Protein 1LR5 (pdb70)

Sequence (639 aa):
SCVRDNSLVRDISQMPQSSYGIEGLSHITVAGALNHGMKEVEVWLQTISPGQRTPIHRHSCEEVFTVLKGKGTLLMGSSSLKYPGQPQEIPFFQNTTFSIPVNDPHQVWNSDEHEDLQVLVIISRPPAKIFLYDDWSMPHTAAVLKFPFVWDEDCFEAAKSCVRDNSLVRDISQMPQSSYGIEGLSHITVAGALNHGMKEVEVWLQTISPGQRTPIHRHSCEEVFTVLKGKGTLLMGSSSLKYPGQPQEIPFFQNTTFSIPVNDPHQVWNSDEHEDLQVLVIISRPPAKIFLYDDWSMPHTAAVLKFPFVWDEDCFEAASCVRDNSLVRDISQMPQSSYGIEGLSHITVAGALNHGMKEVEVWLQTISPGQRTPIHRHSCEEVFTVLKGKGTLLMGSSSLKYPGQPQEIPFFQNTTFSIPVNDPHQVWNSDEHEDLQVLVIISRPPAKIFLYDDWSMPHTAAVLKFPFVWDEDCFEAAKSCVRDNSLVRDISQMPQSSYGIEGLSHITVAGALNHGMKEVEVWLQTISPGQRTPIHRHSCEEVFTVLKGKGTLLMGSSSLKYPGQPQEIPFFQNTTFSIPVNDPHQVWNSDEHEDLQVLVIISRPPAKIFLYDDWSMPHTAAVLKFPFVWDEDCFEAAK

Foldseek 3Di:
DQAADQDDDDDQVPAAWDCLPQPQKIKGWPDACLRHNDFWKTKMKMKGDAFGKDFWKAWQWKKKKFWAAAWWWKWWFDPPDQFRPGTDTHIGGHGDMDMHPGGTTIMTTRNHRPDMTIIMMMITRDDTFMFGDPDRPDGPVPTHTDPPDSVCVVSVVVVD/DQAADQDDDDDQVPFDWDQLPFPQKIKGWPDACLRHNDFWKTKMKMKGDAFGKDFWKWWQWKKKKFWQAAWWWKWWFDPPDQFRPGTDIHIDGHGDMDIHPGGTTIMITRNDHDDMTIMMMMITRDDTFMFGDPDRGRGPVPTHTDPPPSVCVVSVVVD/DQAADQDDDDDQVPFDWDCLPPPQKIKGWPDFCLRHNDFWKTKMKMKGDEFDKDFFKAWQWKKKKAWAAAWWWKWWFAQPDQFRPGTDIDIDTHGDMDMDPGGTTIMITRNDRHDMTIIMMMITRDDTFMWGDNDRPRGPVRTHTDPPPSVCVVSVVVVD/DQAADQDPDDDQVPADWDCLPVPQKIKGWPAACLRHNDFWKTKMKMKGFEFDKDFFKAWQWKKKKFWAAAWWWKWWADPPDQFRPHTDIHIGGHGDMDMHPGGIGIMTTRNDHGDIIIMMMMITRDDTFMFGDNDRGGTPVRTHTDPPPSVCVVSVVVVD

CATH classification: 2.60.120.10

Organism: Zea mays (NCBI:txid4577)

B-factor: mean 14.93, std 8.6, range [2.7, 54.02]

Secondary structure (DSSP, 8-state):
-------SEEEGGGS--B-TT-TTEEEEEEE-HHHH--SSEEEEEEEE-TT-BPPEEEESS-EEEEEEE--EEEEE--SSSSS--SPEEEEE-TTEEEEEPTT--EEEE---SSS-EEEEEEEESSSP-EEEESSTTS-GGG-EEESS-TTTHHHHHHT-/-------SEEEGGGS--B-TT-TTEEEEEEE-HHHH--SSEEEEEEEE-TT-BPPEEEESS-EEEEEEE--EEEEE--SSSSS--SPEEEEE-TTEEEEPPTT--EEEE---SSS-EEEEEEEESSSP-EEEESSTTS-GGGPEEESS-GGGHHHHHH-/-------SEEEGGGS--B-TT-TTEEEEEEE-HHHH--SSEEEEEEEE-TT-BPPEEEESS-EEEEEEE--EEEEE--SSSSS--SPEEEEE-TTEEEEEPTT--EEEE---SS--EEEEEEEESSSP-EEEESSTTS-GGGPEEE-S-GGGHHHHHHT-/-------SEEEGGGS--B-TT-TTEEEEEEE-HHHH--SSEEEEEEEE-TT-BPPEEEESS-EEEEEEE--EEEEE--SSSSS--SPEEEEE-TTEEEEE-TT--EEEE---SS--EEEEEEEESSSP-EEEESSTTS-GGGPEEE-S-GGGHHHHHHT-

GO terms:
  GO:0005788 endoplasmic reticulum lumen (C, EXP)
  GO:0008270 zinc ion binding (F, IDA)
  GO:0010011 auxin binding (F, IDA)

Nearest PDB structures (foldseek):
  1lr5-assembly2_B  TM=1.006E+00  e=6.418E-32  Zea mays
  2et1-assembly1_A  TM=7.748E-01  e=5.239E-07  Hordeum vulgare
  2ete-assembly1_A  TM=7.719E-01  e=5.528E-07  Hordeum vulgare
  2et7-assembly1_A  TM=6.847E-01  e=1.052E-06  Hordeum vulgare
  6xb9-assembly6_L  TM=7.221E-01  e=2.917E-06  Azotobacter vinelandii

Structure (mmCIF, N/CA/C/O backbone):
data_1LR5
#
_entry.id   1LR5
#
_cell.length_a   61.583
_cell.length_b   82.433
_cell.length_c   69.962
_cell.angle_alpha   90.00
_cell.angle_beta   94.37
_cell.angle_gamma   90.00
#
_symmetry.space_group_name_H-M   'P 1 21 1'
#
loop_
_entity.id
_entity.type
_entity.pdbx_description
1 polymer 'Auxin binding protein 1'
2 branched alpha-D-mannopyranose-(1-3)-[alpha-D-mannopyranose-(1-6)]alpha-D-mannopyranose-(1-6)-beta-D-mannopyranose-(1-4)-2-acetamido-2-deoxy-beta-D-glucopyranose-(1-4)-2-acetamido-2-deoxy-beta-D-glucopyranose
3 non-polymer 'ZINC ION'
4 water water
#
loop_
_atom_site.group_PDB
_atom_site.id
_atom_site.type_symbol
_atom_site.label_atom_id
_atom_site.label_alt_id
_atom_site.label_comp_id
_atom_site.label_asym_id
_atom_site.label_entity_id
_atom_site.label_seq_id
_atom_site.pdbx_PDB_ins_code
_atom_site.Cartn_x
_atom_site.Cartn_y
_atom_site.Cartn_z
_atom_site.occupancy
_atom_site.B_iso_or_equiv
_atom_site.auth_seq_id
_atom_site.auth_comp_id
_atom_site.auth_asym_id
_atom_site.auth_atom_id
_atom_site.pdbx_PDB_model_num
ATOM 1 N N . SER A 1 1 ? 9.673 76.222 61.407 1.00 24.80 1 SER A N 1
ATOM 2 C CA . SER A 1 1 ? 10.919 76.891 60.963 1.00 23.99 1 SER A CA 1
ATOM 3 C C . SER A 1 1 ? 12.099 75.924 61.228 1.00 21.48 1 SER A C 1
ATOM 4 O O . SER A 1 1 ? 12.067 75.002 62.031 1.00 20.52 1 SER A O 1
ATOM 7 N N . CYS A 1 2 ? 13.130 76.161 60.437 1.00 18.64 2 CYS A N 1
ATOM 8 C CA . CYS A 1 2 ? 14.358 75.428 60.594 1.00 16.86 2 CYS A CA 1
ATOM 9 C C . CYS A 1 2 ? 15.168 76.023 61.773 1.00 14.98 2 CYS A C 1
ATOM 10 O O . CYS A 1 2 ? 15.355 77.216 61.793 1.00 13.09 2 CYS A O 1
ATOM 13 N N . VAL A 1 3 ? 15.482 75.199 62.757 1.00 14.49 3 VAL A N 1
ATOM 14 C CA . VAL A 1 3 ? 16.311 75.718 63.863 1.00 14.41 3 VAL A CA 1
ATOM 15 C C . VAL A 1 3 ? 17.684 75.061 63.763 1.00 14.14 3 VAL A C 1
ATOM 16 O O . VAL A 1 3 ? 17.793 73.849 64.047 1.00 14.04 3 VAL A O 1
ATOM 20 N N . ARG A 1 4 ? 18.696 75.825 63.438 1.00 12.81 4 ARG A N 1
ATOM 21 C CA . ARG A 1 4 ? 20.063 75.380 63.357 1.00 11.18 4 ARG A CA 1
ATOM 22 C C . ARG A 1 4 ? 20.826 75.901 64.583 1.00 10.33 4 ARG A C 1
ATOM 23 O O . ARG A 1 4 ? 20.447 76.935 65.141 1.00 11.85 4 ARG A O 1
ATOM 31 N N . ASP A 1 5 ? 21.791 75.108 65.034 1.00 8.49 5 ASP A N 1
ATOM 32 C CA . ASP A 1 5 ? 22.509 75.560 66.250 1.00 7.84 5 ASP A CA 1
ATOM 33 C C . ASP A 1 5 ? 23.970 75.167 66.091 1.00 7.06 5 ASP A C 1
ATOM 34 O O . ASP A 1 5 ? 24.305 73.984 66.060 1.00 5.84 5 ASP A O 1
ATOM 39 N N . ASN A 1 6 ? 24.858 76.139 65.915 1.00 5.63 6 ASN A N 1
ATOM 40 C CA . ASN A 1 6 ? 26.281 75.892 65.767 1.00 8.55 6 ASN A CA 1
ATOM 41 C C . ASN A 1 6 ? 26.995 75.825 67.124 1.00 7.87 6 ASN A C 1
ATOM 42 O O . ASN A 1 6 ? 28.221 75.666 67.122 1.00 8.55 6 ASN A O 1
ATOM 47 N N . SER A 1 7 ? 26.267 75.865 68.223 1.00 7.04 7 SER A N 1
ATOM 48 C CA . SER A 1 7 ? 26.883 75.818 69.549 1.00 7.59 7 SER A CA 1
ATOM 49 C C . SER A 1 7 ? 27.400 74.400 69.892 1.00 9.02 7 SER A C 1
ATOM 50 O O . SER A 1 7 ? 26.809 73.435 69.461 1.00 7.74 7 SER A O 1
ATOM 53 N N . LEU A 1 8 ? 28.479 74.364 70.642 1.00 6.21 8 LEU A N 1
ATOM 54 C CA . LEU A 1 8 ? 29.103 73.134 71.107 1.00 9.07 8 LEU A CA 1
ATOM 55 C C . LEU A 1 8 ? 28.246 72.398 72.131 1.00 8.46 8 LEU A C 1
ATOM 56 O O . LEU A 1 8 ? 27.807 71.287 71.901 1.00 10.29 8 LEU A O 1
ATOM 61 N N . VAL A 1 9 ? 27.936 73.118 73.230 1.00 7.22 9 VAL A N 1
ATOM 62 C CA . VAL A 1 9 ? 27.128 72.475 74.262 1.00 8.21 9 VAL A CA 1
ATOM 63 C C . VAL A 1 9 ? 25.697 73.013 74.146 1.00 10.33 9 VAL A C 1
ATOM 64 O O . VAL A 1 9 ? 25.512 74.231 74.166 1.00 9.40 9 VAL A O 1
ATOM 68 N N . ARG A 1 10 ? 24.688 72.172 73.992 1.00 6.97 10 ARG A N 1
ATOM 69 C CA . ARG A 1 10 ? 23.314 72.607 73.806 1.00 7.07 10 ARG A CA 1
ATOM 70 C C . ARG A 1 10 ? 22.385 71.916 74.782 1.00 8.63 10 ARG A C 1
ATOM 71 O O . ARG A 1 10 ? 22.532 70.735 75.100 1.00 7.77 10 ARG A O 1
ATOM 79 N N . ASP A 1 11 ? 21.434 72.668 75.323 1.00 6.66 11 ASP A N 1
ATOM 80 C CA . ASP A 1 11 ? 20.433 72.140 76.249 1.00 9.78 11 ASP A CA 1
ATOM 81 C C . ASP A 1 11 ? 19.315 71.498 75.431 1.00 10.24 11 ASP A C 1
ATOM 82 O O . ASP A 1 11 ? 18.618 72.212 74.677 1.00 7.86 11 ASP A O 1
ATOM 87 N N . ILE A 1 12 ? 19.154 70.200 75.537 1.00 11.22 12 ILE A N 1
ATOM 88 C CA . ILE A 1 12 ? 18.143 69.453 74.773 1.00 11.60 12 ILE A CA 1
ATOM 89 C C . ILE A 1 12 ? 16.724 69.907 75.065 1.00 11.26 12 ILE A C 1
ATOM 90 O O . ILE A 1 12 ? 15.827 69.929 74.193 1.00 9.37 12 ILE A O 1
ATOM 95 N N . SER A 1 13 ? 16.446 70.275 76.306 1.00 12.41 13 SER A N 1
ATOM 96 C CA . SER A 1 13 ? 15.152 70.801 76.733 1.00 14.49 13 SER A CA 1
ATOM 97 C C . SER A 1 13 ? 14.811 72.138 76.078 1.00 14.72 13 SER A C 1
ATOM 98 O O . SER A 1 13 ? 13.643 72.550 76.153 1.00 16.15 13 SER A O 1
ATOM 101 N N . GLN A 1 14 ? 15.754 72.823 75.450 1.00 13.20 14 GLN A N 1
ATOM 102 C CA . GLN A 1 14 ? 15.453 74.078 74.726 1.00 14.93 14 GLN A CA 1
ATOM 103 C C . GLN A 1 14 ? 15.484 73.898 73.224 1.00 13.95 14 GLN A C 1
ATOM 104 O O . GLN A 1 14 ? 15.304 74.840 72.443 1.00 13.98 14 GLN A O 1
ATOM 110 N N . MET A 1 15 ? 15.670 72.697 72.690 1.00 14.46 15 MET A N 1
ATOM 111 C CA . MET A 1 15 ? 15.626 72.417 71.260 1.00 16.93 15 MET A CA 1
ATOM 112 C C . MET A 1 15 ? 14.155 72.090 70.975 1.00 18.95 15 MET A C 1
ATOM 113 O O . MET A 1 15 ? 13.640 71.082 71.509 1.00 20.23 15 MET A O 1
ATOM 118 N N . PRO A 1 16 ? 13.551 72.760 70.029 1.00 19.54 16 PRO A N 1
ATOM 119 C CA . PRO A 1 16 ? 12.128 72.707 69.768 1.00 20.68 16 PRO A CA 1
ATOM 120 C C . PRO A 1 16 ? 11.663 71.349 69.301 1.00 18.40 16 PRO A C 1
ATOM 121 O O . PRO A 1 16 ? 12.308 70.631 68.571 1.00 19.71 16 PRO A O 1
ATOM 125 N N . GLN A 1 17 ? 10.590 70.892 69.902 1.00 16.95 17 GLN A N 1
ATOM 126 C CA . GLN A 1 17 ? 10.043 69.575 69.692 1.00 15.82 17 GLN A CA 1
ATOM 127 C C . GLN A 1 17 ? 8.752 69.680 68.902 1.00 14.91 17 GLN A C 1
ATOM 128 O O . GLN A 1 17 ? 8.087 70.703 69.060 1.00 12.33 17 GLN A O 1
ATOM 134 N N . SER A 1 18 ? 8.455 68.640 68.139 1.00 12.90 18 SER A N 1
ATOM 135 C CA . SER A 1 18 ? 7.146 68.682 67.431 1.00 13.48 18 SER A CA 1
ATOM 136 C C . SER A 1 18 ? 6.716 67.274 67.094 1.00 13.09 18 SER A C 1
ATOM 137 O O . SER A 1 18 ? 7.582 66.382 67.017 1.00 11.43 18 SER A O 1
ATOM 140 N N . SER A 1 19 ? 5.408 67.089 66.815 1.00 13.79 19 SER A N 1
ATOM 141 C CA . SER A 1 19 ? 4.981 65.782 66.347 1.00 14.63 19 SER A CA 1
ATOM 142 C C . SER A 1 19 ? 5.213 65.709 64.829 1.00 16.74 19 SER A C 1
ATOM 143 O O . SER A 1 19 ? 5.130 64.615 64.251 1.00 15.67 19 SER A O 1
ATOM 146 N N . TYR A 1 20 ? 5.399 66.858 64.178 1.00 16.96 20 TYR A N 1
ATOM 147 C CA . TYR A 1 20 ? 5.477 66.948 62.727 1.00 20.43 20 TYR A CA 1
ATOM 148 C C . TYR A 1 20 ? 4.311 66.262 62.025 1.00 21.87 20 TYR A C 1
ATOM 149 O O . TYR A 1 20 ? 4.540 65.740 60.920 1.00 25.22 20 TYR A O 1
ATOM 158 N N . GLY A 1 21 ? 3.102 66.156 62.546 1.00 22.56 21 GLY A N 1
ATOM 159 C CA . GLY A 1 21 ? 2.014 65.451 61.889 1.00 23.02 21 GLY A CA 1
ATOM 160 C C . GLY A 1 21 ? 1.837 63.987 62.270 1.00 25.31 21 GLY A C 1
ATOM 161 O O . GLY A 1 21 ? 0.855 63.364 61.827 1.00 24.76 21 GLY A O 1
ATOM 162 N N . ILE A 1 22 ? 2.809 63.379 62.962 1.00 23.17 22 ILE A N 1
ATOM 163 C CA . ILE A 1 22 ? 2.738 61.972 63.362 1.00 21.80 22 ILE A CA 1
ATOM 164 C C . ILE A 1 22 ? 2.056 61.953 64.735 1.00 22.34 22 ILE A C 1
ATOM 165 O O . ILE A 1 22 ? 2.593 62.370 65.778 1.00 18.77 22 ILE A O 1
ATOM 170 N N . GLU A 1 23 ? 0.778 61.556 64.731 1.00 20.85 23 GLU A N 1
ATOM 171 C CA . GLU A 1 23 ? -0.026 61.619 65.943 1.00 22.83 23 GLU A CA 1
ATOM 172 C C . GLU A 1 23 ? 0.580 60.768 67.065 1.00 18.93 23 GLU A C 1
ATOM 173 O O . GLU A 1 23 ? 1.061 59.680 66.805 1.00 18.25 23 GLU A O 1
ATOM 179 N N . GLY A 1 24 ? 0.689 61.376 68.234 1.00 18.78 24 GLY A N 1
ATOM 180 C CA . GLY A 1 24 ? 1.299 60.705 69.389 1.00 15.95 24 GLY A CA 1
ATOM 181 C C . GLY A 1 24 ? 2.823 60.782 69.392 1.00 16.29 24 GLY A C 1
ATOM 182 O O . GLY A 1 24 ? 3.392 60.202 70.347 1.00 13.81 24 GLY A O 1
ATOM 183 N N . LEU A 1 25 ? 3.474 61.394 68.391 1.00 12.88 25 LEU A N 1
ATOM 184 C CA . LEU A 1 25 ? 4.938 61.496 68.443 1.00 11.66 25 LEU A CA 1
ATOM 185 C C . LEU A 1 25 ? 5.375 62.871 68.956 1.00 11.71 25 LEU A C 1
ATOM 186 O O . LEU A 1 25 ? 4.768 63.934 68.696 1.00 7.38 25 LEU A O 1
ATOM 191 N N . SER A 1 26 ? 6.536 62.879 69.602 1.00 9.17 26 SER A N 1
ATOM 192 C CA . SER A 1 26 ? 7.168 64.150 70.009 1.00 11.45 26 SER A CA 1
ATOM 193 C C . SER A 1 26 ? 8.631 63.938 69.608 1.00 10.52 26 SER A C 1
ATOM 194 O O . SER A 1 26 ? 9.194 62.973 70.121 1.00 10.00 26 SER A O 1
ATOM 197 N N . HIS A 1 27 ? 9.162 64.675 68.674 1.00 9.07 27 HIS A N 1
ATOM 198 C CA . HIS A 1 27 ? 10.520 64.501 68.206 1.00 7.72 27 HIS A CA 1
ATOM 199 C C . HIS A 1 27 ? 11.411 65.697 68.423 1.00 8.04 27 HIS A C 1
ATOM 200 O O . HIS A 1 27 ? 10.985 66.836 68.171 1.00 7.63 27 HIS A O 1
ATOM 207 N N . ILE A 1 28 ? 12.650 65.431 68.823 1.00 5.61 28 ILE A N 1
ATOM 208 C CA . ILE A 1 28 ? 13.703 66.404 68.871 1.00 6.81 28 ILE A CA 1
ATOM 209 C C . ILE A 1 28 ? 14.947 65.812 68.173 1.00 7.61 28 ILE A C 1
ATOM 210 O O . ILE A 1 28 ? 15.393 64.690 68.487 1.00 6.98 28 ILE A O 1
ATOM 215 N N . THR A 1 29 ? 15.504 66.595 67.255 1.00 5.96 29 THR A N 1
ATOM 216 C CA . THR A 1 29 ? 16.794 66.196 66.645 1.00 7.33 29 THR A CA 1
ATOM 217 C C . THR A 1 29 ? 17.892 66.748 67.549 1.00 7.11 29 THR A C 1
ATOM 218 O O . THR A 1 29 ? 18.134 67.961 67.679 1.00 5.77 29 THR A O 1
ATOM 222 N N . VAL A 1 30 ? 18.492 65.826 68.331 1.00 6.70 30 VAL A N 1
ATOM 223 C CA . VAL A 1 30 ? 19.476 66.168 69.333 1.00 5.80 30 VAL A CA 1
ATOM 224 C C . VAL A 1 30 ? 20.771 66.615 68.675 1.00 6.45 30 VAL A C 1
ATOM 225 O O . VAL A 1 30 ? 21.438 67.563 69.094 1.00 4.59 30 VAL A O 1
ATOM 229 N N . ALA A 1 31 ? 21.210 65.933 67.612 1.00 5.04 31 ALA A N 1
ATOM 230 C CA . ALA A 1 31 ? 22.460 66.279 66.951 1.00 6.66 31 ALA A CA 1
ATOM 231 C C . ALA A 1 31 ? 22.319 65.726 65.532 1.00 6.55 31 ALA A C 1
ATOM 232 O O . ALA A 1 31 ? 22.264 64.502 65.401 1.00 5.49 31 ALA A O 1
ATOM 234 N N . GLY A 1 32 ? 22.106 66.620 64.575 1.00 6.51 32 GLY A N 1
ATOM 235 C CA . GLY A 1 32 ? 21.815 66.100 63.217 1.00 7.13 32 GLY A CA 1
ATOM 236 C C . GLY A 1 32 ? 22.596 66.793 62.129 1.00 7.46 32 GLY A C 1
ATOM 237 O O . GLY A 1 32 ? 23.285 67.804 62.257 1.00 6.55 32 GLY A O 1
ATOM 238 N N . ALA A 1 33 ? 22.429 66.233 60.909 1.00 7.14 33 ALA A N 1
ATOM 239 C CA . ALA A 1 33 ? 23.000 66.743 59.702 1.00 6.88 33 ALA A CA 1
ATOM 240 C C . ALA A 1 33 ? 22.524 68.159 59.379 1.00 7.32 33 ALA A C 1
ATOM 241 O O . ALA A 1 33 ? 23.348 69.076 59.325 1.00 6.72 33 ALA A O 1
ATOM 243 N N . LEU A 1 34 ? 21.251 68.335 59.061 1.00 7.38 34 LEU A N 1
ATOM 244 C CA . LEU A 1 34 ? 20.824 69.696 58.636 1.00 9.21 34 LEU A CA 1
ATOM 245 C C . LEU A 1 34 ? 20.777 70.717 59.772 1.00 10.16 34 LEU A C 1
ATOM 246 O O . LEU A 1 34 ? 21.042 71.914 59.563 1.00 9.13 34 LEU A O 1
ATOM 251 N N . ASN A 1 35 ? 20.450 70.221 60.992 1.00 6.48 35 ASN A N 1
ATOM 252 C CA . ASN A 1 35 ? 20.325 71.206 62.082 1.00 8.34 35 ASN A CA 1
ATOM 253 C C . ASN A 1 35 ? 21.658 71.623 62.703 1.00 9.01 35 ASN A C 1
ATOM 254 O O . ASN A 1 35 ? 21.778 72.774 63.178 1.00 8.62 35 ASN A O 1
ATOM 259 N N . HIS A 1 36 ? 22.626 70.692 62.715 1.00 6.96 36 HIS A N 1
ATOM 260 C CA . HIS A 1 36 ? 23.895 70.958 63.412 1.00 7.76 36 HIS A CA 1
ATOM 261 C C . HIS A 1 36 ? 25.146 70.636 62.632 1.00 8.40 36 HIS A C 1
ATOM 262 O O . HIS A 1 36 ? 26.302 70.690 63.128 1.00 8.29 36 HIS A O 1
ATOM 269 N N . GLY A 1 37 ? 24.986 70.181 61.367 1.00 7.03 37 GLY A N 1
ATOM 270 C CA . GLY A 1 37 ? 26.142 69.878 60.540 1.00 6.58 37 GLY A CA 1
ATOM 271 C C . GLY A 1 37 ? 26.774 68.498 60.711 1.00 7.99 37 GLY A C 1
ATOM 272 O O . GLY A 1 37 ? 27.873 68.300 60.182 1.00 5.36 37 GLY A O 1
ATOM 273 N N . MET A 1 38 ? 26.137 67.573 61.412 1.00 7.47 38 MET A N 1
ATOM 274 C CA . MET A 1 38 ? 26.694 66.221 61.514 1.00 8.10 38 MET A CA 1
ATOM 275 C C . MET A 1 38 ? 26.778 65.578 60.125 1.00 10.80 38 MET A C 1
ATOM 276 O O . MET A 1 38 ? 25.921 65.827 59.265 1.00 10.07 38 MET A O 1
ATOM 281 N N . LYS A 1 39 ? 27.757 64.686 59.958 1.00 8.75 39 LYS A N 1
ATOM 282 C CA . LYS A 1 39 ? 27.928 63.993 58.685 1.00 9.26 39 LYS A CA 1
ATOM 283 C C . LYS A 1 39 ? 27.895 62.476 58.748 1.00 8.41 39 LYS A C 1
ATOM 284 O O . LYS A 1 39 ? 27.757 61.830 57.700 1.00 7.23 39 LYS A O 1
ATOM 290 N N . GLU A 1 40 ? 28.156 61.896 59.935 1.00 5.56 40 GLU A N 1
ATOM 291 C CA . GLU A 1 40 ? 28.316 60.441 60.015 1.00 7.95 40 GLU A CA 1
ATOM 292 C C . GLU A 1 40 ? 27.323 59.825 60.960 1.00 6.20 40 GLU A C 1
ATOM 293 O O . GLU A 1 40 ? 26.968 58.665 60.751 1.00 6.92 40 GLU A O 1
ATOM 299 N N . VAL A 1 41 ? 26.818 60.519 61.970 1.00 5.73 41 VAL A N 1
ATOM 300 C CA . VAL A 1 41 ? 25.824 59.990 62.870 1.00 6.91 41 VAL A CA 1
ATOM 301 C C . VAL A 1 41 ? 24.807 61.084 63.163 1.00 6.46 41 VAL A C 1
ATOM 302 O O . VAL A 1 41 ? 25.186 62.250 63.117 1.00 7.74 41 VAL A O 1
ATOM 306 N N . GLU A 1 42 ? 23.592 60.741 63.494 1.00 6.11 42 GLU A N 1
ATOM 307 C CA . GLU A 1 42 ? 22.565 61.727 63.816 1.00 6.15 42 GLU A CA 1
ATOM 308 C C . GLU A 1 42 ? 21.748 61.080 64.917 1.00 7.82 42 GLU A C 1
ATOM 309 O O . GLU A 1 42 ? 21.489 59.873 64.911 1.00 8.44 42 GLU A O 1
ATOM 315 N N . VAL A 1 43 ? 21.398 61.900 65.909 1.00 6.78 43 VAL A N 1
ATOM 316 C CA . VAL A 1 43 ? 20.751 61.428 67.117 1.00 5.38 43 VAL A CA 1
ATOM 317 C C . VAL A 1 43 ? 19.395 62.071 67.389 1.00 4.78 43 VAL A C 1
ATOM 318 O O . VAL A 1 43 ? 19.286 63.314 67.289 1.00 5.71 43 VAL A O 1
ATOM 322 N N . TRP A 1 44 ? 18.385 61.283 67.656 1.00 5.10 44 TRP A N 1
ATOM 323 C CA . TRP A 1 44 ? 17.047 61.770 67.886 1.00 6.46 44 TRP A CA 1
ATOM 324 C C . TRP A 1 44 ? 16.599 61.426 69.299 1.00 6.63 44 TRP A C 1
ATOM 325 O O . TRP A 1 44 ? 16.964 60.368 69.805 1.00 6.28 44 TRP A O 1
ATOM 336 N N . LEU A 1 45 ? 15.668 62.180 69.843 1.00 5.95 45 LEU A N 1
ATOM 337 C CA . LEU A 1 45 ? 15.039 61.838 71.115 1.00 4.99 45 LEU A CA 1
ATOM 338 C C . LEU A 1 45 ? 13.553 61.804 70.750 1.00 5.54 45 LEU A C 1
ATOM 339 O O . LEU A 1 45 ? 13.115 62.785 70.119 1.00 9.13 45 LEU A O 1
ATOM 344 N N . GLN A 1 46 ? 12.875 60.684 70.953 1.00 5.47 46 GLN A N 1
ATOM 345 C CA . GLN A 1 46 ? 11.471 60.650 70.565 1.00 7.07 46 GLN A CA 1
ATOM 346 C C . GLN A 1 46 ? 10.626 60.103 71.705 1.00 7.78 46 GLN A C 1
ATOM 347 O O . GLN A 1 46 ? 11.022 59.106 72.346 1.00 8.07 46 GLN A O 1
ATOM 353 N N . THR A 1 47 ? 9.437 60.666 71.860 1.00 7.44 47 THR A N 1
ATOM 354 C CA . THR A 1 47 ? 8.510 60.098 72.841 1.00 8.58 47 THR A CA 1
ATOM 355 C C . THR A 1 47 ? 7.288 59.630 72.049 1.00 10.50 47 THR A C 1
ATOM 356 O O . THR A 1 47 ? 6.842 60.400 71.185 1.00 8.84 47 THR A O 1
ATOM 360 N N . ILE A 1 48 ? 6.750 58.460 72.286 1.00 9.14 48 ILE A N 1
ATOM 361 C CA . ILE A 1 48 ? 5.575 57.979 71.556 1.00 10.12 48 ILE A CA 1
ATOM 362 C C . ILE A 1 48 ? 4.477 57.708 72.579 1.00 10.39 48 ILE A C 1
ATOM 363 O O . ILE A 1 48 ? 4.746 56.910 73.507 1.00 8.84 48 ILE A O 1
ATOM 368 N N . SER A 1 49 ? 3.296 58.265 72.412 1.00 8.01 49 SER A N 1
ATOM 369 C CA . SER A 1 49 ? 2.184 58.133 73.343 1.00 8.30 49 SER A CA 1
ATOM 370 C C . SER A 1 49 ? 1.553 56.758 73.377 1.00 8.54 49 SER A C 1
ATOM 371 O O . SER A 1 49 ? 1.651 55.964 72.424 1.00 7.79 49 SER A O 1
ATOM 374 N N . PRO A 1 50 ? 0.888 56.418 74.482 1.00 9.27 50 PRO A N 1
ATOM 375 C CA . PRO A 1 50 ? 0.299 55.085 74.662 1.00 9.25 50 PRO A CA 1
ATOM 376 C C . PRO A 1 50 ? -0.511 54.628 73.487 1.00 10.30 50 PRO A C 1
ATOM 377 O O . PRO A 1 50 ? -1.399 55.339 73.013 1.00 7.97 50 PRO A O 1
ATOM 381 N N . GLY A 1 51 ? -0.198 53.401 73.046 1.00 11.51 51 GLY A N 1
ATOM 382 C CA . GLY A 1 51 ? -0.900 52.852 71.900 1.00 12.35 51 GLY A CA 1
ATOM 383 C C . GLY A 1 51 ? -0.523 53.282 70.505 1.00 13.19 51 GLY A C 1
ATOM 384 O O . GLY A 1 51 ? -0.953 52.664 69.521 1.00 13.27 51 GLY A O 1
ATOM 385 N N . GLN A 1 52 ? 0.361 54.227 70.319 1.00 13.31 52 GLN A N 1
ATOM 386 C CA . GLN A 1 52 ? 0.713 54.807 69.022 1.00 14.74 52 GLN A CA 1
ATOM 387 C C . GLN A 1 52 ? 1.890 54.106 68.388 1.00 14.95 52 GLN A C 1
ATOM 388 O O . GLN A 1 52 ? 2.618 53.397 69.098 1.00 10.63 52 GLN A O 1
ATOM 394 N N . ARG A 1 53 ? 2.031 54.334 67.073 1.00 15.41 53 ARG A N 1
ATOM 395 C CA . ARG A 1 53 ? 3.074 53.621 66.328 1.00 17.95 53 ARG A CA 1
ATOM 396 C C . ARG A 1 53 ? 3.798 54.510 65.325 1.00 18.34 53 ARG A C 1
ATOM 397 O O . ARG A 1 53 ? 3.166 55.442 64.820 1.00 19.51 53 ARG A O 1
ATOM 405 N N . THR A 1 54 ? 5.012 54.204 64.953 1.00 16.87 54 THR A N 1
ATOM 406 C CA . THR A 1 54 ? 5.738 54.845 63.873 1.00 15.64 54 THR A CA 1
ATOM 407 C C . THR A 1 54 ? 5.152 54.166 62.612 1.00 12.39 54 THR A C 1
ATOM 408 O O . THR A 1 54 ? 4.573 53.094 62.692 1.00 10.54 54 THR A O 1
ATOM 412 N N . PRO A 1 55 ? 5.250 54.822 61.480 1.00 11.70 55 PRO A N 1
ATOM 413 C CA . PRO A 1 55 ? 4.884 54.128 60.262 1.00 12.20 55 PRO A CA 1
ATOM 414 C C . PRO A 1 55 ? 5.750 52.877 60.100 1.00 9.54 55 PRO A C 1
ATOM 415 O O . PRO A 1 55 ? 6.831 52.691 60.674 1.00 8.03 55 PRO A O 1
ATOM 419 N N . ILE A 1 56 ? 5.310 52.003 59.201 1.00 8.16 56 ILE A N 1
ATOM 420 C CA . ILE A 1 56 ? 6.076 50.811 58.806 1.00 7.87 56 ILE A CA 1
ATOM 421 C C . ILE A 1 56 ? 7.135 51.330 57.823 1.00 8.99 56 ILE A C 1
ATOM 422 O O . ILE A 1 56 ? 6.745 52.001 56.854 1.00 7.63 56 ILE A O 1
ATOM 427 N N . HIS A 1 57 ? 8.430 51.078 58.029 1.00 5.18 57 HIS A N 1
ATOM 428 C CA . HIS A 1 57 ? 9.379 51.713 57.087 1.00 6.80 57 HIS A CA 1
ATOM 429 C C . HIS A 1 57 ? 10.687 50.985 56.977 1.00 7.23 57 HIS A C 1
ATOM 430 O O . HIS A 1 57 ? 10.984 50.097 57.811 1.00 7.35 57 HIS A O 1
ATOM 437 N N . ARG A 1 58 ? 11.554 51.409 56.056 1.00 7.21 58 ARG A N 1
ATOM 438 C CA . ARG A 1 58 ? 12.923 50.946 56.046 1.00 7.46 58 ARG A CA 1
ATOM 439 C C . ARG A 1 58 ? 13.844 52.153 55.792 1.00 8.54 58 ARG A C 1
ATOM 440 O O . ARG A 1 58 ? 13.396 53.228 55.364 1.00 8.23 58 ARG A O 1
ATOM 448 N N . HIS A 1 59 ? 15.143 51.921 56.053 1.00 8.68 59 HIS A N 1
ATOM 449 C CA . HIS A 1 59 ? 16.119 52.952 55.671 1.00 7.64 59 HIS A CA 1
ATOM 450 C C . HIS A 1 59 ? 17.484 52.329 55.550 1.00 8.60 59 HIS A C 1
ATOM 451 O O . HIS A 1 59 ? 17.844 51.429 56.328 1.00 8.25 59 HIS A O 1
ATOM 458 N N . SER A 1 60 ? 18.222 52.792 54.523 1.00 9.65 60 SER A N 1
ATOM 459 C CA . SER A 1 60 ? 19.544 52.226 54.253 1.00 11.30 60 SER A CA 1
ATOM 460 C C . SER A 1 60 ? 20.633 52.828 55.143 1.00 11.05 60 SER A C 1
ATOM 461 O O . SER A 1 60 ? 21.467 53.612 54.697 1.00 11.74 60 SER A O 1
ATOM 464 N N . CYS A 1 61 ? 20.611 52.498 56.418 1.00 9.92 61 CYS A N 1
ATOM 465 C CA . CYS A 1 61 ? 21.559 53.008 57.403 1.00 8.95 61 CYS A CA 1
ATOM 466 C C . CYS A 1 61 ? 21.427 52.129 58.645 1.00 9.15 61 CYS A C 1
ATOM 467 O O . CYS A 1 61 ? 20.436 51.400 58.729 1.00 8.21 61 CYS A O 1
ATOM 470 N N . GLU A 1 62 ? 22.413 52.219 59.549 1.00 7.43 62 GLU A N 1
ATOM 471 C CA . GLU A 1 62 ? 22.213 51.450 60.788 1.00 7.25 62 GLU A CA 1
ATOM 472 C C . GLU A 1 62 ? 21.351 52.322 61.684 1.00 7.15 62 GLU A C 1
ATOM 473 O O . GLU A 1 62 ? 21.352 53.557 61.572 1.00 7.43 62 GLU A O 1
ATOM 479 N N . GLU A 1 63 ? 20.612 51.742 62.594 1.00 9.20 63 GLU A N 1
ATOM 480 C CA . GLU A 1 63 ? 19.752 52.483 63.488 1.00 9.51 63 GLU A CA 1
ATOM 481 C C . GLU A 1 63 ? 19.690 51.757 64.828 1.00 9.42 63 GLU A C 1
ATOM 482 O O . GLU A 1 63 ? 19.329 50.578 64.907 1.00 8.50 63 GLU A O 1
ATOM 488 N N . VAL A 1 64 ? 20.035 52.508 65.862 1.00 8.56 64 VAL A N 1
ATOM 489 C CA . VAL A 1 64 ? 20.124 51.942 67.202 1.00 8.28 64 VAL A CA 1
ATOM 490 C C . VAL A 1 64 ? 19.184 52.718 68.123 1.00 7.71 64 VAL A C 1
ATOM 491 O O . VAL A 1 64 ? 19.262 53.940 68.202 1.00 7.97 64 VAL A O 1
ATOM 495 N N . PHE A 1 65 ? 18.369 52.002 68.844 1.00 6.90 65 PHE A N 1
ATOM 496 C CA . PHE A 1 65 ? 17.446 52.558 69.800 1.00 7.55 65 PHE A CA 1
ATOM 497 C C . PHE A 1 65 ? 17.849 52.209 71.239 1.00 6.74 65 PHE A C 1
ATOM 498 O O . PHE A 1 65 ? 18.295 51.107 71.511 1.00 5.94 65 PHE A O 1
ATOM 506 N N . THR A 1 66 ? 17.724 53.205 72.124 1.00 8.34 66 THR A N 1
ATOM 507 C CA . THR A 1 66 ? 17.995 52.927 73.544 1.00 7.36 66 THR A CA 1
ATOM 508 C C . THR A 1 66 ? 16.751 53.413 74.279 1.00 8.10 66 THR A C 1
ATOM 509 O O . THR A 1 66 ? 16.325 54.574 74.113 1.00 8.58 66 THR A O 1
ATOM 513 N N . VAL A 1 67 ? 16.073 52.536 75.024 1.00 6.86 67 VAL A N 1
ATOM 514 C CA . VAL A 1 67 ? 14.815 52.895 75.678 1.00 6.57 67 VAL A CA 1
ATOM 515 C C . VAL A 1 67 ? 15.081 53.584 77.020 1.00 8.53 67 VAL A C 1
ATOM 516 O O . VAL A 1 67 ? 15.582 52.951 77.978 1.00 8.15 67 VAL A O 1
ATOM 520 N N . LEU A 1 68 ? 14.714 54.863 77.111 1.00 7.58 68 LEU A N 1
ATOM 521 C CA . LEU A 1 68 ? 14.975 55.662 78.290 1.00 10.23 68 LEU A CA 1
ATOM 522 C C . LEU A 1 68 ? 13.873 55.517 79.324 1.00 11.53 68 LEU A C 1
ATOM 523 O O . LEU A 1 68 ? 14.119 55.532 80.533 1.00 8.48 68 LEU A O 1
ATOM 528 N N . LYS A 1 69 ? 12.642 55.408 78.813 1.00 9.86 69 LYS A N 1
ATOM 529 C CA . LYS A 1 69 ? 11.457 55.244 79.644 1.00 12.11 69 LYS A CA 1
ATOM 530 C C . LYS A 1 69 ? 10.421 54.385 78.903 1.00 11.28 69 LYS A C 1
ATOM 531 O O . LYS A 1 69 ? 10.326 54.566 77.697 1.00 9.21 69 LYS A O 1
ATOM 537 N N . GLY A 1 70 ? 9.590 53.673 79.635 1.00 10.35 70 GLY A N 1
ATOM 538 C CA . GLY A 1 70 ? 8.454 52.968 79.087 1.00 10.32 70 GLY A CA 1
ATOM 539 C C . GLY A 1 70 ? 8.851 51.672 78.400 1.00 10.44 70 GLY A C 1
ATOM 540 O O . GLY A 1 70 ? 9.940 51.143 78.630 1.00 9.04 70 GLY A O 1
ATOM 541 N N . LYS A 1 71 ? 7.898 51.126 77.637 1.00 9.03 71 LYS A N 1
ATOM 542 C CA . LYS A 1 71 ? 8.057 49.805 77.069 1.00 12.51 71 LYS A CA 1
ATOM 543 C C . LYS A 1 71 ? 7.293 49.766 75.730 1.00 10.80 71 LYS A C 1
ATOM 544 O O . LYS A 1 71 ? 6.527 50.701 75.484 1.00 10.73 71 LYS A O 1
ATOM 550 N N . GLY A 1 72 ? 7.438 48.668 75.014 1.00 9.74 72 GLY A N 1
ATOM 551 C CA . GLY A 1 72 ? 6.741 48.619 73.716 1.00 9.41 72 GLY A CA 1
ATOM 552 C C . GLY A 1 72 ? 7.068 47.325 72.976 1.00 9.30 72 GLY A C 1
ATOM 553 O O . GLY A 1 72 ? 7.533 46.339 73.557 1.00 7.51 72 GLY A O 1
ATOM 554 N N . THR A 1 73 ? 6.716 47.328 71.698 1.00 8.24 73 THR A N 1
ATOM 555 C CA . THR A 1 73 ? 6.895 46.183 70.820 1.00 8.33 73 THR A CA 1
ATOM 556 C C . THR A 1 73 ? 7.524 46.621 69.500 1.00 7.97 73 THR A C 1
ATOM 557 O O . THR A 1 73 ? 7.126 47.619 68.877 1.00 8.03 73 THR A O 1
ATOM 561 N N . LEU A 1 74 ? 8.609 45.967 69.150 1.00 7.95 74 LEU A N 1
ATOM 562 C CA . LEU A 1 74 ? 9.316 46.181 67.890 1.00 7.70 74 LEU A CA 1
ATOM 563 C C . LEU A 1 74 ? 8.762 45.157 66.898 1.00 8.21 74 LEU A C 1
ATOM 564 O O . LEU A 1 74 ? 8.743 43.952 67.203 1.00 6.51 74 LEU A O 1
ATOM 569 N N . LEU A 1 75 ? 8.280 45.631 65.740 1.00 9.05 75 LEU A N 1
ATOM 570 C CA . LEU A 1 75 ? 7.707 44.773 64.710 1.00 7.52 75 LEU A CA 1
ATOM 571 C C . LEU A 1 75 ? 8.711 44.697 63.559 1.00 6.58 75 LEU A C 1
ATOM 572 O O . LEU A 1 75 ? 9.184 45.740 63.081 1.00 7.55 75 LEU A O 1
ATOM 577 N N . MET A 1 76 ? 9.165 43.530 63.200 1.00 6.92 76 MET A N 1
ATOM 578 C CA . MET A 1 76 ? 10.239 43.342 62.241 1.00 7.68 76 MET A CA 1
ATOM 579 C C . MET A 1 76 ? 9.684 42.508 61.067 1.00 8.87 76 MET A C 1
ATOM 580 O O . MET A 1 76 ? 9.097 41.463 61.367 1.00 9.50 76 MET A O 1
ATOM 585 N N . GLY A 1 77 ? 9.904 42.974 59.832 1.00 8.87 77 GLY A N 1
ATOM 586 C CA . GLY A 1 77 ? 9.397 42.107 58.745 1.00 9.44 77 GLY A CA 1
ATOM 587 C C . GLY A 1 77 ? 10.637 41.528 58.049 1.00 7.73 77 GLY A C 1
ATOM 588 O O . GLY A 1 77 ? 11.782 41.740 58.452 1.00 8.03 77 GLY A O 1
ATOM 589 N N . SER A 1 78 ? 10.378 40.869 56.929 1.00 9.20 78 SER A N 1
ATOM 590 C CA . SER A 1 78 ? 11.436 40.189 56.167 1.00 11.54 78 SER A CA 1
ATOM 591 C C . SER A 1 78 ? 12.121 41.052 55.142 1.00 13.63 78 SER A C 1
ATOM 592 O O . SER A 1 78 ? 11.486 41.762 54.339 1.00 15.68 78 SER A O 1
ATOM 595 N N . SER A 1 79 ? 13.424 40.884 55.015 1.00 17.30 79 SER A N 1
ATOM 596 C CA . SER A 1 79 ? 14.155 41.527 53.918 1.00 21.87 79 SER A CA 1
ATOM 597 C C . SER A 1 79 ? 14.377 40.459 52.840 1.00 21.27 79 SER A C 1
ATOM 598 O O . SER A 1 79 ? 14.681 40.863 51.723 1.00 25.08 79 SER A O 1
ATOM 601 N N . SER A 1 80 ? 14.108 39.173 53.110 1.00 20.61 80 SER A N 1
ATOM 602 C CA . SER A 1 80 ? 14.311 38.166 52.055 1.00 17.43 80 SER A CA 1
ATOM 603 C C . SER A 1 80 ? 13.105 37.963 51.142 1.00 16.27 80 SER A C 1
ATOM 604 O O . SER A 1 80 ? 13.286 37.686 49.936 1.00 15.65 80 SER A O 1
ATOM 607 N N . LEU A 1 81 ? 11.898 38.100 51.650 1.00 13.26 81 LEU A N 1
ATOM 608 C CA . LEU A 1 81 ? 10.709 38.040 50.798 1.00 13.02 81 LEU A CA 1
ATOM 609 C C . LEU A 1 81 ? 10.671 39.308 49.961 1.00 13.27 81 LEU A C 1
ATOM 610 O O . LEU A 1 81 ? 11.435 40.240 50.254 1.00 8.72 81 LEU A O 1
ATOM 615 N N . LYS A 1 82 ? 9.719 39.377 49.008 1.00 10.55 82 LYS A N 1
ATOM 616 C CA . LYS A 1 82 ? 9.601 40.609 48.215 1.00 11.94 82 LYS A CA 1
ATOM 617 C C . LYS A 1 82 ? 8.764 41.670 48.936 1.00 10.93 82 LYS A C 1
ATOM 618 O O . LYS A 1 82 ? 8.582 42.751 48.408 1.00 7.74 82 LYS A O 1
ATOM 624 N N . TYR A 1 83 ? 8.217 41.311 50.086 1.00 11.17 83 TYR A N 1
ATOM 625 C CA . TYR A 1 83 ? 7.404 42.198 50.902 1.00 11.65 83 TYR A CA 1
ATOM 626 C C . TYR A 1 83 ? 7.757 41.857 52.354 1.00 10.48 83 TYR A C 1
ATOM 627 O O . TYR A 1 83 ? 8.271 40.777 52.696 1.00 10.58 83 TYR A O 1
ATOM 636 N N . PRO A 1 84 ? 7.470 42.769 53.274 1.00 9.73 84 PRO A N 1
ATOM 637 C CA . PRO A 1 84 ? 7.885 42.536 54.666 1.00 8.34 84 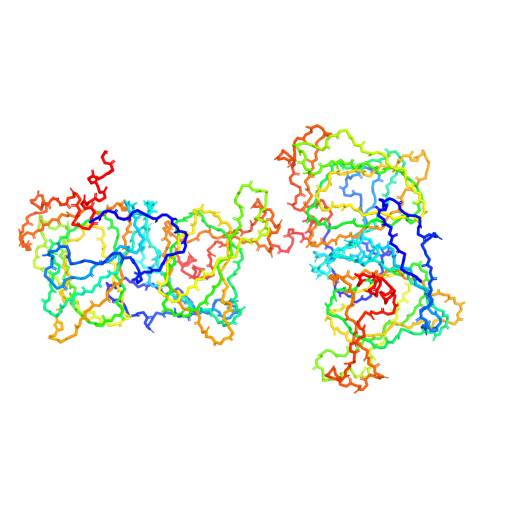PRO A CA 1
ATOM 638 C C . PRO A 1 84 ? 7.221 41.280 55.205 1.00 8.72 84 PRO A C 1
ATOM 639 O O . PRO A 1 84 ? 7.852 40.556 55.991 1.00 9.47 84 PRO A O 1
ATOM 643 N N . GLY A 1 85 ? 5.904 41.146 54.996 1.00 7.80 85 GLY A N 1
ATOM 644 C CA . GLY A 1 85 ? 5.171 39.973 55.496 1.00 9.83 85 GLY A CA 1
ATOM 645 C C . GLY A 1 85 ? 4.669 40.191 56.918 1.00 10.06 85 GLY A C 1
ATOM 646 O O . GLY A 1 85 ? 5.106 41.169 57.579 1.00 8.40 85 GLY A O 1
ATOM 647 N N . GLN A 1 86 ? 3.852 39.291 57.450 1.00 9.55 86 GLN A N 1
ATOM 648 C CA . GLN A 1 86 ? 3.358 39.414 58.837 1.00 12.59 86 GLN A CA 1
ATOM 649 C C . GLN A 1 86 ? 4.621 39.567 59.710 1.00 11.05 86 GLN A C 1
ATOM 650 O O . GLN A 1 86 ? 5.555 38.802 59.606 1.00 8.86 86 GLN A O 1
ATOM 656 N N . PRO A 1 87 ? 4.598 40.516 60.642 1.00 10.10 87 PRO A N 1
ATOM 657 C CA . PRO A 1 87 ? 5.819 40.811 61.341 1.00 9.08 87 PRO A CA 1
ATOM 658 C C . PRO A 1 87 ? 6.056 39.947 62.581 1.00 9.07 87 PRO A C 1
ATOM 659 O O . PRO A 1 87 ? 5.092 39.485 63.156 1.00 7.92 87 PRO A O 1
ATOM 663 N N . GLN A 1 88 ? 7.315 39.810 62.907 1.00 9.89 88 GLN A N 1
ATOM 664 C CA . GLN A 1 88 ? 7.683 39.225 64.220 1.00 12.60 88 GLN A CA 1
ATOM 665 C C . GLN A 1 88 ? 7.428 40.331 65.252 1.00 13.36 88 GLN A C 1
ATOM 666 O O . GLN A 1 88 ? 7.658 41.508 64.930 1.00 12.61 88 GLN A O 1
ATOM 672 N N . GLU A 1 89 ? 6.965 40.015 66.446 1.00 12.87 89 GLU A N 1
ATOM 673 C CA . GLU A 1 89 ? 6.672 40.989 67.464 1.00 15.21 89 GLU A CA 1
ATOM 674 C C . GLU A 1 89 ? 7.633 40.727 68.639 1.00 15.30 89 GLU A C 1
ATOM 675 O O . GLU A 1 89 ? 7.603 39.631 69.212 1.00 15.47 89 GLU A O 1
ATOM 681 N N . ILE A 1 90 ? 8.504 41.676 68.885 1.00 11.53 90 ILE A N 1
ATOM 682 C CA . ILE A 1 90 ? 9.531 41.507 69.905 1.00 11.76 90 ILE A CA 1
ATOM 683 C C . ILE A 1 90 ? 9.381 42.541 71.009 1.00 10.78 90 ILE A C 1
ATOM 684 O O . ILE A 1 90 ? 9.629 43.748 70.798 1.00 9.99 90 ILE A O 1
ATOM 689 N N . PRO A 1 91 ? 8.948 42.121 72.200 1.00 10.94 91 PRO A N 1
ATOM 690 C CA . PRO A 1 91 ? 8.781 43.059 73.308 1.00 10.47 91 PRO A CA 1
ATOM 691 C C . PRO A 1 91 ? 10.086 43.742 73.661 1.00 8.72 91 PRO A C 1
ATOM 692 O O . PRO A 1 91 ? 11.141 43.102 73.489 1.00 7.51 91 PRO A O 1
ATOM 696 N N . PHE A 1 92 ? 10.008 44.993 74.096 1.00 8.40 92 PHE A N 1
ATOM 697 C CA . PHE A 1 92 ? 11.186 45.659 74.620 1.00 8.37 92 PHE A CA 1
ATOM 698 C C . PHE A 1 92 ? 10.731 46.437 75.871 1.00 9.89 92 PHE A C 1
ATOM 699 O O . PHE A 1 92 ? 9.550 46.645 76.114 1.00 7.89 92 PHE A O 1
ATOM 707 N N . PHE A 1 93 ? 11.697 46.836 76.699 1.00 10.50 93 PHE A N 1
ATOM 708 C CA . PHE A 1 93 ? 11.304 47.522 77.938 1.00 12.32 93 PHE A CA 1
ATOM 709 C C . PHE A 1 93 ? 12.310 48.557 78.378 1.00 10.74 93 PHE A C 1
ATOM 710 O O . PHE A 1 93 ? 13.282 48.812 77.669 1.00 7.32 93 PHE A O 1
ATOM 718 N N . GLN A 1 94 ? 12.092 49.217 79.536 1.00 9.19 94 GLN A N 1
ATOM 719 C CA . GLN A 1 94 ? 13.016 50.271 79.910 1.00 10.61 94 GLN A CA 1
ATOM 720 C C . GLN A 1 94 ? 14.457 49.794 80.032 1.00 9.44 94 GLN A C 1
ATOM 721 O O . GLN A 1 94 ? 14.688 48.671 80.486 1.00 4.97 94 GLN A O 1
ATOM 727 N N . ASN A 1 95 ? 15.407 50.564 79.523 1.00 7.02 95 ASN A N 1
ATOM 728 C CA . ASN A 1 95 ? 16.826 50.217 79.618 1.00 8.24 95 ASN A CA 1
ATOM 729 C C . ASN A 1 95 ? 17.164 49.024 78.730 1.00 8.04 95 ASN A C 1
ATOM 730 O O . ASN A 1 95 ? 18.110 48.289 79.023 1.00 7.93 95 ASN A O 1
ATOM 735 N N . THR A 1 96 ? 16.452 48.902 77.584 1.00 6.28 96 THR A N 1
ATOM 736 C CA . THR A 1 96 ? 16.903 47.901 76.612 1.00 6.88 96 THR A CA 1
ATOM 737 C C . THR A 1 96 ? 17.446 48.693 75.403 1.00 8.08 96 THR A C 1
ATOM 738 O O . THR A 1 96 ? 17.222 49.903 75.314 1.00 6.99 96 THR A O 1
ATOM 742 N N . THR A 1 97 ? 18.095 47.987 74.497 1.00 6.83 97 THR A N 1
ATOM 743 C CA . THR A 1 97 ? 18.611 48.575 73.272 1.00 5.20 97 THR A CA 1
ATOM 744 C C . THR A 1 97 ? 18.355 47.590 72.125 1.00 7.93 97 THR A C 1
ATOM 745 O O . THR A 1 97 ? 18.231 46.355 72.368 1.00 8.06 97 THR A O 1
ATOM 749 N N . PHE A 1 98 ? 18.207 48.134 70.908 1.00 7.05 98 PHE A N 1
ATOM 750 C CA . PHE A 1 98 ? 17.991 47.212 69.764 1.00 5.85 98 PHE A CA 1
ATOM 751 C C . PHE A 1 98 ? 18.507 47.917 68.502 1.00 7.82 98 PHE A C 1
ATOM 752 O O . PHE A 1 98 ? 18.337 49.143 68.428 1.00 6.95 98 PHE A O 1
ATOM 760 N N . SER A 1 99 ? 19.139 47.189 67.621 1.00 6.46 99 SER A N 1
ATOM 761 C CA . SER A 1 99 ? 19.734 47.733 66.398 1.00 7.88 99 SER A CA 1
ATOM 762 C C . SER A 1 99 ? 18.929 47.194 65.205 1.00 9.83 99 SER A C 1
ATOM 763 O O . SER A 1 99 ? 18.678 45.971 65.232 1.00 8.10 99 SER A O 1
ATOM 766 N N . ILE A 1 100 ? 18.546 48.028 64.256 1.00 8.06 100 ILE A N 1
ATOM 767 C CA . ILE A 1 100 ? 17.722 47.496 63.132 1.00 8.22 100 ILE A CA 1
ATOM 768 C C . ILE A 1 100 ? 18.646 47.155 62.007 1.00 7.92 100 ILE A C 1
ATOM 769 O O . ILE A 1 100 ? 19.367 48.036 61.521 1.00 8.73 100 ILE A O 1
ATOM 774 N N . PRO A 1 101 ? 18.660 45.913 61.535 1.00 8.54 101 PRO A N 1
ATOM 775 C CA . PRO A 1 101 ? 19.562 45.563 60.433 1.00 9.62 101 PRO A CA 1
ATOM 776 C C . PRO A 1 101 ? 19.298 46.515 59.263 1.00 10.99 101 PRO A C 1
ATOM 777 O O . PRO A 1 101 ? 18.138 46.871 59.031 1.00 10.82 101 PRO A O 1
ATOM 781 N N . VAL A 1 102 ? 20.368 46.896 58.599 1.00 10.81 102 VAL A N 1
ATOM 782 C CA . VAL A 1 102 ? 20.307 47.874 57.519 1.00 12.48 102 VAL A CA 1
ATOM 783 C C . VAL A 1 102 ? 19.212 47.453 56.549 1.00 11.12 102 VAL A C 1
ATOM 784 O O . VAL A 1 102 ? 19.194 46.304 56.084 1.00 8.29 102 VAL A O 1
ATOM 788 N N . ASN A 1 103 ? 18.331 48.418 56.266 1.00 8.71 103 ASN A N 1
ATOM 789 C CA . ASN A 1 103 ? 17.256 48.135 55.313 1.00 11.73 103 ASN A CA 1
ATOM 790 C C . ASN A 1 103 ? 16.107 47.240 55.697 1.00 10.70 103 ASN A C 1
ATOM 791 O O . ASN A 1 103 ? 15.182 47.023 54.864 1.00 9.09 103 ASN A O 1
ATOM 796 N N . ASP A 1 104 ? 16.047 46.674 56.893 1.00 7.67 104 ASP A N 1
ATOM 797 C CA . ASP A 1 104 ? 14.929 45.797 57.239 1.00 10.06 104 ASP A CA 1
ATOM 798 C C . ASP A 1 104 ? 13.650 46.606 57.447 1.00 10.15 104 ASP A C 1
ATOM 799 O O . ASP A 1 104 ? 13.717 47.671 58.037 1.00 9.63 104 ASP A O 1
ATOM 804 N N . PRO A 1 105 ? 12.515 46.121 56.990 1.00 9.72 105 PRO A N 1
ATOM 805 C CA . PRO A 1 105 ? 11.241 46.789 57.271 1.00 9.49 105 PRO A CA 1
ATOM 806 C C . PRO A 1 105 ? 10.872 46.609 58.742 1.00 8.72 105 PRO A C 1
ATOM 807 O O . PRO A 1 105 ? 10.929 45.469 59.234 1.00 7.64 105 PRO A O 1
ATOM 811 N N . HIS A 1 106 ? 10.479 47.687 59.413 1.00 5.81 106 HIS A N 1
ATOM 812 C CA . HIS A 1 106 ? 10.148 47.614 60.822 1.00 7.87 106 HIS A CA 1
ATOM 813 C C . HIS A 1 106 ? 9.205 48.703 61.271 1.00 7.91 106 HIS A C 1
ATOM 814 O O . HIS A 1 106 ? 8.911 49.638 60.498 1.00 9.26 106 HIS A O 1
ATOM 821 N N . GLN A 1 107 ? 8.634 48.574 62.468 1.00 6.86 107 GLN A N 1
ATOM 822 C CA . GLN A 1 107 ? 7.716 49.551 63.030 1.00 7.88 107 GLN A CA 1
ATOM 823 C C . GLN A 1 107 ? 7.898 49.533 64.559 1.00 8.97 107 GLN A C 1
ATOM 824 O O . GLN A 1 107 ? 8.084 48.461 65.147 1.00 7.00 107 GLN A O 1
ATOM 830 N N . VAL A 1 108 ? 7.899 50.697 65.191 1.00 7.12 108 VAL A N 1
ATOM 831 C CA . VAL A 1 108 ? 7.999 50.707 66.679 1.00 7.13 108 VAL A CA 1
ATOM 832 C C . VAL A 1 108 ? 6.634 51.071 67.210 1.00 8.41 108 VAL A C 1
ATOM 833 O O . VAL A 1 108 ? 6.017 52.090 66.835 1.00 8.86 108 VAL A O 1
ATOM 837 N N . TRP A 1 109 ? 6.121 50.283 68.142 1.00 7.63 109 TRP A N 1
ATOM 838 C CA . TRP A 1 109 ? 4.772 50.537 68.644 1.00 9.67 109 TRP A CA 1
ATOM 839 C C . TRP A 1 109 ? 4.733 50.762 70.141 1.00 9.95 109 TRP A C 1
ATOM 840 O O . TRP A 1 109 ? 5.190 49.813 70.816 1.00 12.11 109 TRP A O 1
ATOM 851 N N . ASN A 1 110 ? 4.157 51.837 70.676 1.00 8.18 110 ASN A N 1
ATOM 852 C CA . ASN A 1 110 ? 4.046 51.841 72.145 1.00 9.50 110 ASN A CA 1
ATOM 853 C C . ASN A 1 110 ? 2.840 50.957 72.477 1.00 9.66 110 ASN A C 1
ATOM 854 O O . ASN A 1 110 ? 1.745 51.480 72.580 1.00 8.62 110 ASN A O 1
ATOM 859 N N . SER A 1 111 ? 3.070 49.672 72.753 1.00 10.96 111 SER A N 1
ATOM 860 C CA . SER A 1 111 ? 1.942 48.787 73.074 1.00 11.52 111 SER A CA 1
ATOM 861 C C . SER A 1 111 ? 1.479 48.939 74.513 1.00 14.36 111 SER A C 1
ATOM 862 O O . SER A 1 111 ? 0.574 48.221 74.981 1.00 14.34 111 SER A O 1
ATOM 865 N N . ASP A 1 112 ? 2.141 49.784 75.296 1.00 12.99 112 ASP A N 1
ATOM 866 C CA . ASP A 1 112 ? 1.750 50.066 76.672 1.00 14.05 112 ASP A CA 1
ATOM 867 C C . ASP A 1 112 ? 0.565 51.047 76.643 1.00 14.44 112 ASP A C 1
ATOM 868 O O . ASP A 1 112 ? 0.430 51.981 75.838 1.00 11.92 112 ASP A O 1
ATOM 873 N N . GLU A 1 113 ? -0.371 50.811 77.545 1.00 14.92 113 GLU A N 1
ATOM 874 C CA . GLU A 1 113 ? -1.569 51.634 77.678 1.00 15.48 113 GLU A CA 1
ATOM 875 C C . GLU A 1 113 ? -1.376 52.666 78.768 1.00 15.89 113 GLU A C 1
ATOM 876 O O . GLU A 1 113 ? -2.111 53.642 78.856 1.00 14.77 113 GLU A O 1
ATOM 882 N N . HIS A 1 114 ? -0.387 52.417 79.638 1.00 14.59 114 HIS A N 1
ATOM 883 C CA . HIS A 1 114 ? -0.218 53.231 80.817 1.00 15.36 114 HIS A CA 1
ATOM 884 C C . HIS A 1 114 ? 0.748 54.387 80.719 1.00 15.22 114 HIS A C 1
ATOM 885 O O . HIS A 1 114 ? 0.482 55.383 81.388 1.00 16.53 114 HIS A O 1
ATOM 892 N N . GLU A 1 115 ? 1.865 54.287 80.006 1.00 13.31 115 GLU A N 1
ATOM 893 C CA . GLU A 1 115 ? 2.820 55.406 80.050 1.00 12.85 115 GLU A CA 1
ATOM 894 C C . GLU A 1 115 ? 3.528 55.610 78.719 1.00 11.05 115 GLU A C 1
ATOM 895 O O . GLU A 1 115 ? 3.549 54.736 77.842 1.00 10.03 115 GLU A O 1
ATOM 901 N N . ASP A 1 116 ? 4.079 56.796 78.571 1.00 11.13 116 ASP A N 1
ATOM 902 C CA . ASP A 1 116 ? 4.800 57.188 77.366 1.00 11.12 116 ASP A CA 1
ATOM 903 C C . ASP A 1 116 ? 6.043 56.337 77.197 1.00 10.47 116 ASP A C 1
ATOM 904 O O . ASP A 1 116 ? 6.661 55.923 78.167 1.00 7.24 116 ASP A O 1
ATOM 909 N N . LEU A 1 117 ? 6.422 56.163 75.944 1.00 9.14 117 LEU A N 1
ATOM 910 C CA . LEU A 1 117 ? 7.628 55.462 75.569 1.00 8.78 117 LEU A CA 1
ATOM 911 C C . LEU A 1 117 ? 8.615 56.531 75.103 1.00 7.91 117 LEU A C 1
ATOM 912 O O . LEU A 1 117 ? 8.302 57.210 74.111 1.00 5.48 117 LEU A O 1
ATOM 917 N N . GLN A 1 118 ? 9.790 56.577 75.712 1.00 7.01 118 GLN A N 1
ATOM 918 C CA . GLN A 1 118 ? 10.821 57.524 75.292 1.00 6.89 118 GLN A CA 1
ATOM 919 C C . GLN A 1 118 ? 12.098 56.801 74.895 1.00 7.93 118 GLN A C 1
ATOM 920 O O . GLN A 1 118 ? 12.658 55.913 75.569 1.00 8.30 118 GLN A O 1
ATOM 926 N N . VAL A 1 119 ? 12.553 57.087 73.667 1.00 7.45 119 VAL A N 1
ATOM 927 C CA . VAL A 1 119 ? 13.747 56.480 73.114 1.00 6.68 119 VAL A CA 1
ATOM 928 C C . VAL A 1 119 ? 14.753 57.512 72.586 1.00 8.05 119 VAL A C 1
ATOM 929 O O . VAL A 1 119 ? 14.414 58.514 71.975 1.00 8.43 119 VAL A O 1
ATOM 933 N N . LEU A 1 120 ? 16.037 57.156 72.766 1.00 8.19 120 LEU A N 1
ATOM 934 C CA . LEU A 1 120 ? 17.123 57.894 72.119 1.00 8.90 120 LEU A CA 1
ATOM 935 C C . LEU A 1 120 ? 17.407 57.031 70.871 1.00 10.00 120 LEU A C 1
ATOM 936 O O . LEU A 1 120 ? 17.463 55.768 70.979 1.00 10.26 120 LEU A O 1
ATOM 941 N N . VAL A 1 121 ? 17.450 57.649 69.695 1.00 8.16 121 VAL A N 1
ATOM 942 C CA . VAL A 1 121 ? 17.646 56.882 68.465 1.00 7.92 121 VAL A CA 1
ATOM 943 C C . VAL A 1 121 ? 18.875 57.371 67.715 1.00 7.34 121 VAL A C 1
ATOM 944 O O . VAL A 1 121 ? 19.050 58.598 67.640 1.00 7.77 121 VAL A O 1
ATOM 948 N N . ILE A 1 122 ? 19.731 56.486 67.203 1.00 6.81 122 ILE A N 1
ATOM 949 C CA . ILE A 1 122 ? 20.925 56.960 66.503 1.00 8.87 122 ILE A CA 1
ATOM 950 C C . ILE A 1 122 ? 20.954 56.359 65.082 1.00 8.85 122 ILE A C 1
ATOM 951 O O . ILE A 1 122 ? 20.713 55.141 64.991 1.00 8.34 122 ILE A O 1
ATOM 956 N N . ILE A 1 123 ? 21.178 57.165 64.052 1.00 5.48 123 ILE A N 1
ATOM 957 C CA . ILE A 1 123 ? 21.288 56.536 62.720 1.00 8.21 123 ILE A CA 1
ATOM 958 C C . ILE A 1 123 ? 22.642 56.840 62.112 1.00 7.94 123 ILE A C 1
ATOM 959 O O . ILE A 1 123 ? 23.275 57.822 62.520 1.00 9.91 123 ILE A O 1
ATOM 964 N N . SER A 1 124 ? 23.102 56.024 61.155 1.00 6.74 124 SER A N 1
ATOM 965 C CA . SER A 1 124 ? 24.313 56.367 60.443 1.00 6.56 124 SER A CA 1
ATOM 966 C C . SER A 1 124 ? 23.929 57.088 59.148 1.00 8.76 124 SER A C 1
ATOM 967 O O . SER A 1 124 ? 22.719 57.167 58.814 1.00 6.47 124 SER A O 1
ATOM 970 N N . ARG A 1 125 ? 24.960 57.623 58.500 1.00 8.94 125 ARG A N 1
ATOM 971 C CA . ARG A 1 125 ? 24.813 58.319 57.204 1.00 13.68 125 ARG A CA 1
ATOM 972 C C . ARG A 1 125 ? 23.626 59.244 57.062 1.00 11.02 125 ARG A C 1
ATOM 973 O O . ARG A 1 125 ? 22.770 59.082 56.173 1.00 10.18 125 ARG A O 1
ATOM 981 N N . PRO A 1 126 ? 23.516 60.266 57.894 1.00 8.51 126 PRO A N 1
ATOM 982 C CA . PRO A 1 126 ? 22.345 61.144 57.926 1.00 7.46 126 PRO A CA 1
ATOM 983 C C . PRO A 1 126 ? 22.448 62.148 56.785 1.00 7.68 126 PRO A C 1
ATOM 984 O O . PRO A 1 126 ? 23.557 62.243 56.287 1.00 7.67 126 PRO A O 1
ATOM 988 N N . PRO A 1 127 ? 21.360 62.782 56.419 1.00 7.26 127 PRO A N 1
ATOM 989 C CA . PRO A 1 127 ? 20.062 62.624 57.028 1.00 6.81 127 PRO A CA 1
ATOM 990 C C . PRO A 1 127 ? 19.355 61.359 56.548 1.00 7.25 127 PRO A C 1
ATOM 991 O O . PRO A 1 127 ? 19.733 60.724 55.557 1.00 6.90 127 PRO A O 1
ATOM 995 N N . ALA A 1 128 ? 18.305 60.961 57.243 1.00 6.25 128 ALA A N 1
ATOM 996 C CA . ALA A 1 128 ? 17.567 59.730 57.006 1.00 7.98 128 ALA A CA 1
ATOM 997 C C . ALA A 1 128 ? 16.887 59.662 55.650 1.00 10.83 128 ALA A C 1
ATOM 998 O O . ALA A 1 128 ? 16.304 60.661 55.211 1.00 9.71 128 ALA A O 1
ATOM 1000 N N . LYS A 1 129 ? 16.964 58.497 55.013 1.00 10.49 129 LYS A N 1
ATOM 1001 C CA . LYS A 1 129 ? 16.278 58.334 53.708 1.00 11.25 129 LYS A CA 1
ATOM 1002 C C . LYS A 1 129 ? 15.245 57.245 53.946 1.00 9.38 129 LYS A C 1
ATOM 1003 O O . LYS A 1 129 ? 15.618 56.071 53.920 1.00 9.63 129 LYS A O 1
ATOM 1009 N N . ILE A 1 130 ? 14.042 57.633 54.362 1.00 8.76 130 ILE A N 1
ATOM 1010 C CA . ILE A 1 130 ? 13.056 56.670 54.811 1.00 7.57 130 ILE A CA 1
ATOM 1011 C C . ILE A 1 130 ? 12.050 56.292 53.697 1.00 6.07 130 ILE A C 1
ATOM 1012 O O . ILE A 1 130 ? 11.443 57.195 53.118 1.00 6.69 130 ILE A O 1
ATOM 1017 N N . PHE A 1 131 ? 11.858 54.986 53.584 1.00 6.46 131 PHE A N 1
ATOM 1018 C CA . PHE A 1 131 ? 10.868 54.485 52.596 1.00 6.05 131 PHE A CA 1
ATOM 1019 C C . PHE A 1 131 ? 9.686 54.025 53.451 1.00 7.19 131 PHE A C 1
ATOM 1020 O O . PHE A 1 131 ? 9.903 53.243 54.400 1.00 7.35 131 PHE A O 1
ATOM 1028 N N . LEU A 1 132 ? 8.472 54.463 53.136 1.00 5.75 132 LEU A N 1
ATOM 1029 C CA . LEU A 1 132 ? 7.295 54.110 53.881 1.00 6.86 132 LEU A CA 1
ATOM 1030 C C . LEU A 1 132 ? 6.463 53.012 53.215 1.00 8.79 132 LEU A C 1
ATOM 1031 O O . LEU A 1 132 ? 6.295 53.106 52.004 1.00 7.04 132 LEU A O 1
ATOM 1036 N N . TYR A 1 133 ? 5.992 52.085 54.041 1.00 8.25 133 TYR A N 1
ATOM 1037 C CA . TYR A 1 133 ? 5.118 51.023 53.569 1.00 8.02 133 TYR A CA 1
ATOM 1038 C C . TYR A 1 133 ? 3.699 51.293 54.022 1.00 8.28 133 TYR A C 1
ATOM 1039 O O . TYR A 1 133 ? 3.459 51.636 55.209 1.00 7.64 133 TYR A O 1
ATOM 1048 N N . ASP A 1 134 ? 2.687 51.027 53.159 1.00 5.22 134 ASP A N 1
ATOM 1049 C CA . ASP A 1 134 ? 1.324 51.251 53.667 1.00 7.94 134 ASP A CA 1
ATOM 1050 C C . ASP A 1 134 ? 0.867 50.106 54.578 1.00 7.89 134 ASP A C 1
ATOM 1051 O O . ASP A 1 134 ? -0.115 50.232 55.308 1.00 6.66 134 ASP A O 1
ATOM 1056 N N . ASP A 1 135 ? 1.486 48.951 54.439 1.00 9.42 135 ASP A N 1
ATOM 1057 C CA . ASP A 1 135 ? 1.105 47.762 55.221 1.00 9.28 135 ASP A CA 1
ATOM 1058 C C . ASP A 1 135 ? 2.213 46.740 55.089 1.00 8.12 135 ASP A C 1
ATOM 1059 O O . ASP A 1 135 ? 3.039 46.861 54.162 1.00 5.99 135 ASP A O 1
ATOM 1064 N N . TRP A 1 136 ? 2.247 45.723 55.937 1.00 7.43 136 TRP A N 1
ATOM 1065 C CA . TRP A 1 136 ? 3.265 44.672 55.855 1.00 6.66 136 TRP A CA 1
ATOM 1066 C C . TRP A 1 136 ? 3.216 43.923 54.517 1.00 7.01 136 TRP A C 1
ATOM 1067 O O . TRP A 1 136 ? 4.188 43.307 54.106 1.00 5.92 136 TRP A O 1
ATOM 1078 N N . SER A 1 137 ? 2.061 43.955 53.855 1.00 5.31 137 SER A N 1
ATOM 1079 C CA . SER A 1 137 ? 1.949 43.303 52.539 1.00 6.32 137 SER A CA 1
ATOM 1080 C C . SER A 1 137 ? 2.576 44.024 51.366 1.00 7.49 137 SER A C 1
ATOM 1081 O O . SER A 1 137 ? 2.689 43.498 50.220 1.00 4.84 137 SER A O 1
ATOM 1084 N N . MET A 1 138 ? 2.903 45.304 51.553 1.00 4.93 138 MET A N 1
ATOM 1085 C CA . MET A 1 138 ? 3.405 46.075 50.409 1.00 7.58 138 MET A CA 1
ATOM 1086 C C . MET A 1 138 ? 4.781 45.653 49.969 1.00 7.97 138 MET A C 1
ATOM 1087 O O . MET A 1 138 ? 5.745 45.627 50.742 1.00 8.25 138 MET A O 1
ATOM 1092 N N . PRO A 1 139 ? 4.987 45.450 48.671 1.00 8.68 139 PRO A N 1
ATOM 1093 C CA . PRO A 1 139 ? 6.254 44.992 48.163 1.00 7.85 139 PRO A CA 1
ATOM 1094 C C . PRO A 1 139 ? 7.329 46.019 48.495 1.00 7.82 139 PRO A C 1
ATOM 1095 O O . PRO A 1 139 ? 7.082 47.217 48.311 1.00 5.97 139 PRO A O 1
ATOM 1099 N N . HIS A 1 140 ? 8.568 45.570 48.731 1.00 8.21 140 HIS A N 1
ATOM 1100 C CA . HIS A 1 140 ? 9.642 46.542 48.973 1.00 7.78 140 HIS A CA 1
ATOM 1101 C C . HIS A 1 140 ? 9.781 47.521 47.806 1.00 8.42 140 HIS A C 1
ATOM 1102 O O . HIS A 1 140 ? 10.088 48.691 48.000 1.00 6.56 140 HIS A O 1
ATOM 1109 N N . THR A 1 141 ? 9.584 47.031 46.569 1.00 7.79 141 THR A N 1
ATOM 1110 C CA . THR A 1 141 ? 9.728 47.840 45.375 1.00 8.82 141 THR A CA 1
ATOM 1111 C C . THR A 1 141 ? 8.678 48.944 45.248 1.00 9.81 141 THR A C 1
ATOM 1112 O O . THR A 1 141 ? 8.940 49.904 44.499 1.00 11.39 141 THR A O 1
ATOM 1116 N N . ALA A 1 142 ? 7.583 48.933 45.965 1.00 6.09 142 ALA A N 1
ATOM 1117 C CA . ALA A 1 142 ? 6.531 49.937 45.958 1.00 7.78 142 ALA A CA 1
ATOM 1118 C C . ALA A 1 142 ? 6.623 50.932 47.123 1.00 7.19 142 ALA A C 1
ATOM 1119 O O . ALA A 1 142 ? 5.978 52.004 47.094 1.00 7.31 142 ALA A O 1
ATOM 1121 N N . ALA A 1 143 ? 7.430 50.608 48.133 1.00 5.51 143 ALA A N 1
ATOM 1122 C CA . ALA A 1 143 ? 7.500 51.502 49.305 1.00 6.55 143 ALA A CA 1
ATOM 1123 C C . ALA A 1 143 ? 7.918 52.887 48.843 1.00 7.38 143 ALA A C 1
ATOM 1124 O O . ALA A 1 143 ? 8.690 52.979 47.867 1.00 7.56 143 ALA A O 1
ATOM 1126 N N . VAL A 1 144 ? 7.442 53.947 49.486 1.00 8.11 144 VAL A N 1
ATOM 1127 C CA . VAL A 1 144 ? 7.759 55.266 48.941 1.00 10.54 144 VAL A CA 1
ATOM 1128 C C . VAL A 1 144 ? 8.775 56.033 49.808 1.00 9.80 144 VAL A C 1
ATOM 1129 O O . VAL A 1 144 ? 8.534 56.156 51.014 1.00 5.60 144 VAL A O 1
ATOM 1133 N N . LEU A 1 145 ? 9.748 56.569 49.073 1.00 10.49 145 LEU A N 1
ATOM 1134 C CA . LEU A 1 145 ? 10.760 57.404 49.729 1.00 12.15 145 LEU A CA 1
ATOM 1135 C C . LEU A 1 145 ? 10.145 58.733 50.128 1.00 13.16 145 LEU A C 1
ATOM 1136 O O . LEU A 1 145 ? 9.466 59.372 49.290 1.00 12.87 145 LEU A O 1
ATOM 1141 N N . LYS A 1 146 ? 10.362 59.152 51.356 1.00 10.06 146 LYS A N 1
ATOM 1142 C CA . LYS A 1 146 ? 9.838 60.455 51.830 1.00 11.15 146 LYS A CA 1
ATOM 1143 C C . LYS A 1 146 ? 11.087 61.221 52.312 1.00 11.03 146 LYS A C 1
ATOM 1144 O O . LYS A 1 146 ? 11.485 61.079 53.490 1.00 10.62 146 LYS A O 1
ATOM 1150 N N . PHE A 1 147 ? 11.698 61.941 51.388 1.00 8.82 147 PHE A N 1
ATOM 1151 C CA . PHE A 1 147 ? 12.938 62.669 51.687 1.00 10.74 147 PHE A CA 1
ATOM 1152 C C . PHE A 1 147 ? 12.816 64.071 51.097 1.00 11.36 147 PHE A C 1
ATOM 1153 O O . PHE A 1 147 ? 12.553 64.180 49.900 1.00 8.49 147 PHE A O 1
ATOM 1161 N N . PRO A 1 148 ? 12.994 65.106 51.895 1.00 10.34 148 PRO A N 1
ATOM 1162 C CA . PRO A 1 148 ? 13.297 65.008 53.316 1.00 11.05 148 PRO A CA 1
ATOM 1163 C C . PRO A 1 148 ? 12.209 64.444 54.190 1.00 11.34 148 PRO A C 1
ATOM 1164 O O . PRO A 1 148 ? 10.979 64.494 53.925 1.00 8.26 148 PRO A O 1
ATOM 1168 N N . PHE A 1 149 ? 12.602 63.805 55.321 1.00 9.26 149 PHE A N 1
ATOM 1169 C CA . PHE A 1 149 ? 11.590 63.284 56.239 1.00 9.41 149 PHE A CA 1
ATOM 1170 C C . PHE A 1 149 ? 10.917 64.429 56.992 1.00 11.82 149 PHE A C 1
ATOM 1171 O O . PHE A 1 149 ? 11.434 65.539 56.888 1.00 11.77 149 PHE A O 1
ATOM 1179 N N . VAL A 1 150 ? 9.790 64.214 57.672 1.00 11.43 150 VAL A N 1
ATOM 1180 C CA . VAL A 1 150 ? 9.087 65.339 58.272 1.00 13.88 150 VAL A CA 1
ATOM 1181 C C . VAL A 1 150 ? 9.907 66.250 59.167 1.00 14.49 150 VAL A C 1
ATOM 1182 O O . VAL A 1 150 ? 9.639 67.463 59.142 1.00 12.09 150 VAL A O 1
ATOM 1186 N N . TRP A 1 151 ? 10.804 65.708 60.002 1.00 11.72 151 TRP A N 1
ATOM 1187 C CA . TRP A 1 151 ? 11.627 66.576 60.873 1.00 11.25 151 TRP A CA 1
ATOM 1188 C C . TRP A 1 151 ? 12.796 67.224 60.159 1.00 11.60 151 TRP A C 1
ATOM 1189 O O . TRP A 1 151 ? 13.538 68.031 60.758 1.00 11.55 151 TRP A O 1
ATOM 1200 N N . ASP A 1 152 ? 13.030 66.971 58.856 1.00 9.23 152 ASP A N 1
ATOM 1201 C CA . ASP A 1 152 ? 14.086 67.650 58.122 1.00 8.37 152 ASP A CA 1
ATOM 1202 C C . ASP A 1 152 ? 13.502 68.599 57.076 1.00 9.17 152 ASP A C 1
ATOM 1203 O O . ASP A 1 152 ? 14.230 69.371 56.488 1.00 9.76 152 ASP A O 1
ATOM 1208 N N . GLU A 1 153 ? 12.191 68.560 56.846 1.00 11.42 153 GLU A N 1
ATOM 1209 C CA . GLU A 1 153 ? 11.579 69.353 55.771 1.00 14.43 153 GLU A CA 1
ATOM 1210 C C . GLU A 1 153 ? 11.861 70.830 55.875 1.00 13.12 153 GLU A C 1
ATOM 1211 O O . GLU A 1 153 ? 12.250 71.456 54.907 1.00 12.41 153 GLU A O 1
ATOM 1217 N N . ASP A 1 154 ? 11.781 71.406 57.091 1.00 14.74 154 ASP A N 1
ATOM 1218 C CA . ASP A 1 154 ? 12.031 72.836 57.250 1.00 14.21 154 ASP A CA 1
ATOM 1219 C C . ASP A 1 154 ? 13.443 73.255 56.922 1.00 12.43 154 ASP A C 1
ATOM 1220 O O . ASP A 1 154 ? 13.602 74.209 56.163 1.00 9.83 154 ASP A O 1
ATOM 1225 N N . CYS A 1 155 ? 14.486 72.571 57.427 1.00 10.78 155 CYS A N 1
ATOM 1226 C CA . CYS A 1 155 ? 15.848 72.959 57.115 1.00 11.74 155 CYS A CA 1
ATOM 1227 C C . CYS A 1 155 ? 16.202 72.659 55.664 1.00 13.28 155 CYS A C 1
ATOM 1228 O O . CYS A 1 155 ? 16.969 73.400 55.012 1.00 10.89 155 CYS A O 1
ATOM 1231 N N . PHE A 1 156 ? 15.628 71.557 55.151 1.00 11.76 156 PHE A N 1
ATOM 1232 C CA . PHE A 1 156 ? 15.903 71.201 53.750 1.00 14.15 156 PHE A CA 1
ATOM 1233 C C . PHE A 1 156 ? 15.371 72.325 52.840 1.00 13.92 156 PHE A C 1
ATOM 1234 O O . PHE A 1 156 ? 16.105 72.703 51.931 1.00 16.10 156 PHE A O 1
ATOM 1242 N N . GLU A 1 157 ? 14.178 72.826 53.075 1.00 16.47 157 GLU A N 1
ATOM 1243 C CA . GLU A 1 157 ? 13.673 73.936 52.250 1.00 20.28 157 GLU A CA 1
ATOM 1244 C C . GLU A 1 157 ? 14.496 75.194 52.526 1.00 22.84 157 GLU A C 1
ATOM 1245 O O . GLU A 1 157 ? 14.967 75.860 51.590 1.00 22.60 157 GLU A O 1
ATOM 1251 N N . ALA A 1 158 ? 14.786 75.466 53.809 1.00 23.31 158 ALA A N 1
ATOM 1252 C CA . ALA A 1 158 ? 15.603 76.626 54.153 1.00 24.94 158 ALA A CA 1
ATOM 1253 C C . ALA A 1 158 ? 16.955 76.642 53.483 1.00 26.06 158 ALA A C 1
ATOM 1254 O O . ALA A 1 158 ? 17.449 77.719 53.112 1.00 26.99 158 ALA A O 1
ATOM 1256 N N . ALA A 1 159 ? 17.609 75.493 53.272 1.00 26.72 159 ALA A N 1
ATOM 1257 C CA . ALA A 1 159 ? 18.915 75.414 52.667 1.00 28.60 159 ALA A CA 1
ATOM 1258 C C . ALA A 1 159 ? 18.945 75.871 51.206 1.00 29.52 159 ALA A C 1
ATOM 1259 O O . ALA A 1 159 ? 20.000 76.196 50.657 1.00 28.02 159 ALA A O 1
ATOM 1261 N N . LYS A 1 160 ? 17.793 75.856 50.560 1.00 30.77 160 LYS A N 1
ATOM 1262 C CA . LYS A 1 160 ? 17.666 76.287 49.171 1.00 33.29 160 LYS A CA 1
ATOM 1263 C C . LYS A 1 160 ? 17.926 77.799 49.053 1.00 33.86 160 LYS A C 1
ATOM 1264 O O . LYS A 1 160 ? 17.481 78.545 49.958 1.00 33.79 160 LYS A O 1
ATOM 1270 N N . SER B 1 1 ? 45.499 22.966 46.878 1.00 29.32 1 SER B N 1
ATOM 1271 C CA . SER B 1 1 ? 46.852 22.407 47.147 1.00 30.13 1 SER B CA 1
ATOM 1272 C C . SER B 1 1 ? 47.932 23.189 46.408 1.00 28.21 1 SER B C 1
ATOM 1273 O O . SER B 1 1 ? 47.665 23.914 45.460 1.00 29.05 1 SER B O 1
ATOM 1276 N N . CYS B 1 2 ? 49.175 23.056 46.837 1.00 26.72 2 CYS B N 1
ATOM 1277 C CA . CYS B 1 2 ? 50.263 23.781 46.197 1.00 24.35 2 CYS B CA 1
ATOM 1278 C C . CYS B 1 2 ? 50.597 23.233 44.813 1.00 24.42 2 CYS B C 1
ATOM 1279 O O . CYS B 1 2 ? 50.810 22.028 44.690 1.00 23.96 2 CYS B O 1
ATOM 1282 N N . VAL B 1 3 ? 50.598 24.044 43.757 1.00 23.22 3 VAL B N 1
ATOM 1283 C CA . VAL B 1 3 ? 51.024 23.577 42.444 1.00 20.14 3 VAL B CA 1
ATOM 1284 C C . VAL B 1 3 ? 52.412 24.220 42.240 1.00 18.34 3 VAL B C 1
ATOM 1285 O O . VAL B 1 3 ? 52.422 25.457 42.143 1.00 20.53 3 VAL B O 1
ATOM 1289 N N . ARG B 1 4 ? 53.500 23.485 42.264 1.00 13.65 4 ARG B N 1
ATOM 1290 C CA . ARG B 1 4 ? 54.815 24.053 42.002 1.00 15.35 4 ARG B CA 1
ATOM 1291 C C . ARG B 1 4 ? 55.235 23.633 40.584 1.00 11.93 4 ARG B C 1
ATOM 1292 O O . ARG B 1 4 ? 54.891 22.510 40.204 1.00 13.56 4 ARG B O 1
ATOM 1300 N N . ASP B 1 5 ? 55.973 24.454 39.858 1.00 8.97 5 ASP B N 1
ATOM 1301 C CA . ASP B 1 5 ? 56.392 23.950 38.525 1.00 9.44 5 ASP B CA 1
ATOM 1302 C C . ASP B 1 5 ? 57.793 24.391 38.247 1.00 9.22 5 ASP B C 1
ATOM 1303 O O . ASP B 1 5 ? 58.097 25.595 38.181 1.00 9.84 5 ASP B O 1
ATOM 1308 N N . ASN B 1 6 ? 58.711 23.429 38.123 1.00 8.80 6 ASN B N 1
ATOM 1309 C CA . ASN B 1 6 ? 60.098 23.726 37.857 1.00 10.41 6 ASN B CA 1
ATOM 1310 C C . ASN B 1 6 ? 60.331 23.836 36.346 1.00 8.39 6 ASN B C 1
ATOM 1311 O O . ASN B 1 6 ? 61.495 24.074 36.005 1.00 8.40 6 ASN B O 1
ATOM 1316 N N . SER B 1 7 ? 59.297 23.651 35.527 1.00 6.54 7 SER B N 1
ATOM 1317 C CA . SER B 1 7 ? 59.583 23.620 34.080 1.00 8.52 7 SER B CA 1
ATOM 1318 C C . SER B 1 7 ? 59.984 25.010 33.549 1.00 8.01 7 SER B C 1
ATOM 1319 O O . SER B 1 7 ? 59.523 26.026 34.069 1.00 7.06 7 SER B O 1
ATOM 1322 N N . LEU B 1 8 ? 60.833 25.045 32.509 1.00 7.98 8 LEU B N 1
ATOM 1323 C CA . LEU B 1 8 ? 61.239 26.337 31.939 1.00 9.12 8 LEU B CA 1
ATOM 1324 C C . LEU B 1 8 ? 60.113 27.078 31.237 1.00 8.69 8 LEU B C 1
ATOM 1325 O O . LEU B 1 8 ? 59.877 28.249 31.604 1.00 9.17 8 LEU B O 1
ATOM 1330 N N . VAL B 1 9 ? 59.438 26.473 30.272 1.00 7.79 9 VAL B N 1
ATOM 1331 C CA . VAL B 1 9 ? 58.336 27.166 29.561 1.00 9.37 9 VAL B CA 1
ATOM 1332 C C . VAL B 1 9 ? 57.011 26.653 30.055 1.00 9.62 9 VAL B C 1
ATOM 1333 O O . VAL B 1 9 ? 56.777 25.441 30.075 1.00 11.25 9 VAL B O 1
ATOM 1337 N N . ARG B 1 10 ? 56.120 27.474 30.588 1.00 6.41 10 ARG B N 1
ATOM 1338 C CA . ARG B 1 10 ? 54.873 27.036 31.138 1.00 8.81 10 ARG B CA 1
ATOM 1339 C C . ARG B 1 10 ? 53.736 27.787 30.478 1.00 10.87 10 ARG B C 1
ATOM 1340 O O . ARG B 1 10 ? 53.864 28.945 30.144 1.00 9.94 10 ARG B O 1
ATOM 1348 N N . ASP B 1 11 ? 52.649 27.048 30.319 1.00 11.21 11 ASP B N 1
ATOM 1349 C CA . ASP B 1 11 ? 51.453 27.634 29.716 1.00 12.01 11 ASP B CA 1
ATOM 1350 C C . ASP B 1 11 ? 50.622 28.272 30.807 1.00 11.04 11 ASP B C 1
ATOM 1351 O O . ASP B 1 11 ? 50.099 27.548 31.628 1.00 10.66 11 ASP B O 1
ATOM 1356 N N . ILE B 1 12 ? 50.436 29.578 30.751 1.00 10.30 12 ILE B N 1
ATOM 1357 C CA . ILE B 1 12 ? 49.628 30.344 31.689 1.00 10.51 12 ILE B CA 1
ATOM 1358 C C . ILE B 1 12 ? 48.172 29.885 31.725 1.00 12.83 12 ILE B C 1
ATOM 1359 O O . ILE B 1 12 ? 47.593 29.806 32.825 1.00 9.44 12 ILE B O 1
ATOM 1364 N N . SER B 1 13 ? 47.624 29.426 30.583 1.00 12.80 13 SER B N 1
ATOM 1365 C CA . SER B 1 13 ? 46.240 28.955 30.605 1.00 15.00 13 SER B CA 1
ATOM 1366 C C . SER B 1 13 ? 46.128 27.617 31.337 1.00 15.90 13 SER B C 1
ATOM 1367 O O . SER B 1 13 ? 44.995 27.227 31.672 1.00 16.46 13 SER B O 1
ATOM 1370 N N . GLN B 1 14 ? 47.205 26.920 31.614 1.00 16.81 14 GLN B N 1
ATOM 1371 C CA . GLN B 1 14 ? 47.171 25.678 32.355 1.00 20.60 14 GLN B CA 1
ATOM 1372 C C . GLN B 1 14 ? 47.616 25.826 33.812 1.00 20.63 14 GLN B C 1
ATOM 1373 O O . GLN B 1 14 ? 47.774 24.775 34.467 1.00 16.79 14 GLN B O 1
ATOM 1379 N N . MET B 1 15 ? 47.798 27.053 34.308 1.00 19.16 15 MET B N 1
ATOM 1380 C CA . MET B 1 15 ? 48.202 27.210 35.715 1.00 21.54 15 MET B CA 1
ATOM 1381 C C . MET B 1 15 ? 46.941 27.428 36.545 1.00 20.96 15 MET B C 1
ATOM 1382 O O . MET B 1 15 ? 45.977 28.034 36.120 1.00 19.98 15 MET B O 1
ATOM 1387 N N . PRO B 1 16 ? 46.927 26.956 37.779 1.00 22.18 16 PRO B N 1
ATOM 1388 C CA . PRO B 1 16 ? 45.765 27.035 38.648 1.00 22.05 16 PRO B CA 1
ATOM 1389 C C . PRO B 1 16 ? 45.210 28.433 38.762 1.00 19.92 16 PRO B C 1
ATOM 1390 O O . PRO B 1 16 ? 45.983 29.364 38.980 1.00 19.25 16 PRO B O 1
ATOM 1394 N N . GLN B 1 17 ? 43.922 28.643 38.560 1.00 19.82 17 GLN B N 1
ATOM 1395 C CA . GLN B 1 17 ? 43.337 29.976 38.708 1.00 19.76 17 GLN B CA 1
ATOM 1396 C C . GLN B 1 17 ? 42.234 29.914 39.759 1.00 20.64 17 GLN B C 1
ATOM 1397 O O . GLN B 1 17 ? 41.557 28.878 39.816 1.00 19.17 17 GLN B O 1
ATOM 1403 N N . SER B 1 18 ? 42.078 30.948 40.569 1.00 19.37 18 SER B N 1
ATOM 1404 C CA . SER B 1 18 ? 41.069 30.950 41.622 1.00 20.14 18 SER B CA 1
ATOM 1405 C C . SER B 1 18 ? 40.792 32.372 42.090 1.00 19.13 18 SER B C 1
ATOM 1406 O O . SER B 1 18 ? 41.621 33.275 41.997 1.00 17.04 18 SER B O 1
ATOM 1409 N N . SER B 1 19 ? 39.608 32.563 42.679 1.00 19.11 19 SER B N 1
ATOM 1410 C CA . SER B 1 19 ? 39.295 33.845 43.283 1.00 22.57 19 SER B CA 1
ATOM 1411 C C . SER B 1 19 ? 39.971 33.914 44.652 1.00 23.70 19 SER B C 1
ATOM 1412 O O . SER B 1 19 ? 40.133 34.974 45.251 1.00 23.86 19 SER B O 1
ATOM 1415 N N . TYR B 1 20 ? 40.299 32.764 45.232 1.00 25.39 20 TYR B N 1
ATOM 1416 C CA . TYR B 1 20 ? 40.837 32.598 46.571 1.00 26.82 20 TYR B CA 1
ATOM 1417 C C . TYR B 1 20 ? 39.922 33.227 47.627 1.00 30.50 20 TYR B C 1
ATOM 1418 O O . TYR B 1 20 ? 40.438 33.688 48.653 1.00 32.01 20 TYR B O 1
ATOM 1427 N N . GLY B 1 21 ? 38.618 33.286 47.390 1.00 31.00 21 GLY B N 1
ATOM 1428 C CA . GLY B 1 21 ? 37.681 33.897 48.300 1.00 34.20 21 GLY B CA 1
ATOM 1429 C C . GLY B 1 21 ? 37.498 35.398 48.163 1.00 35.66 21 GLY B C 1
ATOM 1430 O O . GLY B 1 21 ? 36.885 36.028 49.037 1.00 36.44 21 GLY B O 1
ATOM 1431 N N . ILE B 1 22 ? 38.018 36.030 47.112 1.00 34.65 22 ILE B N 1
ATOM 1432 C CA . ILE B 1 22 ? 37.849 37.481 46.955 1.00 33.74 22 ILE B CA 1
ATOM 1433 C C . ILE B 1 22 ? 36.793 37.657 45.871 1.00 33.42 22 ILE B C 1
ATOM 1434 O O . ILE B 1 22 ? 36.960 37.200 44.745 1.00 31.79 22 ILE B O 1
ATOM 1439 N N . GLU B 1 23 ? 35.652 38.211 46.261 1.00 32.19 23 GLU B N 1
ATOM 1440 C CA . GLU B 1 23 ? 34.531 38.406 45.365 1.00 32.19 23 GLU B CA 1
ATOM 1441 C C . GLU B 1 23 ? 34.939 39.120 44.075 1.00 29.53 23 GLU B C 1
ATOM 1442 O O . GLU B 1 23 ? 35.497 40.214 44.181 1.00 28.61 23 GLU B O 1
ATOM 1448 N N . GLY B 1 24 ? 34.661 38.525 42.933 1.00 26.68 24 GLY B N 1
ATOM 1449 C CA . GLY B 1 24 ? 34.969 39.168 41.661 1.00 25.47 24 GLY B CA 1
ATOM 1450 C C . GLY B 1 24 ? 36.409 39.120 41.187 1.00 23.21 24 GLY B C 1
ATOM 1451 O O . GLY B 1 24 ? 36.707 39.761 40.163 1.00 21.83 24 GLY B O 1
ATOM 1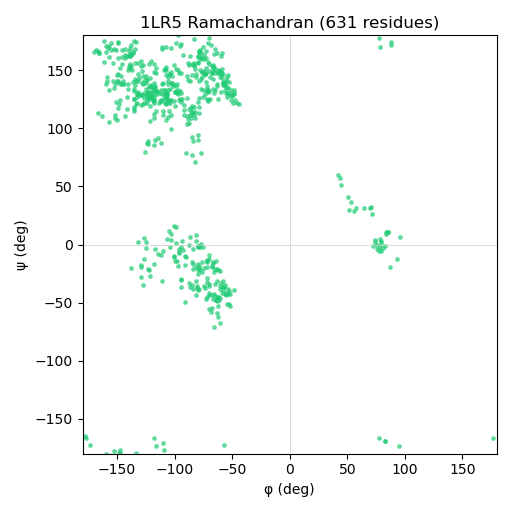452 N N . LEU B 1 25 ? 37.307 38.429 41.875 1.00 20.35 25 LEU B N 1
ATOM 1453 C CA . LEU B 1 25 ? 38.692 38.337 41.438 1.00 18.72 25 LEU B CA 1
ATOM 1454 C C . LEU B 1 25 ? 39.020 36.991 40.780 1.00 17.33 25 LEU B C 1
ATOM 1455 O O . LEU B 1 25 ? 38.509 35.921 41.170 1.00 17.17 25 LEU B O 1
ATOM 1460 N N . SER B 1 26 ? 39.934 37.017 39.824 1.00 14.59 26 SER B N 1
ATOM 1461 C CA . SER B 1 26 ? 40.459 35.804 39.214 1.00 15.53 26 SER B CA 1
ATOM 1462 C C . SER B 1 26 ? 41.995 35.913 39.274 1.00 13.87 26 SER B C 1
ATOM 1463 O O . SER B 1 26 ? 42.450 36.955 38.779 1.00 11.77 26 SER B O 1
ATOM 1466 N N . HIS B 1 27 ? 42.727 35.010 39.923 1.00 11.44 27 HIS B N 1
ATOM 1467 C CA . HIS B 1 27 ? 44.161 35.164 40.042 1.00 11.58 27 HIS B CA 1
ATOM 1468 C C . HIS B 1 27 ? 44.977 33.965 39.581 1.00 11.04 27 HIS B C 1
ATOM 1469 O O . HIS B 1 27 ? 44.620 32.809 39.879 1.00 9.45 27 HIS B O 1
ATOM 1476 N N . ILE B 1 28 ? 46.084 34.255 38.921 1.00 8.34 28 ILE B N 1
ATOM 1477 C CA . ILE B 1 28 ? 47.066 33.276 38.544 1.00 7.92 28 ILE B CA 1
ATOM 1478 C C . ILE B 1 28 ? 48.441 33.839 38.929 1.00 8.38 28 ILE B C 1
ATOM 1479 O O . ILE B 1 28 ? 48.750 34.966 38.534 1.00 8.30 28 ILE B O 1
ATOM 1484 N N . THR B 1 29 ? 49.229 33.029 39.643 1.00 6.99 29 THR B N 1
ATOM 1485 C CA . THR B 1 29 ? 50.633 33.431 39.771 1.00 9.02 29 THR B CA 1
ATOM 1486 C C . THR B 1 29 ? 51.381 32.966 38.544 1.00 9.19 29 THR B C 1
ATOM 1487 O O . THR B 1 29 ? 51.537 31.766 38.289 1.00 9.80 29 THR B O 1
ATOM 1491 N N . VAL B 1 30 ? 51.827 33.890 37.688 1.00 7.99 30 VAL B N 1
ATOM 1492 C CA . VAL B 1 30 ? 52.516 33.551 36.448 1.00 5.90 30 VAL B CA 1
ATOM 1493 C C . VAL B 1 30 ? 53.912 33.033 36.689 1.00 6.79 30 VAL B C 1
ATOM 1494 O O . VAL B 1 30 ? 54.324 32.050 36.084 1.00 7.45 30 VAL B O 1
ATOM 1498 N N . ALA B 1 31 ? 54.674 33.693 37.550 1.00 5.77 31 ALA B N 1
ATOM 1499 C CA . ALA B 1 31 ? 56.024 33.312 37.888 1.00 6.91 31 ALA B CA 1
ATOM 1500 C C . ALA B 1 31 ? 56.218 33.828 39.333 1.00 8.28 31 ALA B C 1
ATOM 1501 O O . ALA B 1 31 ? 56.200 35.046 39.544 1.00 6.98 31 ALA B O 1
ATOM 1503 N N . GLY B 1 32 ? 56.321 32.905 40.288 1.00 7.47 32 GLY B N 1
ATOM 1504 C CA . GLY B 1 32 ? 56.451 33.346 41.666 1.00 7.70 32 GLY B CA 1
ATOM 1505 C C . GLY B 1 32 ? 57.510 32.616 42.483 1.00 7.87 32 GLY B C 1
ATOM 1506 O O . GLY B 1 32 ? 58.073 31.570 42.139 1.00 6.27 32 GLY B O 1
ATOM 1507 N N . ALA B 1 33 ? 57.654 33.135 43.717 1.00 8.19 33 ALA B N 1
ATOM 1508 C CA . ALA B 1 33 ? 58.643 32.652 44.652 1.00 9.56 33 ALA B CA 1
ATOM 1509 C C . ALA B 1 33 ? 58.241 31.236 45.133 1.00 8.34 33 ALA B C 1
ATOM 1510 O O . ALA B 1 33 ? 59.077 30.376 44.912 1.00 10.32 33 ALA B O 1
ATOM 1512 N N . LEU B 1 34 ? 57.064 31.066 45.665 1.00 10.43 34 LEU B N 1
ATOM 1513 C CA . LEU B 1 34 ? 56.686 29.735 46.187 1.00 11.94 34 LEU B CA 1
ATOM 1514 C C . LEU B 1 34 ? 56.374 28.699 45.127 1.00 12.24 34 LEU B C 1
ATOM 1515 O O . LEU B 1 34 ? 56.704 27.516 45.257 1.00 12.85 34 LEU B O 1
ATOM 1520 N N . ASN B 1 35 ? 55.740 29.143 44.047 1.00 10.88 35 ASN B N 1
ATOM 1521 C CA . ASN B 1 35 ? 55.347 28.187 43.014 1.00 11.87 35 ASN B CA 1
ATOM 1522 C C . ASN B 1 35 ? 56.496 27.832 42.094 1.00 12.09 35 ASN B C 1
ATOM 1523 O O . ASN B 1 35 ? 56.480 26.770 41.464 1.00 12.00 35 ASN B O 1
ATOM 1528 N N . HIS B 1 36 ? 57.383 28.815 41.786 1.00 9.06 36 HIS B N 1
ATOM 1529 C CA . HIS B 1 36 ? 58.402 28.580 40.764 1.00 8.19 36 HIS B CA 1
ATOM 1530 C C . HIS B 1 36 ? 59.834 28.839 41.120 1.00 8.04 36 HIS B C 1
ATOM 1531 O O . HIS B 1 36 ? 60.767 28.725 40.305 1.00 7.61 36 HIS B O 1
ATOM 1538 N N . GLY B 1 37 ? 60.093 29.167 42.413 1.00 8.17 37 GLY B N 1
ATOM 1539 C CA . GLY B 1 37 ? 61.475 29.423 42.791 1.00 9.26 37 GLY B CA 1
ATOM 1540 C C . GLY B 1 37 ? 61.965 30.836 42.516 1.00 9.07 37 GLY B C 1
ATOM 1541 O O . GLY B 1 37 ? 63.179 31.000 42.674 1.00 10.68 37 GLY B O 1
ATOM 1542 N N . MET B 1 38 ? 61.192 31.836 42.131 1.00 7.86 38 MET B N 1
ATOM 1543 C CA . MET B 1 38 ? 61.742 33.169 41.893 1.00 8.24 38 MET B CA 1
ATOM 1544 C C . MET B 1 38 ? 62.238 33.822 43.202 1.00 7.58 38 MET B C 1
ATOM 1545 O O . MET B 1 38 ? 61.639 33.579 44.250 1.00 6.76 38 MET B O 1
ATOM 1550 N N . LYS B 1 39 ? 63.289 34.643 43.138 1.00 8.16 39 LYS B N 1
ATOM 1551 C CA . LYS B 1 39 ? 63.753 35.280 44.380 1.00 11.47 39 LYS B CA 1
ATOM 1552 C C . LYS B 1 39 ? 63.680 36.805 44.403 1.00 11.54 39 LYS B C 1
ATOM 1553 O O . LYS B 1 39 ? 63.844 37.406 45.478 1.00 9.29 39 LYS B O 1
ATOM 1559 N N . GLU B 1 40 ? 63.552 37.404 43.227 1.00 8.92 40 GLU B N 1
ATOM 1560 C CA . GLU B 1 40 ? 63.598 38.864 43.111 1.00 9.33 40 GLU B CA 1
ATOM 1561 C C . GLU B 1 40 ? 62.436 39.469 42.342 1.00 9.49 40 GLU B C 1
ATOM 1562 O O . GLU B 1 40 ? 62.206 40.683 42.464 1.00 8.95 40 GLU B O 1
ATOM 1568 N N . VAL B 1 41 ? 61.696 38.692 41.566 1.00 7.91 41 VAL B N 1
ATOM 1569 C CA . VAL B 1 41 ? 60.592 39.244 40.773 1.00 11.38 41 VAL B CA 1
ATOM 1570 C C . VAL B 1 41 ? 59.440 38.249 40.835 1.00 9.35 41 VAL B C 1
ATOM 1571 O O . VAL B 1 41 ? 59.702 37.021 40.819 1.00 8.52 41 VAL B O 1
ATOM 1575 N N . GLU B 1 42 ? 58.229 38.735 40.991 1.00 6.32 42 GLU B N 1
ATOM 1576 C CA . GLU B 1 42 ? 57.077 37.806 40.947 1.00 7.17 42 GLU B CA 1
ATOM 1577 C C . GLU B 1 42 ? 56.034 38.482 40.057 1.00 7.08 42 GLU B C 1
ATOM 1578 O O . GLU B 1 42 ? 55.815 39.699 40.148 1.00 7.43 42 GLU B O 1
ATOM 1584 N N . VAL B 1 43 ? 55.345 37.664 39.274 1.00 6.24 43 VAL B N 1
ATOM 1585 C CA . VAL B 1 43 ? 54.334 38.123 38.327 1.00 6.98 43 VAL B CA 1
ATOM 1586 C C . VAL B 1 43 ? 52.982 37.489 38.499 1.00 6.04 43 VAL B C 1
ATOM 1587 O O . VAL B 1 43 ? 52.829 36.258 38.641 1.00 7.50 43 VAL B O 1
ATOM 1591 N N . TRP B 1 44 ? 51.954 38.323 38.583 1.00 6.53 44 TRP B N 1
ATOM 1592 C CA . TRP B 1 44 ? 50.587 37.892 38.731 1.00 7.65 44 TRP B CA 1
ATOM 1593 C C . TRP B 1 44 ? 49.750 38.344 37.511 1.00 7.69 44 TRP B C 1
ATOM 1594 O O . TRP B 1 44 ? 49.906 39.446 36.990 1.00 6.52 44 TRP B O 1
ATOM 1605 N N . LEU B 1 45 ? 48.759 37.516 37.193 1.00 7.29 45 LEU B N 1
ATOM 1606 C CA . LEU B 1 45 ? 47.752 37.910 36.206 1.00 8.40 45 LEU B CA 1
ATOM 1607 C C . LEU B 1 45 ? 46.421 37.890 36.958 1.00 8.07 45 LEU B C 1
ATOM 1608 O O . LEU B 1 45 ? 46.061 36.896 37.580 1.00 8.01 45 LEU B O 1
ATOM 1613 N N . GLN B 1 46 ? 45.716 39.007 36.960 1.00 5.38 46 GLN B N 1
ATOM 1614 C CA . GLN B 1 46 ? 44.470 39.151 37.672 1.00 8.21 46 GLN B CA 1
ATOM 1615 C C . GLN B 1 46 ? 43.390 39.852 36.863 1.00 9.39 46 GLN B C 1
ATOM 1616 O O . GLN B 1 46 ? 43.643 40.811 36.113 1.00 7.16 46 GLN B O 1
ATOM 1622 N N . THR B 1 47 ? 42.165 39.342 37.002 1.00 10.80 47 THR B N 1
ATOM 1623 C CA . THR B 1 47 ? 40.995 39.947 36.387 1.00 12.71 47 THR B CA 1
ATOM 1624 C C . THR B 1 47 ? 40.058 40.346 37.538 1.00 12.37 47 THR B C 1
ATOM 1625 O O . THR B 1 47 ? 39.904 39.574 38.487 1.00 12.84 47 THR B O 1
ATOM 1629 N N . ILE B 1 48 ? 39.546 41.555 37.480 1.00 11.87 48 ILE B N 1
ATOM 1630 C CA . ILE B 1 48 ? 38.652 42.060 38.523 1.00 14.26 48 ILE B CA 1
ATOM 1631 C C . ILE B 1 48 ? 37.320 42.385 37.857 1.00 14.14 48 ILE B C 1
ATOM 1632 O O . ILE B 1 48 ? 37.313 43.131 36.855 1.00 14.95 48 ILE B O 1
ATOM 1637 N N . SER B 1 49 ? 36.216 41.843 38.355 1.00 14.10 49 SER B N 1
ATOM 1638 C CA . SER B 1 49 ? 34.935 42.155 37.702 1.00 15.18 49 SER B CA 1
ATOM 1639 C C . SER B 1 49 ? 34.396 43.540 38.021 1.00 14.21 49 SER B C 1
ATOM 1640 O O . SER B 1 49 ? 34.816 44.294 38.905 1.00 13.55 49 SER B O 1
ATOM 1643 N N . PRO B 1 50 ? 33.473 44.027 37.166 1.00 14.69 50 PRO B N 1
ATOM 1644 C CA . PRO B 1 50 ? 32.939 45.365 37.241 1.00 12.98 50 PRO B CA 1
ATOM 1645 C C . PRO B 1 50 ? 32.484 45.745 38.622 1.00 13.95 50 PRO B C 1
ATOM 1646 O O . PRO B 1 50 ? 31.764 45.027 39.306 1.00 12.96 50 PRO B O 1
ATOM 1650 N N . GLY B 1 51 ? 32.926 46.916 39.078 1.00 15.61 51 GLY B N 1
ATOM 1651 C CA . GLY B 1 51 ? 32.594 47.477 40.372 1.00 15.83 51 GLY B CA 1
ATOM 1652 C C . GLY B 1 51 ? 33.357 46.858 41.530 1.00 19.03 51 GLY B C 1
ATOM 1653 O O . GLY B 1 51 ? 33.242 47.346 42.671 1.00 20.19 51 GLY B O 1
ATOM 1654 N N . GLN B 1 52 ? 34.151 45.821 41.302 1.00 17.53 52 GLN B N 1
ATOM 1655 C CA . GLN B 1 52 ? 34.850 45.178 42.415 1.00 20.02 52 GLN B CA 1
ATOM 1656 C C . GLN B 1 52 ? 36.204 45.846 42.681 1.00 18.22 52 GLN B C 1
ATOM 1657 O O . GLN B 1 52 ? 36.839 46.443 41.809 1.00 11.61 52 GLN B O 1
ATOM 1663 N N . ARG B 1 53 ? 36.639 45.664 43.932 1.00 17.73 53 ARG B N 1
ATOM 1664 C CA . ARG B 1 53 ? 37.904 46.242 44.372 1.00 19.67 53 ARG B CA 1
ATOM 1665 C C . ARG B 1 53 ? 38.822 45.263 45.106 1.00 20.11 53 ARG B C 1
ATOM 1666 O O . ARG B 1 53 ? 38.345 44.327 45.740 1.00 22.30 53 ARG B O 1
ATOM 1674 N N . THR B 1 54 ? 40.119 45.543 45.103 1.00 18.20 54 THR B N 1
ATOM 1675 C CA . THR B 1 54 ? 41.075 44.836 45.941 1.00 16.93 54 THR B CA 1
ATOM 1676 C C . THR B 1 54 ? 40.871 45.428 47.348 1.00 14.69 54 THR B C 1
ATOM 1677 O O . THR B 1 54 ? 40.362 46.522 47.429 1.00 11.76 54 THR B O 1
ATOM 1681 N N . PRO B 1 55 ? 41.272 44.767 48.417 1.00 14.11 55 PRO B N 1
ATOM 1682 C CA . PRO B 1 55 ? 41.273 45.410 49.715 1.00 15.25 55 PRO B CA 1
ATOM 1683 C C . PRO B 1 55 ? 42.176 46.652 49.688 1.00 13.06 55 PRO B C 1
ATOM 1684 O O . PRO B 1 55 ? 43.065 46.831 48.848 1.00 12.79 55 PRO B O 1
ATOM 1688 N N . ILE B 1 56 ? 42.045 47.550 50.636 1.00 14.09 56 ILE B N 1
ATOM 1689 C CA . ILE B 1 56 ? 42.964 48.656 50.890 1.00 13.08 56 ILE B CA 1
ATOM 1690 C C . ILE B 1 56 ? 44.171 47.999 51.559 1.00 12.07 56 ILE B C 1
ATOM 1691 O O . ILE B 1 56 ? 44.061 47.312 52.586 1.00 12.22 56 ILE B O 1
ATOM 1696 N N . HIS B 1 57 ? 45.384 48.243 51.009 1.00 9.35 57 HIS B N 1
ATOM 1697 C CA . HIS B 1 57 ? 46.531 47.560 51.507 1.00 7.72 57 HIS B CA 1
ATOM 1698 C C . HIS B 1 57 ? 47.844 48.223 51.227 1.00 7.88 57 HIS B C 1
ATOM 1699 O O . HIS B 1 57 ? 47.899 49.199 50.447 1.00 8.28 57 HIS B O 1
ATOM 1706 N N . ARG B 1 58 ? 48.909 47.716 51.874 1.00 7.63 58 ARG B N 1
ATOM 1707 C CA . ARG B 1 58 ? 50.243 48.242 51.563 1.00 7.00 58 ARG B CA 1
ATOM 1708 C C . ARG B 1 58 ? 51.209 47.054 51.505 1.00 8.17 58 ARG B C 1
ATOM 1709 O O . ARG B 1 58 ? 50.907 46.019 52.103 1.00 6.71 58 ARG B O 1
ATOM 1717 N N . HIS B 1 59 ? 52.390 47.207 50.892 1.00 8.31 59 HIS B N 1
ATOM 1718 C CA . HIS B 1 59 ? 53.356 46.116 50.906 1.00 8.13 59 HIS B CA 1
ATOM 1719 C C . HIS B 1 59 ? 54.744 46.697 50.673 1.00 7.37 59 HIS B C 1
ATOM 1720 O O . HIS B 1 59 ? 54.929 47.536 49.793 1.00 5.73 59 HIS B O 1
ATOM 1727 N N . SER B 1 60 ? 55.703 46.265 51.510 1.00 5.71 60 SER B N 1
ATOM 1728 C CA . SER B 1 60 ? 57.061 46.775 51.341 1.00 10.23 60 SER B CA 1
ATOM 1729 C C . SER B 1 60 ? 57.806 46.132 50.170 1.00 9.25 60 SER B C 1
ATOM 1730 O O . SER B 1 60 ? 58.577 45.185 50.251 1.00 7.83 60 SER B O 1
ATOM 1733 N N . CYS B 1 61 ? 57.505 46.581 48.934 1.00 6.26 61 CYS B N 1
ATOM 1734 C CA . CYS B 1 61 ? 58.114 46.131 47.707 1.00 6.59 61 CYS B CA 1
ATOM 1735 C C . CYS B 1 61 ? 57.698 47.107 46.560 1.00 6.27 61 CYS B C 1
ATOM 1736 O O . CYS B 1 61 ? 56.796 47.881 46.752 1.00 4.75 61 CYS B O 1
ATOM 1739 N N . GLU B 1 62 ? 58.375 46.979 45.421 1.00 5.04 62 GLU B N 1
ATOM 1740 C CA . GLU B 1 62 ? 57.981 47.751 44.234 1.00 5.02 62 GLU B CA 1
ATOM 1741 C C . GLU B 1 62 ? 56.830 46.911 43.652 1.00 6.30 62 GLU B C 1
ATOM 1742 O O . GLU B 1 62 ? 56.741 45.735 43.994 1.00 4.29 62 GLU B O 1
ATOM 1748 N N . GLU B 1 63 ? 55.923 47.630 42.982 1.00 5.92 63 GLU B N 1
ATOM 1749 C CA . GLU B 1 63 ? 54.763 46.943 42.430 1.00 7.68 63 GLU B CA 1
ATOM 1750 C C . GLU B 1 63 ? 54.398 47.725 41.156 1.00 8.22 63 GLU B C 1
ATOM 1751 O O . GLU B 1 63 ? 54.051 48.898 41.261 1.00 7.99 63 GLU B O 1
ATOM 1757 N N . VAL B 1 64 ? 54.424 47.003 40.029 1.00 7.19 64 VAL B N 1
ATOM 1758 C CA . VAL B 1 64 ? 54.104 47.740 38.785 1.00 6.37 64 VAL B CA 1
ATOM 1759 C C . VAL B 1 64 ? 52.920 47.026 38.117 1.00 6.74 64 VAL B C 1
ATOM 1760 O O . VAL B 1 64 ? 52.997 45.813 37.922 1.00 4.86 64 VAL B O 1
ATOM 1764 N N . PHE B 1 65 ? 51.916 47.816 37.774 1.00 5.35 65 PHE B N 1
ATOM 1765 C CA . PHE B 1 65 ? 50.797 47.193 37.068 1.00 5.48 65 PHE B CA 1
ATOM 1766 C C . PHE B 1 65 ? 50.966 47.515 35.575 1.00 8.53 65 PHE B C 1
ATOM 1767 O O . PHE B 1 65 ? 51.467 48.619 35.242 1.00 6.43 65 PHE B O 1
ATOM 1775 N N . THR B 1 66 ? 50.391 46.631 34.754 1.00 7.17 66 THR B N 1
ATOM 1776 C CA . THR B 1 66 ? 50.248 46.974 33.330 1.00 9.41 66 THR B CA 1
ATOM 1777 C C . THR B 1 66 ? 48.823 46.569 32.928 1.00 8.92 66 THR B C 1
ATOM 1778 O O . THR B 1 66 ? 48.545 45.333 33.004 1.00 10.93 66 THR B O 1
ATOM 1782 N N . VAL B 1 67 ? 47.935 47.429 32.499 1.00 9.32 67 VAL B N 1
ATOM 1783 C CA . VAL B 1 67 ? 46.564 47.107 32.135 1.00 7.80 67 VAL B CA 1
ATOM 1784 C C . VAL B 1 67 ? 46.440 46.460 30.729 1.00 9.78 67 VAL B C 1
ATOM 1785 O O . VAL B 1 67 ? 46.687 47.079 29.665 1.00 6.63 67 VAL B O 1
ATOM 1789 N N . LEU B 1 68 ? 46.052 45.205 30.745 1.00 11.03 68 LEU B N 1
ATOM 1790 C CA . LEU B 1 68 ? 45.875 44.446 29.497 1.00 12.04 68 LEU B CA 1
ATOM 1791 C C . LEU B 1 68 ? 44.512 44.776 28.887 1.00 12.36 68 LEU B C 1
ATOM 1792 O O . LEU B 1 68 ? 44.412 44.968 27.655 1.00 12.29 68 LEU B O 1
ATOM 1797 N N . LYS B 1 69 ? 43.489 44.825 29.722 1.00 10.96 69 LYS B N 1
ATOM 1798 C CA . LYS B 1 69 ? 42.143 45.091 29.224 1.00 13.59 69 LYS B CA 1
ATOM 1799 C C . LYS B 1 69 ? 41.357 45.880 30.276 1.00 12.45 69 LYS B C 1
ATOM 1800 O O . LYS B 1 69 ? 41.538 45.608 31.477 1.00 12.36 69 LYS B O 1
ATOM 1806 N N . GLY B 1 70 ? 40.489 46.780 29.830 1.00 10.98 70 GLY B N 1
ATOM 1807 C CA . GLY B 1 70 ? 39.596 47.444 30.760 1.00 10.17 70 GLY B CA 1
ATOM 1808 C C . GLY B 1 70 ? 40.079 48.784 31.261 1.00 11.82 70 GLY B C 1
ATOM 1809 O O . GLY B 1 70 ? 41.037 49.386 30.800 1.00 11.23 70 GLY B O 1
ATOM 1810 N N . LYS B 1 71 ? 39.309 49.304 32.220 1.00 12.21 71 LYS B N 1
ATOM 1811 C CA . LYS B 1 71 ? 39.595 50.564 32.844 1.00 15.67 71 LYS B CA 1
ATOM 1812 C C . LYS B 1 71 ? 39.333 50.490 34.353 1.00 13.25 71 LYS B C 1
ATOM 1813 O O . LYS B 1 71 ? 38.585 49.685 34.832 1.00 13.43 71 LYS B O 1
ATOM 1819 N N . GLY B 1 72 ? 39.835 51.498 35.059 1.00 13.31 72 GLY B N 1
ATOM 1820 C CA . GLY B 1 72 ? 39.633 51.516 36.500 1.00 11.49 72 GLY B CA 1
ATOM 1821 C C . GLY B 1 72 ? 40.118 52.783 37.163 1.00 11.03 72 GLY B C 1
ATOM 1822 O O . GLY B 1 72 ? 40.520 53.758 36.519 1.00 11.97 72 GLY B O 1
ATOM 1823 N N . THR B 1 73 ? 40.067 52.700 38.506 1.00 9.93 73 THR B N 1
ATOM 1824 C CA . THR B 1 73 ? 40.509 53.787 39.335 1.00 11.15 73 THR B CA 1
ATOM 1825 C C . THR B 1 73 ? 41.517 53.309 40.406 1.00 11.35 73 THR B C 1
ATOM 1826 O O . THR B 1 73 ? 41.267 52.284 41.050 1.00 10.03 73 THR B O 1
ATOM 1830 N N . LEU B 1 74 ? 42.645 54.011 40.465 1.00 8.30 74 LEU B N 1
ATOM 1831 C CA . LEU B 1 74 ? 43.686 53.700 41.446 1.00 9.04 74 LEU B CA 1
ATOM 1832 C C . LEU B 1 74 ? 43.455 54.650 42.639 1.00 9.22 74 LEU B C 1
ATOM 1833 O O . LEU B 1 74 ? 43.389 55.848 42.341 1.00 7.39 74 LEU B O 1
ATOM 1838 N N . LEU B 1 75 ? 43.303 54.109 43.830 1.00 7.57 75 LEU B N 1
ATOM 1839 C CA . LEU B 1 75 ? 43.091 54.953 45.007 1.00 10.46 75 LEU B CA 1
ATOM 1840 C C . LEU B 1 75 ? 44.369 54.929 45.853 1.00 10.45 75 LEU B C 1
ATOM 1841 O O . LEU B 1 75 ? 44.862 53.846 46.184 1.00 7.69 75 LEU B O 1
ATOM 1846 N N . MET B 1 76 ? 44.926 56.116 46.060 1.00 9.62 76 MET B N 1
ATOM 1847 C CA . MET B 1 76 ? 46.188 56.258 46.772 1.00 10.27 76 MET B CA 1
ATOM 1848 C C . MET B 1 76 ? 45.977 57.022 48.077 1.00 10.59 76 MET B C 1
ATOM 1849 O O . MET B 1 76 ? 45.404 58.108 48.098 1.00 9.66 76 MET B O 1
ATOM 1854 N N . GLY B 1 77 ? 46.546 56.451 49.146 1.00 12.62 77 GLY B N 1
ATOM 1855 C CA . GLY B 1 77 ? 46.542 57.105 50.452 1.00 11.36 77 GLY B CA 1
ATOM 1856 C C . GLY B 1 77 ? 47.933 57.595 50.841 1.00 12.89 77 GLY B C 1
ATOM 1857 O O . GLY B 1 77 ? 48.963 57.416 50.188 1.00 12.21 77 GLY B O 1
ATOM 1858 N N . SER B 1 78 ? 48.016 58.141 52.057 1.00 12.34 78 SER B N 1
ATOM 1859 C CA . SER B 1 78 ? 49.245 58.714 52.576 1.00 15.04 78 SER B CA 1
ATOM 1860 C C . SER B 1 78 ? 50.014 57.762 53.487 1.00 13.27 78 SER B C 1
ATOM 1861 O O . SER B 1 78 ? 49.379 57.155 54.348 1.00 12.81 78 SER B O 1
ATOM 1864 N N . SER B 1 79 ? 51.338 57.700 53.358 1.00 12.18 79 SER B N 1
ATOM 1865 C CA . SER B 1 79 ? 52.069 56.857 54.341 1.00 16.23 79 SER B CA 1
ATOM 1866 C C . SER B 1 79 ? 52.601 57.736 55.474 1.00 16.81 79 SER B C 1
ATOM 1867 O O . SER B 1 79 ? 53.015 57.204 56.507 1.00 19.19 79 SER B O 1
ATOM 1870 N N . SER B 1 80 ? 52.484 59.041 55.361 1.00 16.18 80 SER B N 1
ATOM 1871 C CA . SER B 1 80 ? 53.016 59.940 56.383 1.00 19.19 80 SER B CA 1
ATOM 1872 C C . SER B 1 80 ? 51.999 60.349 57.433 1.00 18.68 80 SER B C 1
ATOM 1873 O O . SER B 1 80 ? 52.434 60.541 58.575 1.00 18.41 80 SER B O 1
ATOM 1876 N N . LEU B 1 81 ? 50.706 60.447 57.163 1.00 18.25 81 LEU B N 1
ATOM 1877 C CA . LEU B 1 81 ? 49.751 60.710 58.243 1.00 18.64 81 LEU B CA 1
ATOM 1878 C C . LEU B 1 81 ? 49.708 59.427 59.091 1.00 15.42 81 LEU B C 1
ATOM 1879 O O . LEU B 1 81 ? 50.267 58.393 58.679 1.00 14.08 81 LEU B O 1
ATOM 1884 N N . LYS B 1 82 ? 48.939 59.417 60.165 1.00 13.45 82 LYS B N 1
ATOM 1885 C CA . LYS B 1 82 ? 48.834 58.222 61.007 1.00 12.04 82 LYS B CA 1
ATOM 1886 C C . LYS B 1 82 ? 47.994 57.128 60.366 1.00 10.49 82 LYS B C 1
ATOM 1887 O O . LYS B 1 82 ? 48.023 55.961 60.758 1.00 9.13 82 LYS B O 1
ATOM 1893 N N . TYR B 1 83 ? 47.165 57.523 59.400 1.00 9.47 83 TYR B N 1
ATOM 1894 C CA . TYR B 1 83 ? 46.370 56.572 58.612 1.00 9.58 83 TYR B CA 1
ATOM 1895 C C . TYR B 1 83 ? 46.399 57.041 57.149 1.00 8.89 83 TYR B C 1
ATOM 1896 O O . TYR B 1 83 ? 46.876 58.132 56.808 1.00 9.60 83 TYR B O 1
ATOM 1905 N N . PRO B 1 84 ? 45.933 56.192 56.270 1.00 9.06 84 PRO B N 1
ATOM 1906 C CA . PRO B 1 84 ? 45.977 56.545 54.845 1.00 9.77 84 PRO B CA 1
ATOM 1907 C C . PRO B 1 84 ? 45.225 57.823 54.543 1.00 9.94 84 PRO B C 1
ATOM 1908 O O . PRO B 1 84 ? 45.702 58.593 53.695 1.00 12.24 84 PRO B O 1
ATOM 1912 N N . GLY B 1 85 ? 44.060 58.033 55.122 1.00 11.09 85 GLY B N 1
ATOM 1913 C CA . GLY B 1 85 ? 43.194 59.172 54.917 1.00 12.58 85 GLY B CA 1
ATOM 1914 C C . GLY B 1 85 ? 42.414 59.063 53.605 1.00 14.22 85 GLY B C 1
ATOM 1915 O O . GLY B 1 85 ? 42.559 58.087 52.862 1.00 10.96 85 GLY B O 1
ATOM 1916 N N . GLN B 1 86 ? 41.540 60.033 53.327 1.00 13.64 86 GLN B N 1
ATOM 1917 C CA . GLN B 1 86 ? 40.768 60.019 52.087 1.00 16.15 86 GLN B CA 1
ATOM 1918 C C . GLN B 1 86 ? 41.676 59.916 50.884 1.00 11.83 86 GLN B C 1
ATOM 1919 O O . GLN B 1 86 ? 42.627 60.677 50.749 1.00 11.35 86 GLN B O 1
ATOM 1925 N N . PRO B 1 87 ? 41.437 58.939 50.007 1.00 11.92 87 PRO B N 1
ATOM 1926 C CA . PRO B 1 87 ? 42.315 58.677 48.906 1.00 11.03 87 PRO B CA 1
ATOM 1927 C C . PRO B 1 87 ? 42.266 59.647 47.741 1.00 11.36 87 PRO B C 1
ATOM 1928 O O . PRO B 1 87 ? 41.198 60.159 47.409 1.00 12.27 87 PRO B O 1
ATOM 1932 N N . GLN B 1 88 ? 43.377 59.796 47.094 1.00 9.58 88 GLN B N 1
ATOM 1933 C CA . GLN B 1 88 ? 43.443 60.470 45.790 1.00 12.25 88 GLN B CA 1
ATOM 1934 C C . GLN B 1 88 ? 42.824 59.464 44.811 1.00 14.26 88 GLN B C 1
ATOM 1935 O O . GLN B 1 88 ? 43.004 58.256 45.054 1.00 12.33 88 GLN B O 1
ATOM 1941 N N . GLU B 1 89 ? 42.135 59.865 43.762 1.00 13.76 89 GLU B N 1
ATOM 1942 C CA . GLU B 1 89 ? 41.515 58.948 42.823 1.00 16.07 89 GLU B CA 1
ATOM 1943 C C . GLU B 1 89 ? 42.133 59.168 41.444 1.00 13.86 89 GLU B C 1
ATOM 1944 O O . GLU B 1 89 ? 42.006 60.287 40.965 1.00 13.18 89 GLU B O 1
ATOM 1950 N N . ILE B 1 90 ? 42.892 58.230 40.906 1.00 12.12 90 ILE B N 1
ATOM 1951 C CA . ILE B 1 90 ? 43.574 58.434 39.629 1.00 10.96 90 ILE B CA 1
ATOM 1952 C C . ILE B 1 90 ? 43.060 57.416 38.623 1.00 11.30 90 ILE B C 1
ATOM 1953 O O . ILE B 1 90 ? 43.146 56.207 38.855 1.00 9.53 90 ILE B O 1
ATOM 1958 N N . PRO B 1 91 ? 42.524 57.877 37.508 1.00 11.22 91 PRO B N 1
ATOM 1959 C CA . PRO B 1 91 ? 41.999 56.992 36.490 1.00 11.31 91 PRO B CA 1
ATOM 1960 C C . PRO B 1 91 ? 43.111 56.283 35.733 1.00 10.36 91 PRO B C 1
ATOM 1961 O O . PRO B 1 91 ? 44.196 56.842 35.579 1.00 9.06 91 PRO B O 1
ATOM 1965 N N . PHE B 1 92 ? 42.800 55.092 35.232 1.00 9.71 92 PHE B N 1
ATOM 1966 C CA . PHE B 1 92 ? 43.755 54.380 34.388 1.00 9.67 92 PHE B CA 1
ATOM 1967 C C . PHE B 1 92 ? 42.926 53.669 33.316 1.00 10.27 92 PHE B C 1
ATOM 1968 O O . PHE B 1 92 ? 41.715 53.511 33.493 1.00 10.56 92 PHE B O 1
ATOM 1976 N N . PHE B 1 93 ? 43.569 53.235 32.239 1.00 11.63 93 PHE B N 1
ATOM 1977 C CA . PHE B 1 93 ? 42.808 52.596 31.144 1.00 12.00 93 PHE B CA 1
ATOM 1978 C C . PHE B 1 93 ? 43.694 51.616 30.398 1.00 12.60 93 PHE B C 1
ATOM 1979 O O . PHE B 1 93 ? 44.845 51.389 30.791 1.00 10.73 93 PHE B O 1
ATOM 1987 N N . GLN B 1 94 ? 43.179 50.978 29.329 1.00 11.77 94 GLN B N 1
ATOM 1988 C CA . GLN B 1 94 ? 43.956 49.956 28.668 1.00 11.20 94 GLN B CA 1
ATOM 1989 C C . GLN B 1 94 ? 45.306 50.475 28.213 1.00 8.94 94 GLN B C 1
ATOM 1990 O O . GLN B 1 94 ? 45.456 51.593 27.728 1.00 7.65 94 GLN B O 1
ATOM 1996 N N . ASN B 1 95 ? 46.333 49.652 28.446 1.00 6.08 95 ASN B N 1
ATOM 1997 C CA . ASN B 1 95 ? 47.697 49.873 28.054 1.00 8.17 95 ASN B CA 1
ATOM 1998 C C . ASN B 1 95 ? 48.386 50.966 28.860 1.00 9.14 95 ASN B C 1
ATOM 1999 O O . ASN B 1 95 ? 49.319 51.607 28.366 1.00 8.35 95 ASN B O 1
ATOM 2004 N N . THR B 1 96 ? 47.941 51.204 30.087 1.00 7.71 96 THR B N 1
ATOM 2005 C CA . THR B 1 96 ? 48.700 52.124 30.935 1.00 8.10 96 THR B CA 1
ATOM 2006 C C . THR B 1 96 ? 49.482 51.222 31.925 1.00 7.95 96 THR B C 1
ATOM 2007 O O . THR B 1 96 ? 49.227 50.035 32.093 1.00 6.17 96 THR B O 1
ATOM 2011 N N . THR B 1 97 ? 50.401 51.875 32.622 1.00 8.17 97 THR B N 1
ATOM 2012 C CA . THR B 1 97 ? 51.208 51.205 33.640 1.00 6.84 97 THR B CA 1
ATOM 2013 C C . THR B 1 97 ? 51.311 52.166 34.822 1.00 7.22 97 THR B C 1
ATOM 2014 O O . THR B 1 97 ? 51.214 53.413 34.655 1.00 7.39 97 THR B O 1
ATOM 2018 N N . PHE B 1 98 ? 51.468 51.601 36.031 1.00 6.50 98 PHE B N 1
ATOM 2019 C CA . PHE B 1 98 ? 51.612 52.526 37.188 1.00 6.29 98 PHE B CA 1
ATOM 2020 C C . PHE B 1 98 ? 52.423 51.796 38.258 1.00 8.51 98 PHE B C 1
ATOM 2021 O O . PHE B 1 98 ? 52.226 50.583 38.381 1.00 7.37 98 PHE B O 1
ATOM 2029 N N . SER B 1 99 ? 53.399 52.494 38.831 1.00 6.47 99 SER B N 1
ATOM 2030 C CA . SER B 1 99 ? 54.219 51.877 39.887 1.00 7.01 99 SER B CA 1
ATOM 2031 C C . SER B 1 99 ? 53.782 52.449 41.235 1.00 7.76 99 SER B C 1
ATOM 2032 O O . SER B 1 99 ? 53.728 53.664 41.420 1.00 6.21 99 SER B O 1
ATOM 2035 N N . ILE B 1 100 ? 53.390 51.617 42.175 1.00 6.04 100 ILE B N 1
ATOM 2036 C CA . ILE B 1 100 ? 52.918 52.024 43.488 1.00 6.60 100 ILE B CA 1
ATOM 2037 C C . ILE B 1 100 ? 54.113 52.365 44.369 1.00 6.84 100 ILE B C 1
ATOM 2038 O O . ILE B 1 100 ? 54.957 51.519 44.593 1.00 5.70 100 ILE B O 1
ATOM 2043 N N . PRO B 1 101 ? 54.223 53.597 44.832 1.00 8.93 101 PRO B N 1
ATOM 2044 C CA . PRO B 1 101 ? 55.353 53.992 45.684 1.00 10.94 101 PRO B CA 1
ATOM 2045 C C . PRO B 1 101 ? 55.507 52.934 46.813 1.00 10.22 101 PRO B C 1
ATOM 2046 O O . PRO B 1 101 ? 54.527 52.539 47.422 1.00 6.59 101 PRO B O 1
ATOM 2050 N N . VAL B 1 102 ? 56.757 52.508 47.001 1.00 8.74 102 VAL B N 1
ATOM 2051 C CA . VAL B 1 102 ? 57.023 51.433 47.951 1.00 9.57 102 VAL B CA 1
ATOM 2052 C C . VAL B 1 102 ? 56.309 51.694 49.268 1.00 7.54 102 VAL B C 1
ATOM 2053 O O . VAL B 1 102 ? 56.610 52.707 49.911 1.00 6.20 102 VAL B O 1
ATOM 2057 N N . ASN B 1 103 ? 55.486 50.792 49.740 1.00 8.76 103 ASN B N 1
ATOM 2058 C CA . ASN B 1 103 ? 54.794 50.814 51.016 1.00 8.01 103 ASN B CA 1
ATOM 2059 C C . ASN B 1 103 ? 53.640 51.762 51.161 1.00 8.47 103 ASN B C 1
ATOM 2060 O O . ASN B 1 103 ? 53.028 51.818 52.242 1.00 5.46 103 ASN B O 1
ATOM 2065 N N . ASP B 1 104 ? 53.228 52.527 50.138 1.00 6.69 104 ASP B N 1
ATOM 2066 C CA . ASP B 1 104 ? 52.058 53.385 50.260 1.00 9.51 104 ASP B CA 1
ATOM 2067 C C . ASP B 1 104 ? 50.772 52.565 50.272 1.00 8.18 104 ASP B C 1
ATOM 2068 O O . ASP B 1 104 ? 50.716 51.539 49.597 1.00 8.22 104 ASP B O 1
ATOM 2073 N N . PRO B 1 105 ? 49.762 53.026 50.997 1.00 7.75 105 PRO B N 1
ATOM 2074 C CA . PRO B 1 105 ? 48.481 52.375 51.100 1.00 6.19 105 PRO B CA 1
ATOM 2075 C C . PRO B 1 105 ? 47.697 52.676 49.810 1.00 7.50 105 PRO B C 1
ATOM 2076 O O . PRO B 1 105 ? 47.833 53.799 49.331 1.00 8.78 105 PRO B O 1
ATOM 2080 N N . HIS B 1 106 ? 47.090 51.654 49.241 1.00 7.17 106 HIS B N 1
ATOM 2081 C CA . HIS B 1 106 ? 46.370 51.853 47.972 1.00 6.05 106 HIS B CA 1
ATOM 2082 C C . HIS B 1 106 ? 45.307 50.788 47.759 1.00 8.13 106 HIS B C 1
ATOM 2083 O O . HIS B 1 106 ? 45.241 49.794 48.492 1.00 7.47 106 HIS B O 1
ATOM 2090 N N . GLN B 1 107 ? 44.474 51.007 46.728 1.00 6.88 107 GLN B N 1
ATOM 2091 C CA . GLN B 1 107 ? 43.410 50.068 46.400 1.00 8.41 107 GLN B CA 1
ATOM 2092 C C . GLN B 1 107 ? 43.123 50.169 44.886 1.00 6.85 107 GLN B C 1
ATOM 2093 O O . GLN B 1 107 ? 43.114 51.276 44.336 1.00 7.09 107 GLN B O 1
ATOM 2099 N N . VAL B 1 108 ? 42.925 49.028 44.269 1.00 9.15 108 VAL B N 1
ATOM 2100 C CA . VAL B 1 108 ? 42.613 49.061 42.815 1.00 9.94 108 VAL B CA 1
ATOM 2101 C C . VAL B 1 108 ? 41.134 48.728 42.688 1.00 9.94 108 VAL B C 1
ATOM 2102 O O . VAL B 1 108 ? 40.581 47.780 43.260 1.00 10.06 108 VAL B O 1
ATOM 2106 N N . TRP B 1 109 ? 40.425 49.595 41.980 1.00 10.34 109 TRP B N 1
ATOM 2107 C CA . TRP B 1 109 ? 38.996 49.475 41.790 1.00 11.41 109 TRP B CA 1
ATOM 2108 C C . TRP B 1 109 ? 38.640 49.441 40.302 1.00 10.86 109 TRP B C 1
ATOM 2109 O O . TRP B 1 109 ? 38.972 50.349 39.551 1.00 11.91 109 TRP B O 1
ATOM 2120 N N . ASN B 1 110 ? 37.933 48.397 39.910 1.00 10.32 110 ASN B N 1
ATOM 2121 C CA . ASN B 1 110 ? 37.388 48.318 38.562 1.00 10.36 110 ASN B CA 1
ATOM 2122 C C . ASN B 1 110 ? 36.127 49.176 38.601 1.00 9.94 110 ASN B C 1
ATOM 2123 O O . ASN B 1 110 ? 35.023 48.696 38.837 1.00 11.10 110 ASN B O 1
ATOM 2128 N N . SER B 1 111 ? 36.258 50.460 38.302 1.00 11.05 111 SER B N 1
ATOM 2129 C CA . SER B 1 111 ? 35.137 51.374 38.301 1.00 12.51 111 SER B CA 1
ATOM 2130 C C . SER B 1 111 ? 34.327 51.284 37.010 1.00 15.51 111 SER B C 1
ATOM 2131 O O . SER B 1 111 ? 33.434 52.135 36.871 1.00 12.41 111 SER B O 1
ATOM 2134 N N . ASP B 1 112 ? 34.675 50.389 36.096 1.00 17.72 112 ASP B N 1
ATOM 2135 C CA . ASP B 1 112 ? 33.886 50.345 34.845 1.00 19.97 112 ASP B CA 1
ATOM 2136 C C . ASP B 1 112 ? 32.576 49.663 35.157 1.00 21.71 112 ASP B C 1
ATOM 2137 O O . ASP B 1 112 ? 32.607 48.737 35.960 1.00 17.80 112 ASP B O 1
ATOM 2142 N N . GLU B 1 113 ? 31.487 50.015 34.486 1.00 28.16 113 GLU B N 1
ATOM 2143 C CA . GLU B 1 113 ? 30.200 49.371 34.713 1.00 32.43 113 GLU B CA 1
ATOM 2144 C C . GLU B 1 113 ? 30.064 48.005 34.038 1.00 33.04 113 GLU B C 1
ATOM 2145 O O . GLU B 1 113 ? 29.396 47.089 34.515 1.00 33.34 113 GLU B O 1
ATOM 2151 N N . HIS B 1 114 ? 30.628 47.922 32.828 1.00 32.08 114 HIS B N 1
ATOM 2152 C CA . HIS B 1 114 ? 30.429 46.716 32.035 1.00 33.21 114 HIS B CA 1
ATOM 2153 C C . HIS B 1 114 ? 31.612 45.806 31.800 1.00 30.16 114 HIS B C 1
ATOM 2154 O O . HIS B 1 114 ? 31.343 44.623 31.707 1.00 29.12 114 HIS B O 1
ATOM 2161 N N . GLU B 1 115 ? 32.855 46.291 31.716 1.00 27.40 115 GLU B N 1
ATOM 2162 C CA . GLU B 1 115 ? 33.894 45.324 31.361 1.00 26.29 115 GLU B CA 1
ATOM 2163 C C . GLU B 1 115 ? 34.854 44.907 32.456 1.00 22.91 115 GLU B C 1
ATOM 2164 O O . GLU B 1 115 ? 35.154 45.641 33.391 1.00 20.87 115 GLU B O 1
ATOM 2170 N N . ASP B 1 116 ? 35.356 43.693 32.270 1.00 18.60 116 ASP B N 1
ATOM 2171 C CA . ASP B 1 116 ? 36.334 43.127 33.187 1.00 17.58 116 ASP B CA 1
ATOM 2172 C C . ASP B 1 116 ? 37.630 43.948 33.062 1.00 15.06 116 ASP B C 1
ATOM 2173 O O . ASP B 1 116 ? 38.027 44.359 31.975 1.00 13.29 116 ASP B O 1
ATOM 2178 N N . LEU B 1 117 ? 38.313 44.000 34.198 1.00 14.14 117 LEU B N 1
ATOM 2179 C CA . LEU B 1 117 ? 39.610 44.677 34.239 1.00 11.80 117 LEU B CA 1
ATOM 2180 C C . LEU B 1 117 ? 40.660 43.571 34.369 1.00 10.71 117 LEU B C 1
ATOM 2181 O O . LEU B 1 117 ? 40.574 42.778 35.301 1.00 11.13 117 LEU B O 1
ATOM 2186 N N . GLN B 1 118 ? 41.580 43.515 33.419 1.00 10.28 118 GLN B N 1
ATOM 2187 C CA . GLN B 1 118 ? 42.632 42.511 33.470 1.00 9.89 118 GLN B CA 1
ATOM 2188 C C . GLN B 1 118 ? 43.996 43.194 33.515 1.00 8.63 118 GLN B C 1
ATOM 2189 O O . GLN B 1 118 ? 44.294 44.058 32.694 1.00 7.53 118 GLN B O 1
ATOM 2195 N N . VAL B 1 119 ? 44.806 42.808 34.501 1.00 8.76 119 VAL B N 1
ATOM 2196 C CA . VAL B 1 119 ? 46.119 43.408 34.668 1.00 8.61 119 VAL B CA 1
ATOM 2197 C C . VAL B 1 119 ? 47.198 42.349 34.920 1.00 8.93 119 VAL B C 1
ATOM 2198 O O . VAL B 1 119 ? 46.964 41.256 35.449 1.00 8.97 119 VAL B O 1
ATOM 2202 N N . LEU B 1 120 ? 48.413 42.765 34.580 1.00 7.54 120 LEU B N 1
ATOM 2203 C CA . LEU B 1 120 ? 49.598 41.989 34.887 1.00 9.17 120 LEU B CA 1
ATOM 2204 C C . LEU B 1 120 ? 50.290 42.791 36.004 1.00 10.67 120 LEU B C 1
ATOM 2205 O O . LEU B 1 120 ? 50.311 44.002 35.854 1.00 8.27 120 LEU B O 1
ATOM 2210 N N . VAL B 1 121 ? 50.645 42.128 37.098 1.00 9.59 121 VAL B N 1
ATOM 2211 C CA . VAL B 1 121 ? 51.180 42.844 38.268 1.00 10.39 121 VAL B CA 1
ATOM 2212 C C . VAL B 1 121 ? 52.554 42.215 38.582 1.00 10.27 121 VAL B C 1
ATOM 2213 O O . VAL B 1 121 ? 52.702 40.996 38.508 1.00 8.80 121 VAL B O 1
ATOM 2217 N N . ILE B 1 122 ? 53.554 43.059 38.732 1.00 9.42 122 ILE B N 1
ATOM 2218 C CA . ILE B 1 122 ? 54.936 42.671 38.941 1.00 9.73 122 ILE B CA 1
ATOM 2219 C C . ILE B 1 122 ? 55.389 43.223 40.291 1.00 10.29 122 ILE B C 1
ATOM 2220 O O . ILE B 1 122 ? 55.289 44.456 40.497 1.00 7.42 122 ILE B O 1
ATOM 2225 N N . ILE B 1 123 ? 55.885 42.374 41.171 1.00 9.05 123 ILE B N 1
ATOM 2226 C CA . ILE B 1 123 ? 56.369 42.857 42.466 1.00 7.03 123 ILE B CA 1
ATOM 2227 C C . ILE B 1 123 ? 57.829 42.463 42.637 1.00 8.44 123 ILE B C 1
ATOM 2228 O O . ILE B 1 123 ? 58.278 41.484 42.046 1.00 8.17 123 ILE B O 1
ATOM 2233 N N . SER B 1 124 ? 58.564 43.213 43.458 1.00 7.42 124 SER B N 1
ATOM 2234 C CA . SER B 1 124 ? 59.907 42.791 43.834 1.00 6.25 124 SER B CA 1
ATOM 2235 C C . SER B 1 124 ? 59.735 42.107 45.194 1.00 6.16 124 SER B C 1
ATOM 2236 O O . SER B 1 124 ? 58.647 42.085 45.798 1.00 5.23 124 SER B O 1
ATOM 2239 N N . ARG B 1 125 ? 60.853 41.629 45.743 1.00 5.73 125 ARG B N 1
ATOM 2240 C CA . ARG B 1 125 ? 60.954 41.036 47.074 1.00 6.34 125 ARG B CA 1
ATOM 2241 C C . ARG B 1 125 ? 59.953 39.952 47.403 1.00 7.49 125 ARG B C 1
ATOM 2242 O O . ARG B 1 125 ? 59.341 39.998 48.498 1.00 9.95 125 ARG B O 1
ATOM 2250 N N . PRO B 1 126 ? 59.629 39.039 46.493 1.00 6.32 126 PRO B N 1
ATOM 2251 C CA . PRO B 1 126 ? 58.580 38.057 46.710 1.00 7.18 126 PRO B CA 1
ATOM 2252 C C . PRO B 1 126 ? 58.925 37.011 47.739 1.00 7.06 126 PRO B C 1
ATOM 2253 O O . PRO B 1 126 ? 60.097 36.791 47.997 1.00 8.25 126 PRO B O 1
ATOM 2257 N N . PRO B 1 127 ? 57.911 36.412 48.354 1.00 7.24 127 PRO B N 1
ATOM 2258 C CA . PRO B 1 127 ? 56.518 36.648 48.106 1.00 8.02 127 PRO B CA 1
ATOM 2259 C C . PRO B 1 127 ? 56.001 37.932 48.757 1.00 8.84 127 PRO B C 1
ATOM 2260 O O . PRO B 1 127 ? 56.704 38.423 49.662 1.00 8.55 127 PRO B O 1
ATOM 2264 N N . ALA B 1 128 ? 54.809 38.402 48.399 1.00 6.29 128 ALA B N 1
ATOM 2265 C CA . ALA B 1 128 ? 54.282 39.637 48.968 1.00 7.93 128 ALA B CA 1
ATOM 2266 C C . ALA B 1 128 ? 53.973 39.528 50.477 1.00 9.61 128 ALA B C 1
ATOM 2267 O O . ALA B 1 128 ? 53.383 38.552 50.927 1.00 10.20 128 ALA B O 1
ATOM 2269 N N . LYS B 1 129 ? 54.259 40.631 51.163 1.00 7.62 129 LYS B N 1
ATOM 2270 C CA . LYS B 1 129 ? 53.909 40.729 52.589 1.00 9.36 129 LYS B CA 1
ATOM 2271 C C . LYS B 1 129 ? 52.861 41.832 52.692 1.00 8.18 129 LYS B C 1
ATOM 2272 O O . LYS B 1 129 ? 53.233 42.992 52.795 1.00 8.89 129 LYS B O 1
ATOM 2278 N N . ILE B 1 130 ? 51.582 41.469 52.610 1.00 10.10 130 ILE B N 1
ATOM 2279 C CA . ILE B 1 130 ? 50.532 42.477 52.538 1.00 8.66 130 ILE B CA 1
ATOM 2280 C C . ILE B 1 130 ? 49.860 42.788 53.863 1.00 10.82 130 ILE B C 1
ATOM 2281 O O . ILE B 1 130 ? 49.438 41.868 54.569 1.00 12.14 130 ILE B O 1
ATOM 2286 N N . PHE B 1 131 ? 49.768 44.091 54.165 1.00 8.12 131 PHE B N 1
ATOM 2287 C CA . PHE B 1 131 ? 49.075 44.557 55.335 1.00 10.67 131 PHE B CA 1
ATOM 2288 C C . PHE B 1 131 ? 47.731 45.119 54.844 1.00 10.02 131 PHE B C 1
ATOM 2289 O O . PHE B 1 131 ? 47.659 45.894 53.882 1.00 10.51 131 PHE B O 1
ATOM 2297 N N . LEU B 1 132 ? 46.684 44.724 55.558 1.00 9.03 132 LEU B N 1
ATOM 2298 C CA . LEU B 1 132 ? 45.351 45.136 55.188 1.00 9.70 132 LEU B CA 1
ATOM 2299 C C . LEU B 1 132 ? 44.702 46.188 56.059 1.00 10.08 132 LEU B C 1
ATOM 2300 O O . LEU B 1 132 ? 44.695 46.080 57.284 1.00 8.90 132 LEU B O 1
ATOM 2305 N N . TYR B 1 133 ? 44.124 47.188 55.402 1.00 9.09 133 TYR B N 1
ATOM 2306 C CA . TYR B 1 133 ? 43.396 48.226 56.138 1.00 10.72 133 TYR B CA 1
ATOM 2307 C C . TYR B 1 133 ? 41.897 47.980 56.063 1.00 13.23 133 TYR B C 1
ATOM 2308 O O . TYR B 1 133 ? 41.364 47.785 54.963 1.00 11.22 133 TYR B O 1
ATOM 2317 N N . ASP B 1 134 ? 41.154 48.124 57.170 1.00 13.42 134 ASP B N 1
ATOM 2318 C CA . ASP B 1 134 ? 39.725 47.862 57.074 1.00 17.88 134 ASP B CA 1
ATOM 2319 C C . ASP B 1 134 ? 38.968 49.058 56.505 1.00 18.86 134 ASP B C 1
ATOM 2320 O O . ASP B 1 134 ? 37.865 48.797 55.989 1.00 20.77 134 ASP B O 1
ATOM 2325 N N . ASP B 1 135 ? 39.509 50.245 56.526 1.00 15.85 135 ASP B N 1
ATOM 2326 C CA . ASP B 1 135 ? 38.983 51.492 56.043 1.00 18.09 135 ASP B CA 1
ATOM 2327 C C . ASP B 1 135 ? 40.168 52.452 55.828 1.00 14.20 135 ASP B C 1
ATOM 2328 O O . ASP B 1 135 ? 41.291 52.217 56.305 1.00 11.92 135 ASP B O 1
ATOM 2333 N N . TRP B 1 136 ? 39.927 53.607 55.212 1.00 9.82 136 TRP B N 1
ATOM 2334 C CA . TRP B 1 136 ? 40.945 54.600 54.953 1.00 10.60 136 TRP B CA 1
ATOM 2335 C C . TRP B 1 136 ? 41.382 55.317 56.244 1.00 8.99 136 TRP B C 1
ATOM 2336 O O . TRP B 1 136 ? 42.419 55.963 56.241 1.00 8.88 136 TRP B O 1
ATOM 2347 N N . SER B 1 137 ? 40.632 55.187 57.325 1.00 12.06 137 SER B N 1
ATOM 2348 C CA . SER B 1 137 ? 41.140 55.868 58.550 1.00 13.37 137 SER B CA 1
ATOM 2349 C C . SER B 1 137 ? 41.734 54.861 59.529 1.00 12.15 137 SER B C 1
ATOM 2350 O O . SER B 1 137 ? 42.164 55.207 60.650 1.00 11.07 137 SER B O 1
ATOM 2353 N N . MET B 1 138 ? 41.944 53.621 59.132 1.00 9.77 138 MET B N 1
ATOM 2354 C CA . MET B 1 138 ? 42.645 52.660 60.022 1.00 11.09 138 MET B CA 1
ATOM 2355 C C . MET B 1 138 ? 44.118 53.027 60.125 1.00 9.61 138 MET B C 1
ATOM 2356 O O . MET B 1 138 ? 44.844 53.174 59.120 1.00 8.08 138 MET B O 1
ATOM 2361 N N . PRO B 1 139 ? 44.645 53.252 61.340 1.00 8.90 139 PRO B N 1
ATOM 2362 C CA . PRO B 1 139 ? 46.031 53.606 61.507 1.00 7.73 139 PRO B CA 1
ATOM 2363 C C . PRO B 1 139 ? 46.994 52.619 60.870 1.00 9.29 139 PRO B C 1
ATOM 2364 O O . PRO B 1 139 ? 46.770 51.419 61.002 1.00 7.80 139 PRO B O 1
ATOM 2368 N N . HIS B 1 140 ? 48.108 53.115 60.321 1.00 9.75 140 HIS B N 1
ATOM 2369 C CA . HIS B 1 140 ? 49.109 52.216 59.749 1.00 10.69 140 HIS B CA 1
ATOM 2370 C C . HIS B 1 140 ? 49.571 51.165 60.763 1.00 10.19 140 HIS B C 1
ATOM 2371 O O . HIS B 1 140 ? 49.709 49.999 60.383 1.00 7.77 140 HIS B O 1
ATOM 2378 N N . THR B 1 141 ? 49.806 51.522 62.032 1.00 8.68 141 THR B N 1
ATOM 2379 C CA . THR B 1 141 ? 50.276 50.528 62.998 1.00 8.93 141 THR B CA 1
ATOM 2380 C C . THR B 1 141 ? 49.286 49.440 63.321 1.00 11.17 141 THR B C 1
ATOM 2381 O O . THR B 1 141 ? 49.648 48.415 63.903 1.00 11.26 141 THR B O 1
ATOM 2385 N N . ALA B 1 142 ? 47.999 49.554 62.996 1.00 9.75 142 ALA B N 1
ATOM 2386 C CA . ALA B 1 142 ? 46.976 48.606 63.242 1.00 10.54 142 ALA B CA 1
ATOM 2387 C C . ALA B 1 142 ? 46.640 47.773 62.008 1.00 10.73 142 ALA B C 1
ATOM 2388 O O . ALA B 1 142 ? 45.858 46.822 62.153 1.00 9.85 142 ALA B O 1
ATOM 2390 N N . ALA B 1 143 ? 47.176 48.178 60.846 1.00 8.82 143 ALA B N 1
ATOM 2391 C CA . ALA B 1 143 ? 46.776 47.355 59.669 1.00 9.96 143 ALA B CA 1
ATOM 2392 C C . ALA B 1 143 ? 47.231 45.923 59.918 1.00 8.68 143 ALA B C 1
ATOM 2393 O O . ALA B 1 143 ? 48.289 45.747 60.526 1.00 9.76 143 ALA B O 1
ATOM 2395 N N . VAL B 1 144 ? 46.493 44.937 59.401 1.00 11.34 144 VAL B N 1
ATOM 2396 C CA . VAL B 1 144 ? 46.852 43.554 59.724 1.00 12.26 144 VAL B CA 1
ATOM 2397 C C . VAL B 1 144 ? 47.662 42.864 58.634 1.00 11.06 144 VAL B C 1
ATOM 2398 O O . VAL B 1 144 ? 47.300 42.904 57.450 1.00 8.50 144 VAL B O 1
ATOM 2402 N N . LEU B 1 145 ? 48.730 42.226 59.065 1.00 9.68 145 LEU B N 1
ATOM 2403 C CA . LEU B 1 145 ? 49.565 41.476 58.116 1.00 11.96 145 LEU B CA 1
ATOM 2404 C C . LEU B 1 145 ? 48.811 40.181 57.760 1.00 13.98 145 LEU B C 1
ATOM 2405 O O . LEU B 1 145 ? 48.341 39.457 58.665 1.00 11.45 145 LEU B O 1
ATOM 2410 N N . LYS B 1 146 ? 48.755 39.888 56.462 1.00 10.22 146 LYS B N 1
ATOM 2411 C CA . LYS B 1 146 ? 48.118 38.603 56.079 1.00 12.77 146 LYS B CA 1
ATOM 2412 C C . LYS B 1 146 ? 49.170 37.853 55.270 1.00 14.34 146 LYS B C 1
ATOM 2413 O O . LYS B 1 146 ? 49.259 38.028 54.038 1.00 15.16 146 LYS B O 1
ATOM 2419 N N . PHE B 1 147 ? 50.015 37.118 55.936 1.00 13.24 147 PHE B N 1
ATOM 2420 C CA . PHE B 1 147 ? 51.138 36.412 55.299 1.00 14.18 147 PHE B CA 1
ATOM 2421 C C . PHE B 1 147 ? 51.239 34.992 55.819 1.00 14.91 147 PHE B C 1
ATOM 2422 O O . PHE B 1 147 ? 51.362 34.840 57.039 1.00 12.91 147 PHE B O 1
ATOM 2430 N N . PRO B 1 148 ? 51.234 33.982 54.975 1.00 13.73 148 PRO B N 1
ATOM 2431 C CA . PRO B 1 148 ? 51.149 34.128 53.523 1.00 12.57 148 PRO B CA 1
ATOM 2432 C C . PRO B 1 148 ? 49.861 34.713 53.050 1.00 11.90 148 PRO B C 1
ATOM 2433 O O . PRO B 1 148 ? 48.815 34.563 53.685 1.00 10.37 148 PRO B O 1
ATOM 2437 N N . PHE B 1 149 ? 49.845 35.481 51.941 1.00 11.75 149 PHE B N 1
ATOM 2438 C CA . PHE B 1 149 ? 48.596 35.970 51.402 1.00 11.23 149 PHE B CA 1
ATOM 2439 C C . PHE B 1 149 ? 47.799 34.765 50.844 1.00 11.99 149 PHE B C 1
ATOM 2440 O O . PHE B 1 149 ? 48.368 33.694 50.641 1.00 11.86 149 PHE B O 1
ATOM 2448 N N . VAL B 1 150 ? 46.562 35.001 50.474 1.00 12.68 150 VAL B N 1
ATOM 2449 C CA . VAL B 1 150 ? 45.664 33.912 50.073 1.00 18.08 150 VAL B CA 1
ATOM 2450 C C . VAL B 1 150 ? 46.180 33.025 48.959 1.00 17.44 150 VAL B C 1
ATOM 2451 O O . VAL B 1 150 ? 46.117 31.785 49.124 1.00 14.68 150 VAL B O 1
ATOM 2455 N N . TRP B 1 151 ? 46.764 33.625 47.901 1.00 15.40 151 TRP B N 1
ATOM 2456 C CA . TRP B 1 151 ? 47.316 32.789 46.824 1.00 15.45 151 TRP B CA 1
ATOM 2457 C C . TRP B 1 151 ? 48.641 32.143 47.142 1.00 15.22 151 TRP B C 1
ATOM 2458 O O . TRP B 1 151 ? 49.124 31.355 46.308 1.00 15.39 151 TRP B O 1
ATOM 2469 N N . ASP B 1 152 ? 49.252 32.311 48.305 1.00 12.35 152 ASP B N 1
ATOM 2470 C CA . ASP B 1 152 ? 50.485 31.672 48.679 1.00 12.62 152 ASP B CA 1
ATOM 2471 C C . ASP B 1 152 ? 50.314 30.681 49.866 1.00 12.89 152 ASP B C 1
ATOM 2472 O O . ASP B 1 152 ? 51.261 29.971 50.199 1.00 12.61 152 ASP B O 1
ATOM 2477 N N . GLU B 1 153 ? 49.168 30.655 50.494 1.00 14.70 153 GLU B N 1
ATOM 2478 C CA . GLU B 1 153 ? 48.937 29.790 51.654 1.00 17.74 153 GLU B CA 1
ATOM 2479 C C . GLU B 1 153 ? 49.297 28.324 51.421 1.00 17.36 153 GLU B C 1
ATOM 2480 O O . GLU B 1 153 ? 50.021 27.680 52.174 1.00 15.85 153 GLU B O 1
ATOM 2486 N N . ASP B 1 154 ? 48.756 27.747 50.348 1.00 19.21 154 ASP B N 1
ATOM 2487 C CA . ASP B 1 154 ? 48.995 26.311 50.118 1.00 20.00 154 ASP B CA 1
ATOM 2488 C C . ASP B 1 154 ? 50.447 25.979 49.916 1.00 20.06 154 ASP B C 1
ATOM 2489 O O . ASP B 1 154 ? 50.921 25.010 50.506 1.00 19.27 154 ASP B O 1
ATOM 2494 N N . CYS B 1 155 ? 51.174 26.742 49.103 1.00 19.55 155 CYS B N 1
ATOM 2495 C CA . CYS B 1 155 ? 52.591 26.429 48.921 1.00 20.03 155 CYS B CA 1
ATOM 2496 C C . CYS B 1 155 ? 53.450 26.867 50.099 1.00 21.17 155 CYS B C 1
ATOM 2497 O O . CYS B 1 155 ? 54.535 26.319 50.329 1.00 19.64 155 CYS B O 1
ATOM 2500 N N . PHE B 1 156 ? 52.983 27.855 50.876 1.00 22.98 156 PHE B N 1
ATOM 2501 C CA . PHE B 1 156 ? 53.780 28.318 52.011 1.00 26.06 156 PHE B CA 1
ATOM 2502 C C . PHE B 1 156 ? 53.861 27.180 53.034 1.00 30.11 156 PHE B C 1
ATOM 2503 O O . PHE B 1 156 ? 54.921 26.828 53.510 1.00 28.32 156 PHE B O 1
ATOM 2511 N N . GLU B 1 157 ? 52.702 26.590 53.307 1.00 35.29 157 GLU B N 1
ATOM 2512 C CA . GLU B 1 157 ? 52.603 25.492 54.266 1.00 41.58 157 GLU B CA 1
ATOM 2513 C C . GLU B 1 157 ? 53.336 24.259 53.779 1.00 43.67 157 GLU B C 1
ATOM 2514 O O . GLU B 1 157 ? 54.161 23.687 54.500 1.00 43.81 157 GLU B O 1
ATOM 2520 N N . ALA B 1 158 ? 53.209 23.922 52.497 1.00 46.27 158 ALA B N 1
ATOM 2521 C CA . ALA B 1 158 ? 53.925 22.787 51.924 1.00 48.51 158 ALA B CA 1
ATOM 2522 C C . ALA B 1 158 ? 55.438 22.943 51.971 1.00 50.20 158 ALA B C 1
ATOM 2523 O O . ALA B 1 158 ? 56.149 21.939 51.847 1.00 50.10 158 ALA B O 1
ATOM 2525 N N . ALA B 1 159 ? 55.962 24.164 52.082 1.00 51.41 159 ALA B N 1
ATOM 2526 C CA . ALA B 1 159 ? 57.398 24.385 52.119 1.00 52.36 159 ALA B CA 1
ATOM 2527 C C . ALA B 1 159 ? 58.014 23.749 53.366 1.00 53.26 159 ALA B C 1
ATOM 2528 O O . ALA B 1 159 ? 59.230 23.776 53.563 1.00 53.70 159 ALA B O 1
ATOM 2530 N N . SER C 1 1 ? 66.828 59.578 22.105 1.00 21.83 1 SER C N 1
ATOM 2531 C CA . SER C 1 1 ? 66.453 60.494 23.207 1.00 22.04 1 SER C CA 1
ATOM 2532 C C . SER C 1 1 ? 66.397 59.810 24.579 1.00 18.49 1 SER C C 1
ATOM 2533 O O . SER C 1 1 ? 66.148 58.618 24.658 1.00 16.27 1 SER C O 1
ATOM 2536 N N . CYS C 1 2 ? 66.606 60.602 25.618 1.00 15.31 2 CYS C N 1
ATOM 2537 C CA . CYS C 1 2 ? 66.313 60.110 26.960 1.00 13.87 2 CYS C CA 1
ATOM 2538 C C . CYS C 1 2 ? 64.990 60.741 27.403 1.00 13.28 2 CYS C C 1
ATOM 2539 O O . CYS C 1 2 ? 64.930 61.974 27.556 1.00 14.41 2 CYS C O 1
ATOM 2542 N N . VAL C 1 3 ? 63.913 59.995 27.546 1.00 11.04 3 VAL C N 1
ATOM 2543 C CA . VAL C 1 3 ? 62.639 60.515 28.020 1.00 10.10 3 VAL C CA 1
ATOM 2544 C C . VAL C 1 3 ? 62.397 60.143 29.479 1.00 11.38 3 VAL C C 1
ATOM 2545 O O . VAL C 1 3 ? 62.000 59.006 29.753 1.00 10.31 3 VAL C O 1
ATOM 2549 N N . ARG C 1 4 ? 62.665 61.089 30.364 1.00 8.66 4 ARG C N 1
ATOM 2550 C CA . ARG C 1 4 ? 62.463 60.812 31.812 1.00 8.74 4 ARG C CA 1
ATOM 2551 C C . ARG C 1 4 ? 61.018 61.127 32.153 1.00 8.47 4 ARG C C 1
ATOM 2552 O O . ARG C 1 4 ? 60.371 62.089 31.700 1.00 5.98 4 ARG C O 1
ATOM 2560 N N . ASP C 1 5 ? 60.425 60.278 33.002 1.00 5.91 5 ASP C N 1
ATOM 2561 C CA . ASP C 1 5 ? 59.040 60.501 33.406 1.00 7.28 5 ASP C CA 1
ATOM 2562 C C . ASP C 1 5 ? 58.692 59.703 34.654 1.00 8.60 5 ASP C C 1
ATOM 2563 O O . ASP C 1 5 ? 58.504 58.483 34.537 1.00 8.57 5 ASP C O 1
ATOM 2568 N N . ASN C 1 6 ? 58.494 60.395 35.781 1.00 8.38 6 ASN C N 1
ATOM 2569 C CA . ASN C 1 6 ? 58.086 59.663 37.002 1.00 8.89 6 ASN C CA 1
ATOM 2570 C C . ASN C 1 6 ? 56.609 59.721 37.256 1.00 7.24 6 ASN C C 1
ATOM 2571 O O . ASN C 1 6 ? 56.114 59.319 38.307 1.00 9.18 6 ASN C O 1
ATOM 2576 N N . SER C 1 7 ? 55.788 60.121 36.270 1.00 7.34 7 SER C N 1
ATOM 2577 C CA . SER C 1 7 ? 54.340 60.239 36.447 1.00 8.32 7 SER C CA 1
ATOM 2578 C C . SER C 1 7 ? 53.754 58.872 36.869 1.00 9.65 7 SER C C 1
ATOM 2579 O O . SER C 1 7 ? 54.242 57.813 36.413 1.00 6.57 7 SER C O 1
ATOM 2582 N N . LEU C 1 8 ? 52.764 58.947 37.748 1.00 7.49 8 LEU C N 1
ATOM 2583 C CA . LEU C 1 8 ? 52.191 57.743 38.330 1.00 8.04 8 LEU C CA 1
ATOM 2584 C C . LEU C 1 8 ? 51.541 56.865 37.240 1.00 8.56 8 LEU C C 1
ATOM 2585 O O . LEU C 1 8 ? 51.941 55.713 37.123 1.00 7.94 8 LEU C O 1
ATOM 2590 N N . VAL C 1 9 ? 50.564 57.398 36.505 1.00 7.58 9 VAL C N 1
ATOM 2591 C CA . VAL C 1 9 ? 49.930 56.525 35.470 1.00 7.65 9 VAL C CA 1
ATOM 2592 C C . VAL C 1 9 ? 50.470 56.949 34.105 1.00 9.33 9 VAL C C 1
ATOM 2593 O O . VAL C 1 9 ? 50.402 58.162 33.768 1.00 9.25 9 VAL C O 1
ATOM 2597 N N . ARG C 1 10 ? 51.056 56.030 33.342 1.00 6.89 10 ARG C N 1
ATOM 2598 C CA . ARG C 1 10 ? 51.626 56.396 32.045 1.00 9.20 10 ARG C CA 1
ATOM 2599 C C . ARG C 1 10 ? 51.040 55.538 30.919 1.00 8.11 10 ARG C C 1
ATOM 2600 O O . ARG C 1 10 ? 50.846 54.363 31.162 1.00 6.29 10 ARG C O 1
ATOM 2608 N N . ASP C 1 11 ? 50.738 56.161 29.774 1.00 8.26 11 ASP C N 1
ATOM 2609 C CA . ASP C 1 11 ? 50.169 55.383 28.642 1.00 7.78 11 ASP C CA 1
ATOM 2610 C C . ASP C 1 11 ? 51.287 54.776 27.831 1.00 7.32 11 ASP C C 1
ATOM 2611 O O . ASP C 1 11 ? 52.087 55.507 27.254 1.00 7.12 11 ASP C O 1
ATOM 2616 N N . ILE C 1 12 ? 51.406 53.440 27.818 1.00 7.21 12 ILE C N 1
ATOM 2617 C CA . ILE C 1 12 ? 52.481 52.756 27.108 1.00 6.76 12 ILE C CA 1
ATOM 2618 C C . ILE C 1 12 ? 52.505 53.085 25.598 1.00 7.05 12 ILE C C 1
ATOM 2619 O O . ILE C 1 12 ? 53.589 53.177 25.018 1.00 6.44 12 ILE C O 1
ATOM 2624 N N . SER C 1 13 ? 51.357 53.355 24.982 1.00 8.94 13 SER C N 1
ATOM 2625 C CA . SER C 1 13 ? 51.272 53.724 23.579 1.00 11.28 13 SER C CA 1
ATOM 2626 C C . SER C 1 13 ? 51.905 55.083 23.317 1.00 13.19 13 SER C C 1
ATOM 2627 O O . SER C 1 13 ? 52.202 55.373 22.139 1.00 14.80 13 SER C O 1
ATOM 2630 N N . GLN C 1 14 ? 52.087 55.932 24.321 1.00 11.16 14 GLN C N 1
ATOM 2631 C CA . GLN C 1 14 ? 52.760 57.216 24.073 1.00 13.56 14 GLN C CA 1
ATOM 2632 C C . GLN C 1 14 ? 54.236 57.248 24.439 1.00 13.37 14 GLN C C 1
ATOM 2633 O O . GLN C 1 14 ? 54.932 58.281 24.364 1.00 10.48 14 GLN C O 1
ATOM 2639 N N . MET C 1 15 ? 54.789 56.126 24.921 1.00 10.88 15 MET C N 1
ATOM 2640 C CA . MET C 1 15 ? 56.195 56.052 25.282 1.00 13.29 15 MET C CA 1
ATOM 2641 C C . MET C 1 15 ? 57.040 55.822 24.024 1.00 14.15 15 MET C C 1
ATOM 2642 O O . MET C 1 15 ? 56.621 55.120 23.097 1.00 13.74 15 MET C O 1
ATOM 2647 N N . PRO C 1 16 ? 58.232 56.361 23.985 1.00 14.42 16 PRO C N 1
ATOM 2648 C CA . PRO C 1 16 ? 59.119 56.273 22.829 1.00 16.89 16 PRO C CA 1
ATOM 2649 C C . PRO C 1 16 ? 59.353 54.833 22.414 1.00 13.92 16 PRO C C 1
ATOM 2650 O O . PRO C 1 16 ? 59.600 54.040 23.320 1.00 13.64 16 PRO C O 1
ATOM 2654 N N . GLN C 1 17 ? 59.211 54.467 21.166 1.00 12.41 17 GLN C N 1
ATOM 2655 C CA . GLN C 1 17 ? 59.447 53.107 20.687 1.00 11.81 17 GLN C CA 1
ATOM 2656 C C . GLN C 1 17 ? 60.534 53.125 19.621 1.00 11.61 17 GLN C C 1
ATOM 2657 O O . GLN C 1 17 ? 60.554 54.043 18.769 1.00 11.12 17 GLN C O 1
ATOM 2663 N N . SER C 1 18 ? 61.512 52.218 19.640 1.00 10.20 18 SER C N 1
ATOM 2664 C CA . SER C 1 18 ? 62.578 52.194 18.640 1.00 9.28 18 SER C CA 1
ATOM 2665 C C . SER C 1 18 ? 63.130 50.775 18.494 1.00 10.64 18 SER C C 1
ATOM 2666 O O . SER C 1 18 ? 63.021 49.977 19.447 1.00 8.88 18 SER C O 1
ATOM 2669 N N . SER C 1 19 ? 63.716 50.501 17.337 1.00 8.38 19 SER C N 1
ATOM 2670 C CA . SER C 1 19 ? 64.479 49.272 17.133 1.00 10.47 19 SER C CA 1
ATOM 2671 C C . SER C 1 19 ? 65.873 49.422 17.767 1.00 10.52 19 SER C C 1
ATOM 2672 O O . SER C 1 19 ? 66.611 48.450 17.937 1.00 11.49 19 SER C O 1
ATOM 2675 N N . TYR C 1 20 ? 66.348 50.650 18.011 1.00 12.62 20 TYR C N 1
ATOM 2676 C CA . TYR C 1 20 ? 67.692 50.926 18.486 1.00 14.61 20 TYR C CA 1
ATOM 2677 C C . TYR C 1 20 ? 68.746 50.366 17.530 1.00 16.50 20 TYR C C 1
ATOM 2678 O O . TYR C 1 20 ? 69.848 49.984 17.923 1.00 16.36 20 TYR C O 1
ATOM 2687 N N . GLY C 1 21 ? 68.426 50.332 16.228 1.00 16.32 21 GLY C N 1
ATOM 2688 C CA . GLY C 1 21 ? 69.319 49.803 15.214 1.00 17.32 21 GLY C CA 1
ATOM 2689 C C . GLY C 1 21 ? 69.368 48.292 15.121 1.00 17.95 21 GLY C C 1
ATOM 2690 O O . GLY C 1 21 ? 70.101 47.726 14.285 1.00 19.01 21 GLY C O 1
ATOM 2691 N N . ILE C 1 22 ? 68.641 47.605 15.990 1.00 15.09 22 ILE C N 1
ATOM 2692 C CA . ILE C 1 22 ? 68.563 46.170 16.003 1.00 16.37 22 ILE C CA 1
ATOM 2693 C C . ILE C 1 22 ? 67.462 45.714 15.020 1.00 15.02 22 ILE C C 1
ATOM 2694 O O . ILE C 1 22 ? 66.281 45.902 15.286 1.00 11.17 22 ILE C O 1
ATOM 2699 N N . GLU C 1 23 ? 67.847 45.125 13.903 1.00 16.22 23 GLU C N 1
ATOM 2700 C CA . GLU C 1 23 ? 66.921 44.666 12.892 1.00 17.41 23 GLU C CA 1
ATOM 2701 C C . GLU C 1 23 ? 65.684 43.924 13.373 1.00 13.00 23 GLU C C 1
ATOM 2702 O O . GLU C 1 23 ? 65.879 42.894 14.003 1.00 12.57 23 GLU C O 1
ATOM 2708 N N . GLY C 1 24 ? 64.492 44.412 13.063 1.00 11.20 24 GLY C N 1
ATOM 2709 C CA . GLY C 1 24 ? 63.285 43.660 13.411 1.00 10.78 24 GLY C CA 1
ATOM 2710 C C . GLY C 1 24 ? 62.841 43.771 14.865 1.00 10.63 24 GLY C C 1
ATOM 2711 O O . GLY C 1 24 ? 61.860 43.126 15.209 1.00 10.05 24 GLY C O 1
ATOM 2712 N N . LEU C 1 25 ? 63.515 44.558 15.691 1.00 10.96 25 LEU C N 1
ATOM 2713 C CA . LEU C 1 25 ? 63.107 44.748 17.084 1.00 9.31 25 LEU C CA 1
ATOM 2714 C C . LEU C 1 25 ? 62.264 46.027 17.178 1.00 8.78 25 LEU C C 1
ATOM 2715 O O . LEU C 1 25 ? 62.616 46.978 16.496 1.00 5.74 25 LEU C O 1
ATOM 2720 N N . SER C 1 26 ? 61.299 46.008 18.108 1.00 7.80 26 SER C N 1
ATOM 2721 C CA . SER C 1 26 ? 60.566 47.205 18.441 1.00 7.21 26 SER C CA 1
ATOM 2722 C C . SER C 1 26 ? 60.528 47.201 19.990 1.00 6.30 26 SER C C 1
ATOM 2723 O O . SER C 1 26 ? 60.012 46.253 20.546 1.00 6.86 26 SER C O 1
ATOM 2726 N N . HIS C 1 27 ? 61.132 48.183 20.598 1.00 7.26 27 HIS C N 1
ATOM 2727 C CA . HIS C 1 27 ? 61.246 48.206 22.065 1.00 6.39 27 HIS C CA 1
ATOM 2728 C C . HIS C 1 27 ? 60.679 49.447 22.713 1.00 5.77 27 HIS C C 1
ATOM 2729 O O . HIS C 1 27 ? 60.902 50.574 22.270 1.00 6.49 27 HIS C O 1
ATOM 2736 N N . ILE C 1 28 ? 60.031 49.258 23.867 1.00 5.42 28 ILE C N 1
ATOM 2737 C CA . ILE C 1 28 ? 59.571 50.342 24.705 1.00 6.19 28 ILE C CA 1
ATOM 2738 C C . ILE C 1 28 ? 59.967 49.929 26.158 1.00 7.46 28 ILE C C 1
ATOM 2739 O O . ILE C 1 28 ? 59.742 48.746 26.536 1.00 5.46 28 ILE C O 1
ATOM 2744 N N . THR C 1 29 ? 60.576 50.859 26.882 1.00 6.32 29 THR C N 1
ATOM 2745 C CA . THR C 1 29 ? 60.783 50.556 28.302 1.00 6.18 29 THR C CA 1
ATOM 2746 C C . THR C 1 29 ? 59.513 51.004 29.008 1.00 7.71 29 THR C C 1
ATOM 2747 O O . THR C 1 29 ? 59.158 52.208 29.041 1.00 6.89 29 THR C O 1
ATOM 2751 N N . VAL C 1 30 ? 58.733 50.069 29.513 1.00 5.76 30 VAL C N 1
ATOM 2752 C CA . VAL C 1 30 ? 57.433 50.368 30.119 1.00 4.59 30 VAL C CA 1
ATOM 2753 C C . VAL C 1 30 ? 57.633 51.042 31.474 1.00 5.42 30 VAL C C 1
ATOM 2754 O O . VAL C 1 30 ? 56.894 51.967 31.797 1.00 5.89 30 VAL C O 1
ATOM 2758 N N . ALA C 1 31 ? 58.540 50.442 32.260 1.00 4.24 31 ALA C N 1
ATOM 2759 C CA . ALA C 1 31 ? 58.815 51.103 33.561 1.00 6.26 31 ALA C CA 1
ATOM 2760 C C . ALA C 1 31 ? 60.256 50.718 33.891 1.00 7.73 31 ALA C C 1
ATOM 2761 O O . ALA C 1 31 ? 60.460 49.527 34.195 1.00 6.53 31 ALA C O 1
ATOM 2763 N N . GLY C 1 32 ? 61.192 51.665 33.818 1.00 8.05 32 GLY C N 1
ATOM 2764 C CA . GLY C 1 32 ? 62.566 51.268 34.093 1.00 7.16 32 GLY C CA 1
ATOM 2765 C C . GLY C 1 32 ? 63.330 52.181 35.038 1.00 7.44 32 GLY C C 1
ATOM 2766 O O . GLY C 1 32 ? 62.832 53.226 35.498 1.00 4.54 32 GLY C O 1
ATOM 2767 N N . ALA C 1 33 ? 64.571 51.777 35.227 1.00 5.19 33 ALA C N 1
ATOM 2768 C CA . ALA C 1 33 ? 65.468 52.505 36.153 1.00 6.70 33 ALA C CA 1
ATOM 2769 C C . ALA C 1 33 ? 65.798 53.925 35.676 1.00 7.89 33 ALA C C 1
ATOM 2770 O O . ALA C 1 33 ? 65.423 54.931 36.291 1.00 7.58 33 ALA C O 1
ATOM 2772 N N . LEU C 1 34 ? 66.592 54.036 34.634 1.00 6.04 34 LEU C N 1
ATOM 2773 C CA . LEU C 1 34 ? 66.987 55.393 34.141 1.00 7.97 34 LEU C CA 1
ATOM 2774 C C . LEU C 1 34 ? 65.869 56.276 33.632 1.00 8.58 34 LEU C C 1
ATOM 2775 O O . LEU C 1 34 ? 65.991 57.506 33.754 1.00 6.67 34 LEU C O 1
ATOM 2780 N N . ASN C 1 35 ? 64.794 55.771 33.043 1.00 5.96 35 ASN C N 1
ATOM 2781 C CA . ASN C 1 35 ? 63.704 56.595 32.546 1.00 6.72 35 ASN C CA 1
ATOM 2782 C C . ASN C 1 35 ? 62.694 56.965 33.627 1.00 7.63 35 ASN C C 1
ATOM 2783 O O . ASN C 1 35 ? 62.038 57.994 33.490 1.00 7.90 35 ASN C O 1
ATOM 2788 N N . HIS C 1 36 ? 62.399 56.004 34.553 1.00 5.44 36 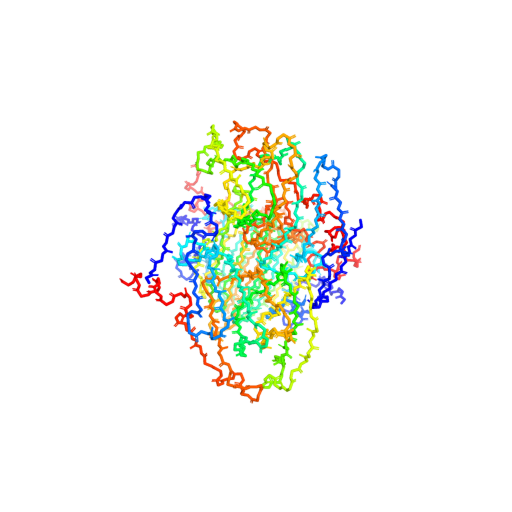HIS C N 1
ATOM 2789 C CA . HIS C 1 36 ? 61.269 56.285 35.437 1.00 7.28 36 HIS C CA 1
ATOM 2790 C C . HIS C 1 36 ? 61.616 56.195 36.924 1.00 5.90 36 HIS C C 1
ATOM 2791 O O . HIS C 1 36 ? 60.678 56.387 37.686 1.00 7.49 36 HIS C O 1
ATOM 2798 N N . GLY C 1 37 ? 62.833 55.933 37.322 1.00 6.91 37 GLY C N 1
ATOM 2799 C CA . GLY C 1 37 ? 63.185 55.834 38.748 1.00 6.92 37 GLY C CA 1
ATOM 2800 C C . GLY C 1 37 ? 62.941 54.451 39.365 1.00 8.07 37 GLY C C 1
ATOM 2801 O O . GLY C 1 37 ? 63.003 54.336 40.609 1.00 6.86 37 GLY C O 1
ATOM 2802 N N . MET C 1 38 ? 62.651 53.375 38.630 1.00 6.70 38 MET C N 1
ATOM 2803 C CA . MET C 1 38 ? 62.533 52.062 39.288 1.00 6.44 38 MET C CA 1
ATOM 2804 C C . MET C 1 38 ? 63.892 51.628 39.848 1.00 6.44 38 MET C C 1
ATOM 2805 O O . MET C 1 38 ? 64.909 51.966 39.259 1.00 4.80 38 MET C O 1
ATOM 2810 N N . LYS C 1 39 ? 63.929 50.815 40.908 1.00 7.49 39 LYS C N 1
ATOM 2811 C CA . LYS C 1 39 ? 65.224 50.356 41.436 1.00 7.72 39 LYS C CA 1
ATOM 2812 C C . LYS C 1 39 ? 65.344 48.854 41.563 1.00 7.01 39 LYS C C 1
ATOM 2813 O O . LYS C 1 39 ? 66.448 48.319 41.787 1.00 6.36 39 LYS C O 1
ATOM 2819 N N . GLU C 1 40 ? 64.230 48.127 41.440 1.00 5.02 40 GLU C N 1
ATOM 2820 C CA . GLU C 1 40 ? 64.192 46.713 41.729 1.00 5.39 40 GLU C CA 1
ATOM 2821 C C . GLU C 1 40 ? 63.571 45.898 40.592 1.00 7.14 40 GLU C C 1
ATOM 2822 O O . GLU C 1 40 ? 63.949 44.746 40.506 1.00 6.82 40 GLU C O 1
ATOM 2828 N N . VAL C 1 41 ? 62.678 46.476 39.797 1.00 7.63 41 VAL C N 1
ATOM 2829 C CA . VAL C 1 41 ? 62.150 45.701 38.669 1.00 8.24 41 VAL C CA 1
ATOM 2830 C C . VAL C 1 41 ? 62.138 46.670 37.471 1.00 7.31 41 VAL C C 1
ATOM 2831 O O . VAL C 1 41 ? 61.972 47.860 37.684 1.00 5.07 41 VAL C O 1
ATOM 2835 N N . GLU C 1 42 ? 62.302 46.101 36.274 1.00 6.01 42 GLU C N 1
ATOM 2836 C CA . GLU C 1 42 ? 62.245 46.971 35.078 1.00 5.40 42 GLU C CA 1
ATOM 2837 C C . GLU C 1 42 ? 61.491 46.161 34.022 1.00 6.86 42 GLU C C 1
ATOM 2838 O O . GLU C 1 42 ? 61.627 44.934 33.963 1.00 6.27 42 GLU C O 1
ATOM 2844 N N . VAL C 1 43 ? 60.531 46.826 33.373 1.00 5.39 43 VAL C N 1
ATOM 2845 C CA . VAL C 1 43 ? 59.636 46.118 32.446 1.00 6.89 43 VAL C CA 1
ATOM 2846 C C . VAL C 1 43 ? 59.823 46.645 31.013 1.00 8.18 43 VAL C C 1
ATOM 2847 O O . VAL C 1 43 ? 59.811 47.846 30.846 1.00 6.25 43 VAL C O 1
ATOM 2851 N N . TRP C 1 44 ? 59.979 45.694 30.082 1.00 5.71 44 TRP C N 1
ATOM 2852 C CA . TRP C 1 44 ? 60.097 46.046 28.691 1.00 6.13 44 TRP C CA 1
ATOM 2853 C C . TRP C 1 44 ? 58.934 45.499 27.889 1.00 7.07 44 TRP C C 1
ATOM 2854 O O . TRP C 1 44 ? 58.492 44.405 28.229 1.00 7.56 44 TRP C O 1
ATOM 2865 N N . LEU C 1 45 ? 58.526 46.206 26.850 1.00 7.62 45 LEU C N 1
ATOM 2866 C CA . LEU C 1 45 ? 57.546 45.606 25.906 1.00 8.21 45 LEU C CA 1
ATOM 2867 C C . LEU C 1 45 ? 58.352 45.431 24.607 1.00 7.81 45 LEU C C 1
ATOM 2868 O O . LEU C 1 45 ? 58.951 46.423 24.156 1.00 5.85 45 LEU C O 1
ATOM 2873 N N . GLN C 1 46 ? 58.448 44.227 24.043 1.00 6.21 46 GLN C N 1
ATOM 2874 C CA . GLN C 1 46 ? 59.240 44.109 22.815 1.00 8.01 46 GLN C CA 1
ATOM 2875 C C . GLN C 1 46 ? 58.463 43.331 21.752 1.00 7.75 46 GLN C C 1
ATOM 2876 O O . GLN C 1 46 ? 57.847 42.313 22.119 1.00 7.25 46 GLN C O 1
ATOM 2882 N N . THR C 1 47 ? 58.568 43.769 20.506 1.00 7.67 47 THR C N 1
ATOM 2883 C CA . THR C 1 47 ? 58.022 42.980 19.389 1.00 8.45 47 THR C CA 1
ATOM 2884 C C . THR C 1 47 ? 59.229 42.614 18.519 1.00 9.58 47 THR C C 1
ATOM 2885 O O . THR C 1 47 ? 60.170 43.391 18.282 1.00 11.32 47 THR C O 1
ATOM 2889 N N . ILE C 1 48 ? 59.313 41.373 18.058 1.00 10.66 48 ILE C N 1
ATOM 2890 C CA . ILE C 1 48 ? 60.403 40.815 17.302 1.00 11.23 48 ILE C CA 1
ATOM 2891 C C . ILE C 1 48 ? 59.895 40.270 15.962 1.00 12.00 48 ILE C C 1
ATOM 2892 O O . ILE C 1 48 ? 58.928 39.496 15.970 1.00 10.01 48 ILE C O 1
ATOM 2897 N N . SER C 1 49 ? 60.502 40.723 14.855 1.00 12.20 49 SER C N 1
ATOM 2898 C CA . SER C 1 49 ? 59.908 40.254 13.562 1.00 13.99 49 SER C CA 1
ATOM 2899 C C . SER C 1 49 ? 60.333 38.843 13.230 1.00 14.35 49 SER C C 1
ATOM 2900 O O . SER C 1 49 ? 61.200 38.259 13.876 1.00 13.00 49 SER C O 1
ATOM 2903 N N . PRO C 1 50 ? 59.663 38.194 12.271 1.00 17.74 50 PRO C N 1
ATOM 2904 C CA . PRO C 1 50 ? 59.882 36.790 11.918 1.00 18.23 50 PRO C CA 1
ATOM 2905 C C . PRO C 1 50 ? 61.301 36.477 11.536 1.00 18.85 50 PRO C C 1
ATOM 2906 O O . PRO C 1 50 ? 61.912 37.307 10.850 1.00 16.87 50 PRO C O 1
ATOM 2910 N N . GLY C 1 51 ? 61.854 35.396 12.094 1.00 17.03 51 GLY C N 1
ATOM 2911 C CA . GLY C 1 51 ? 63.239 35.030 11.797 1.00 18.72 51 GLY C CA 1
ATOM 2912 C C . GLY C 1 51 ? 64.251 35.694 12.697 1.00 20.12 51 GLY C C 1
ATOM 2913 O O . GLY C 1 51 ? 65.383 35.219 12.804 1.00 18.34 51 GLY C O 1
ATOM 2914 N N . GLN C 1 52 ? 63.900 36.803 13.386 1.00 20.39 52 GLN C N 1
ATOM 2915 C CA . GLN C 1 52 ? 64.889 37.501 14.191 1.00 22.57 52 GLN C CA 1
ATOM 2916 C C . GLN C 1 52 ? 65.248 36.852 15.517 1.00 23.88 52 GLN C C 1
ATOM 2917 O O . GLN C 1 52 ? 64.477 36.136 16.140 1.00 19.96 52 GLN C O 1
ATOM 2923 N N . ARG C 1 53 ? 66.508 37.045 15.924 1.00 25.98 53 ARG C N 1
ATOM 2924 C CA . ARG C 1 53 ? 67.006 36.483 17.166 1.00 28.80 53 ARG C CA 1
ATOM 2925 C C . ARG C 1 53 ? 67.799 37.509 17.989 1.00 30.17 53 ARG C C 1
ATOM 2926 O O . ARG C 1 53 ? 68.697 38.126 17.403 1.00 31.32 53 ARG C O 1
ATOM 2934 N N . THR C 1 54 ? 67.565 37.522 19.294 1.00 28.24 54 THR C N 1
ATOM 2935 C CA . THR C 1 54 ? 68.385 38.361 20.155 1.00 25.15 54 THR C CA 1
ATOM 2936 C C . THR C 1 54 ? 69.798 37.820 20.040 1.00 23.46 54 THR C C 1
ATOM 2937 O O . THR C 1 54 ? 70.003 36.680 19.628 1.00 23.92 54 THR C O 1
ATOM 2941 N N . PRO C 1 55 ? 70.787 38.573 20.476 1.00 22.69 55 PRO C N 1
ATOM 2942 C CA . PRO C 1 55 ? 72.140 38.024 20.566 1.00 21.70 55 PRO C CA 1
ATOM 2943 C C . PRO C 1 55 ? 72.166 36.903 21.620 1.00 19.28 55 PRO C C 1
ATOM 2944 O O . PRO C 1 55 ? 71.209 36.780 22.408 1.00 17.62 55 PRO C O 1
ATOM 2948 N N . ILE C 1 56 ? 73.233 36.144 21.676 1.00 17.20 56 ILE C N 1
ATOM 2949 C CA . ILE C 1 56 ? 73.465 35.111 22.677 1.00 16.75 56 ILE C CA 1
ATOM 2950 C C . ILE C 1 56 ? 74.069 35.895 23.873 1.00 15.89 56 ILE C C 1
ATOM 2951 O O . ILE C 1 56 ? 75.071 36.589 23.635 1.00 15.34 56 ILE C O 1
ATOM 2956 N N . HIS C 1 57 ? 73.392 35.859 24.994 1.00 13.88 57 HIS C N 1
ATOM 2957 C CA . HIS C 1 57 ? 73.837 36.704 26.113 1.00 12.81 57 HIS C CA 1
ATOM 2958 C C . HIS C 1 57 ? 73.481 36.187 27.493 1.00 10.56 57 HIS C C 1
ATOM 2959 O O . HIS C 1 57 ? 72.720 35.243 27.653 1.00 10.02 57 HIS C O 1
ATOM 2966 N N . ARG C 1 58 ? 74.082 36.792 28.512 1.00 9.51 58 ARG C N 1
ATOM 2967 C CA . ARG C 1 58 ? 73.729 36.475 29.890 1.00 10.59 58 ARG C CA 1
ATOM 2968 C C . ARG C 1 58 ? 73.589 37.816 30.629 1.00 10.44 58 ARG C C 1
ATOM 2969 O O . ARG C 1 58 ? 74.009 38.868 30.104 1.00 11.41 58 ARG C O 1
ATOM 2977 N N . HIS C 1 59 ? 73.048 37.807 31.829 1.00 8.58 59 HIS C N 1
ATOM 2978 C CA . HIS C 1 59 ? 72.952 38.996 32.660 1.00 10.45 59 HIS C CA 1
ATOM 2979 C C . HIS C 1 59 ? 72.778 38.522 34.103 1.00 11.07 59 HIS C C 1
ATOM 2980 O O . HIS C 1 59 ? 72.097 37.515 34.301 1.00 9.74 59 HIS C O 1
ATOM 2987 N N . SER C 1 60 ? 73.362 39.241 35.059 1.00 11.18 60 SER C N 1
ATOM 2988 C CA . SER C 1 60 ? 73.245 38.780 36.450 1.00 13.64 60 SER C CA 1
ATOM 2989 C C . SER C 1 60 ? 72.004 39.406 37.091 1.00 12.65 60 SER C C 1
ATOM 2990 O O . SER C 1 60 ? 72.018 40.423 37.765 1.00 10.53 60 SER C O 1
ATOM 2993 N N . CYS C 1 61 ? 70.854 38.821 36.763 1.00 10.29 61 CYS C N 1
ATOM 2994 C CA . CYS C 1 61 ? 69.561 39.272 37.251 1.00 9.78 61 CYS C CA 1
ATOM 2995 C C . CYS C 1 61 ? 68.555 38.182 36.834 1.00 10.10 61 CYS C C 1
ATOM 2996 O O . CYS C 1 61 ? 68.926 37.360 36.009 1.00 11.05 61 CYS C O 1
ATOM 2999 N N . GLU C 1 62 ? 67.379 38.206 37.399 1.00 9.09 62 GLU C N 1
ATOM 3000 C CA . GLU C 1 62 ? 66.294 37.338 37.021 1.00 8.06 62 GLU C CA 1
ATOM 3001 C C . GLU C 1 62 ? 65.634 37.999 35.805 1.00 9.92 62 GLU C C 1
ATOM 3002 O O . GLU C 1 62 ? 65.682 39.226 35.685 1.00 7.51 62 GLU C O 1
ATOM 3008 N N . GLU C 1 63 ? 65.012 37.155 34.987 1.00 8.32 63 GLU C N 1
ATOM 3009 C CA . GLU C 1 63 ? 64.391 37.723 33.782 1.00 9.94 63 GLU C CA 1
ATOM 3010 C C . GLU C 1 63 ? 63.184 36.875 33.446 1.00 9.89 63 GLU C C 1
ATOM 3011 O O . GLU C 1 63 ? 63.333 35.641 33.261 1.00 11.00 63 GLU C O 1
ATOM 3017 N N . VAL C 1 64 ? 61.985 37.393 33.466 1.00 7.05 64 VAL C N 1
ATOM 3018 C CA . VAL C 1 64 ? 60.755 36.676 33.195 1.00 7.54 64 VAL C CA 1
ATOM 3019 C C . VAL C 1 64 ? 60.158 37.168 31.873 1.00 9.95 64 VAL C C 1
ATOM 3020 O O . VAL C 1 64 ? 59.953 38.388 31.724 1.00 7.01 64 VAL C O 1
ATOM 3024 N N . PHE C 1 65 ? 59.834 36.193 31.002 1.00 9.79 65 PHE C N 1
ATOM 3025 C CA . PHE C 1 65 ? 59.193 36.575 29.749 1.00 10.05 65 PHE C CA 1
ATOM 3026 C C . PHE C 1 65 ? 57.718 36.159 29.811 1.00 9.61 65 PHE C C 1
ATOM 3027 O O . PHE C 1 65 ? 57.425 35.093 30.364 1.00 7.29 65 PHE C O 1
ATOM 3035 N N . THR C 1 66 ? 56.800 36.889 29.226 1.00 8.90 66 THR C N 1
ATOM 3036 C CA . THR C 1 66 ? 55.397 36.540 29.109 1.00 7.76 66 THR C CA 1
ATOM 3037 C C . THR C 1 66 ? 55.021 36.821 27.622 1.00 10.90 66 THR C C 1
ATOM 3038 O O . THR C 1 66 ? 55.132 37.991 27.162 1.00 8.22 66 THR C O 1
ATOM 3042 N N . VAL C 1 67 ? 54.572 35.749 26.971 1.00 9.70 67 VAL C N 1
ATOM 3043 C CA . VAL C 1 67 ? 54.326 35.895 25.531 1.00 10.27 67 VAL C CA 1
ATOM 3044 C C . VAL C 1 67 ? 52.952 36.470 25.254 1.00 10.89 67 VAL C C 1
ATOM 3045 O O . VAL C 1 67 ? 51.940 35.797 25.475 1.00 10.01 67 VAL C O 1
ATOM 3049 N N . LEU C 1 68 ? 52.904 37.706 24.732 1.00 9.94 68 LEU C N 1
ATOM 3050 C CA . LEU C 1 68 ? 51.577 38.300 24.491 1.00 10.49 68 LEU C CA 1
ATOM 3051 C C . LEU C 1 68 ? 50.967 37.902 23.153 1.00 10.95 68 LEU C C 1
ATOM 3052 O O . LEU C 1 68 ? 49.750 37.732 23.064 1.00 10.41 68 LEU C O 1
ATOM 3057 N N . LYS C 1 69 ? 51.798 37.738 22.147 1.00 10.62 69 LYS C N 1
ATOM 3058 C CA . LYS C 1 69 ? 51.331 37.364 20.800 1.00 12.43 69 LYS C CA 1
ATOM 3059 C C . LYS C 1 69 ? 52.423 36.550 20.127 1.00 11.28 69 LYS C C 1
ATOM 3060 O O . LYS C 1 69 ? 53.615 36.782 20.326 1.00 11.68 69 LYS C O 1
ATOM 3066 N N . GLY C 1 70 ? 52.078 35.581 19.282 1.00 11.16 70 GLY C N 1
ATOM 3067 C CA . GLY C 1 70 ? 53.061 34.864 18.529 1.00 10.97 70 GLY C CA 1
ATOM 3068 C C . GLY C 1 70 ? 53.736 33.721 19.265 1.00 12.81 70 GLY C C 1
ATOM 3069 O O . GLY C 1 70 ? 53.239 33.234 20.252 1.00 13.19 70 GLY C O 1
ATOM 3070 N N . LYS C 1 71 ? 54.780 33.207 18.658 1.00 13.88 71 LYS C N 1
ATOM 3071 C CA . LYS C 1 71 ? 55.493 32.016 19.028 1.00 17.63 71 LYS C CA 1
ATOM 3072 C C . LYS C 1 71 ? 56.987 32.167 18.795 1.00 15.80 71 LYS C C 1
ATOM 3073 O O . LYS C 1 71 ? 57.432 33.080 18.095 1.00 16.56 71 LYS C O 1
ATOM 3079 N N . GLY C 1 72 ? 57.740 31.201 19.343 1.00 13.13 72 GLY C N 1
ATOM 3080 C CA . GLY C 1 72 ? 59.173 31.271 19.093 1.00 13.15 72 GLY C CA 1
ATOM 3081 C C . GLY C 1 72 ? 59.881 30.068 19.714 1.00 11.83 72 GLY C C 1
ATOM 3082 O O . GLY C 1 72 ? 59.296 29.059 20.080 1.00 10.31 72 GLY C O 1
ATOM 3083 N N . THR C 1 73 ? 61.195 30.239 19.752 1.00 11.48 73 THR C N 1
ATOM 3084 C CA . THR C 1 73 ? 62.089 29.274 20.316 1.00 13.01 73 THR C CA 1
ATOM 3085 C C . THR C 1 73 ? 63.080 29.933 21.275 1.00 13.48 73 THR C C 1
ATOM 3086 O O . THR C 1 73 ? 63.708 30.928 20.933 1.00 13.69 73 THR C O 1
ATOM 3090 N N . LEU C 1 74 ? 63.171 29.320 22.443 1.00 12.04 74 LEU C N 1
ATOM 3091 C CA . LEU C 1 74 ? 64.126 29.767 23.459 1.00 10.68 74 LEU C CA 1
ATOM 3092 C C . LEU C 1 74 ? 65.342 28.852 23.395 1.00 11.75 74 LEU C C 1
ATOM 3093 O O . LEU C 1 74 ? 65.157 27.617 23.356 1.00 9.88 74 LEU C O 1
ATOM 3098 N N . LEU C 1 75 ? 66.544 29.399 23.351 1.00 10.48 75 LEU C N 1
ATOM 3099 C CA . LEU C 1 75 ? 67.775 28.620 23.313 1.00 13.00 75 LEU C CA 1
ATOM 3100 C C . LEU C 1 75 ? 68.489 28.849 24.638 1.00 14.59 75 LEU C C 1
ATOM 3101 O O . LEU C 1 75 ? 68.699 29.997 25.060 1.00 14.07 75 LEU C O 1
ATOM 3106 N N . MET C 1 76 ? 68.786 27.761 25.341 1.00 15.73 76 MET C N 1
ATOM 3107 C CA . MET C 1 76 ? 69.399 27.886 26.658 1.00 16.51 76 MET C CA 1
ATOM 3108 C C . MET C 1 76 ? 70.762 27.177 26.662 1.00 19.19 76 MET C C 1
ATOM 3109 O O . MET C 1 76 ? 70.746 26.031 26.213 1.00 16.04 76 MET C O 1
ATOM 3114 N N . GLY C 1 77 ? 71.751 27.822 27.262 1.00 18.20 77 GLY C N 1
ATOM 3115 C CA . GLY C 1 77 ? 73.067 27.164 27.381 1.00 18.92 77 GLY C CA 1
ATOM 3116 C C . GLY C 1 77 ? 73.375 26.953 28.863 1.00 21.60 77 GLY C C 1
ATOM 3117 O O . GLY C 1 77 ? 72.565 27.274 29.738 1.00 19.21 77 GLY C O 1
ATOM 3118 N N . SER C 1 78 ? 74.584 26.484 29.175 1.00 23.92 78 SER C N 1
ATOM 3119 C CA . SER C 1 78 ? 74.954 26.225 30.565 1.00 27.90 78 SER C CA 1
ATOM 3120 C C . SER C 1 78 ? 75.830 27.326 31.127 1.00 28.63 78 SER C C 1
ATOM 3121 O O . SER C 1 78 ? 76.694 27.838 30.409 1.00 28.26 78 SER C O 1
ATOM 3124 N N . SER C 1 79 ? 75.682 27.656 32.407 1.00 31.99 79 SER C N 1
ATOM 3125 C CA . SER C 1 79 ? 76.552 28.662 33.027 1.00 36.45 79 SER C CA 1
ATOM 3126 C C . SER C 1 79 ? 77.578 27.895 33.873 1.00 39.62 79 SER C C 1
ATOM 3127 O O . SER C 1 79 ? 78.426 28.502 34.525 1.00 40.88 79 SER C O 1
ATOM 3130 N N . SER C 1 80 ? 77.529 26.577 33.803 1.00 41.66 80 SER C N 1
ATOM 3131 C CA . SER C 1 80 ? 78.390 25.669 34.527 1.00 44.22 80 SER C CA 1
ATOM 3132 C C . SER C 1 80 ? 79.660 25.279 33.786 1.00 45.15 80 SER C C 1
ATOM 3133 O O . SER C 1 80 ? 80.734 25.338 34.397 1.00 45.65 80 SER C O 1
ATOM 3136 N N . LEU C 1 81 ? 79.593 24.860 32.526 1.00 45.61 81 LEU C N 1
ATOM 3137 C CA . LEU C 1 81 ? 80.785 24.563 31.729 1.00 44.66 81 LEU C CA 1
ATOM 3138 C C . LEU C 1 81 ? 81.660 25.818 31.703 1.00 43.46 81 LEU C C 1
ATOM 3139 O O . LEU C 1 81 ? 81.281 26.804 32.335 1.00 43.38 81 LEU C O 1
ATOM 3144 N N . LYS C 1 82 ? 82.747 25.888 30.933 1.00 40.55 82 LYS C N 1
ATOM 3145 C CA . LYS C 1 82 ? 83.526 27.121 30.884 1.00 38.92 82 LYS C CA 1
ATOM 3146 C C . LYS C 1 82 ? 82.961 28.000 29.757 1.00 35.41 82 LYS C C 1
ATOM 3147 O O . LYS C 1 82 ? 83.349 29.143 29.589 1.00 33.32 82 LYS C O 1
ATOM 3153 N N . TYR C 1 83 ? 82.098 27.415 28.955 1.00 33.04 83 TYR C N 1
ATOM 3154 C CA . TYR C 1 83 ? 81.404 28.055 27.845 1.00 31.09 83 TYR C CA 1
ATOM 3155 C C . TYR C 1 83 ? 79.972 27.528 27.801 1.00 27.04 83 TYR C C 1
ATOM 3156 O O . TYR C 1 83 ? 79.650 26.493 28.389 1.00 25.80 83 TYR C O 1
ATOM 3165 N N . PRO C 1 84 ? 79.094 28.241 27.118 1.00 24.88 84 PRO C N 1
ATOM 3166 C CA . PRO C 1 84 ? 77.690 27.871 27.054 1.00 23.87 84 PRO C CA 1
ATOM 3167 C C . PRO C 1 84 ? 77.470 26.473 26.496 1.00 23.78 84 PRO C C 1
ATOM 3168 O O . PRO C 1 84 ? 76.648 25.773 27.071 1.00 21.84 84 PRO C O 1
ATOM 3172 N N . GLY C 1 85 ? 78.217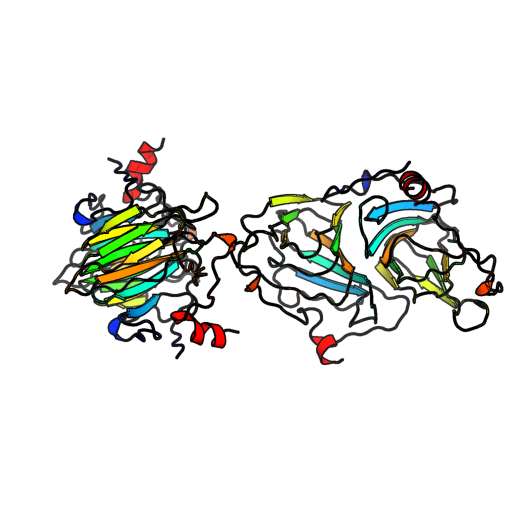 26.051 25.489 1.00 24.29 85 GLY C N 1
ATOM 3173 C CA . GLY C 1 85 ? 78.026 24.719 24.902 1.00 24.82 85 GLY C CA 1
ATOM 3174 C C . GLY C 1 85 ? 76.815 24.735 23.974 1.00 24.99 85 GLY C C 1
ATOM 3175 O O . GLY C 1 85 ? 76.076 25.727 23.975 1.00 23.24 85 GLY C O 1
ATOM 3176 N N . GLN C 1 86 ? 76.584 23.680 23.193 1.00 22.31 86 GLN C N 1
ATOM 3177 C CA . GLN C 1 86 ? 75.388 23.570 22.358 1.00 21.52 86 GLN C CA 1
ATOM 3178 C C . GLN C 1 86 ? 74.144 23.715 23.218 1.00 20.75 86 GLN C C 1
ATOM 3179 O O . GLN C 1 86 ? 74.012 23.138 24.289 1.00 16.73 86 GLN C O 1
ATOM 3185 N N . PRO C 1 87 ? 73.215 24.573 22.808 1.00 20.45 87 PRO C N 1
ATOM 3186 C CA . PRO C 1 87 ? 72.065 24.883 23.636 1.00 21.57 87 PRO C CA 1
ATOM 3187 C C . PRO C 1 87 ? 70.878 23.953 23.482 1.00 21.74 87 PRO C C 1
ATOM 3188 O O . PRO C 1 87 ? 70.781 23.285 22.450 1.00 21.14 87 PRO C O 1
ATOM 3192 N N . GLN C 1 88 ? 69.961 23.963 24.435 1.00 24.36 88 GLN C N 1
ATOM 3193 C CA . GLN C 1 88 ? 68.726 23.208 24.255 1.00 26.07 88 GLN C CA 1
ATOM 3194 C C . GLN C 1 88 ? 67.785 24.223 23.554 1.00 25.15 88 GLN C C 1
ATOM 3195 O O . GLN C 1 88 ? 67.878 25.396 23.926 1.00 23.32 88 GLN C O 1
ATOM 3201 N N . GLU C 1 89 ? 66.933 23.752 22.659 1.00 23.63 89 GLU C N 1
ATOM 3202 C CA . GLU C 1 89 ? 65.952 24.616 22.014 1.00 24.03 89 GLU C CA 1
ATOM 3203 C C . GLU C 1 89 ? 64.591 24.248 22.598 1.00 21.63 89 GLU C C 1
ATOM 3204 O O . GLU C 1 89 ? 64.308 23.054 22.634 1.00 20.51 89 GLU C O 1
ATOM 3210 N N . ILE C 1 90 ? 63.836 25.220 23.093 1.00 18.40 90 ILE C N 1
ATOM 3211 C CA . ILE C 1 90 ? 62.542 24.925 23.717 1.00 15.64 90 ILE C CA 1
ATOM 3212 C C . ILE C 1 90 ? 61.516 25.821 23.039 1.00 15.43 90 ILE C C 1
ATOM 3213 O O . ILE C 1 90 ? 61.700 27.026 23.018 1.00 13.08 90 ILE C O 1
ATOM 3218 N N . PRO C 1 91 ? 60.497 25.231 22.429 1.00 15.38 91 PRO C N 1
ATOM 3219 C CA . PRO C 1 91 ? 59.461 26.007 21.797 1.00 14.74 91 PRO C CA 1
ATOM 3220 C C . PRO C 1 91 ? 58.636 26.769 22.817 1.00 14.02 91 PRO C C 1
ATOM 3221 O O . PRO C 1 91 ? 58.388 26.305 23.939 1.00 13.30 91 PRO C O 1
ATOM 3225 N N . PHE C 1 92 ? 58.133 27.953 22.448 1.00 14.06 92 PHE C N 1
ATOM 3226 C CA . PHE C 1 92 ? 57.165 28.652 23.287 1.00 12.21 92 PHE C CA 1
ATOM 3227 C C . PHE C 1 92 ? 56.079 29.231 22.363 1.00 12.48 92 PHE C C 1
ATOM 3228 O O . PHE C 1 92 ? 56.261 29.376 21.145 1.00 11.71 92 PHE C O 1
ATOM 3236 N N . PHE C 1 93 ? 54.949 29.588 22.952 1.00 12.75 93 PHE C N 1
ATOM 3237 C CA . PHE C 1 93 ? 53.822 30.058 22.152 1.00 14.75 93 PHE C CA 1
ATOM 3238 C C . PHE C 1 93 ? 52.990 31.081 22.911 1.00 12.99 93 PHE C C 1
ATOM 3239 O O . PHE C 1 93 ? 53.378 31.468 24.017 1.00 10.62 93 PHE C O 1
ATOM 3247 N N . GLN C 1 94 ? 51.915 31.607 22.331 1.00 10.16 94 GLN C N 1
ATOM 3248 C CA . GLN C 1 94 ? 51.162 32.658 23.006 1.00 12.14 94 GLN C CA 1
ATOM 3249 C C . GLN C 1 94 ? 50.668 32.253 24.370 1.00 11.06 94 GLN C C 1
ATOM 3250 O O . GLN C 1 94 ? 50.223 31.116 24.597 1.00 9.09 94 GLN C O 1
ATOM 3256 N N . ASN C 1 95 ? 50.733 33.139 25.391 1.00 8.51 95 ASN C N 1
ATOM 3257 C CA . ASN C 1 95 ? 50.247 32.809 26.714 1.00 9.08 95 ASN C CA 1
ATOM 3258 C C . ASN C 1 95 ? 51.115 31.752 27.431 1.00 9.02 95 ASN C C 1
ATOM 3259 O O . ASN C 1 95 ? 50.649 31.107 28.359 1.00 10.22 95 ASN C O 1
ATOM 3264 N N . THR C 1 96 ? 52.400 31.759 27.137 1.00 9.65 96 THR C N 1
ATOM 3265 C CA . THR C 1 96 ? 53.379 30.979 27.867 1.00 10.29 96 THR C CA 1
ATOM 3266 C C . THR C 1 96 ? 54.243 31.975 28.642 1.00 8.55 96 THR C C 1
ATOM 3267 O O . THR C 1 96 ? 54.270 33.168 28.305 1.00 8.82 96 THR C O 1
ATOM 3271 N N . THR C 1 97 ? 55.041 31.458 29.567 1.00 8.53 97 THR C N 1
ATOM 3272 C CA . THR C 1 97 ? 55.992 32.356 30.264 1.00 6.49 97 THR C CA 1
ATOM 3273 C C . THR C 1 97 ? 57.238 31.513 30.533 1.00 7.24 97 THR C C 1
ATOM 3274 O O . THR C 1 97 ? 57.199 30.269 30.499 1.00 4.78 97 THR C O 1
ATOM 3278 N N . PHE C 1 98 ? 58.405 32.123 30.686 1.00 6.83 98 PHE C N 1
ATOM 3279 C CA . PHE C 1 98 ? 59.628 31.414 31.002 1.00 7.60 98 PHE C CA 1
ATOM 3280 C C . PHE C 1 98 ? 60.506 32.353 31.833 1.00 7.93 98 PHE C C 1
ATOM 3281 O O . PHE C 1 98 ? 60.607 33.525 31.475 1.00 5.96 98 PHE C O 1
ATOM 3289 N N . SER C 1 99 ? 61.184 31.815 32.849 1.00 6.58 99 SER C N 1
ATOM 3290 C CA . SER C 1 99 ? 62.051 32.741 33.621 1.00 5.56 99 SER C CA 1
ATOM 3291 C C . SER C 1 99 ? 63.485 32.286 33.408 1.00 8.10 99 SER C C 1
ATOM 3292 O O . SER C 1 99 ? 63.702 31.023 33.446 1.00 6.27 99 SER C O 1
ATOM 3295 N N . ILE C 1 100 ? 64.430 33.139 33.028 1.00 5.21 100 ILE C N 1
ATOM 3296 C CA . ILE C 1 100 ? 65.807 32.736 32.781 1.00 7.95 100 ILE C CA 1
ATOM 3297 C C . ILE C 1 100 ? 66.616 32.728 34.066 1.00 10.42 100 ILE C C 1
ATOM 3298 O O . ILE C 1 100 ? 66.829 33.781 34.670 1.00 9.53 100 ILE C O 1
ATOM 3303 N N . PRO C 1 101 ? 67.131 31.615 34.505 1.00 11.14 101 PRO C N 1
ATOM 3304 C CA . PRO C 1 101 ? 67.970 31.506 35.692 1.00 13.45 101 PRO C CA 1
ATOM 3305 C C . PRO C 1 101 ? 69.106 32.509 35.576 1.00 12.36 101 PRO C C 1
ATOM 3306 O O . PRO C 1 101 ? 69.653 32.756 34.503 1.00 14.57 101 PRO C O 1
ATOM 3310 N N . VAL C 1 102 ? 69.457 33.162 36.659 1.00 13.91 102 VAL C N 1
ATOM 3311 C CA . VAL C 1 102 ? 70.458 34.201 36.787 1.00 13.87 102 VAL C CA 1
ATOM 3312 C C . VAL C 1 102 ? 71.752 33.760 36.132 1.00 16.23 102 VAL C C 1
ATOM 3313 O O . VAL C 1 102 ? 72.330 32.737 36.502 1.00 13.07 102 VAL C O 1
ATOM 3317 N N . ASN C 1 103 ? 72.227 34.541 35.153 1.00 14.54 103 ASN C N 1
ATOM 3318 C CA . ASN C 1 103 ? 73.498 34.281 34.499 1.00 16.43 103 ASN C CA 1
ATOM 3319 C C . ASN C 1 103 ? 73.547 33.235 33.412 1.00 15.38 103 ASN C C 1
ATOM 3320 O O . ASN C 1 103 ? 74.626 32.997 32.848 1.00 14.04 103 ASN C O 1
ATOM 3325 N N . ASP C 1 104 ? 72.448 32.544 33.136 1.00 14.77 104 ASP C N 1
ATOM 3326 C CA . ASP C 1 104 ? 72.469 31.499 32.111 1.00 15.56 104 ASP C CA 1
ATOM 3327 C C . ASP C 1 104 ? 72.559 32.158 30.749 1.00 15.09 104 ASP C C 1
ATOM 3328 O O . ASP C 1 104 ? 71.803 33.096 30.438 1.00 14.92 104 ASP C O 1
ATOM 3333 N N . PRO C 1 105 ? 73.444 31.658 29.902 1.00 16.19 105 PRO C N 1
ATOM 3334 C CA . PRO C 1 105 ? 73.592 32.206 28.545 1.00 14.89 105 PRO C CA 1
ATOM 3335 C C . PRO C 1 105 ? 72.363 31.770 27.784 1.00 13.74 105 PRO C C 1
ATOM 3336 O O . PRO C 1 105 ? 71.929 30.615 27.977 1.00 13.35 105 PRO C O 1
ATOM 3340 N N . HIS C 1 106 ? 71.727 32.648 26.997 1.00 11.87 106 HIS C N 1
ATOM 3341 C CA . HIS C 1 106 ? 70.499 32.304 26.319 1.00 10.73 106 HIS C CA 1
ATOM 3342 C C . HIS C 1 106 ? 70.214 33.211 25.117 1.00 12.57 106 HIS C C 1
ATOM 3343 O O . HIS C 1 106 ? 70.878 34.226 24.949 1.00 12.43 106 HIS C O 1
ATOM 3350 N N . GLN C 1 107 ? 69.275 32.762 24.276 1.00 10.48 107 GLN C N 1
ATOM 3351 C CA . GLN C 1 107 ? 68.951 33.549 23.072 1.00 12.55 107 GLN C CA 1
ATOM 3352 C C . GLN C 1 107 ? 67.466 33.404 22.802 1.00 12.77 107 GLN C C 1
ATOM 3353 O O . GLN C 1 107 ? 67.002 32.273 22.985 1.00 13.75 107 GLN C O 1
ATOM 3359 N N . VAL C 1 108 ? 66.748 34.423 22.389 1.00 14.38 108 VAL C N 1
ATOM 3360 C CA . VAL C 1 108 ? 65.310 34.262 22.109 1.00 15.34 108 VAL C CA 1
ATOM 3361 C C . VAL C 1 108 ? 65.197 34.444 20.596 1.00 16.33 108 VAL C C 1
ATOM 3362 O O . VAL C 1 108 ? 65.827 35.363 20.060 1.00 15.04 108 VAL C O 1
ATOM 3366 N N . TRP C 1 109 ? 64.515 33.532 19.912 1.00 16.11 109 TRP C N 1
ATOM 3367 C CA . TRP C 1 109 ? 64.450 33.580 18.443 1.00 14.28 109 TRP C CA 1
ATOM 3368 C C . TRP C 1 109 ? 63.011 33.544 17.967 1.00 14.41 109 TRP C C 1
ATOM 3369 O O . TRP C 1 109 ? 62.238 32.677 18.423 1.00 12.95 109 TRP C O 1
ATOM 3380 N N . ASN C 1 110 ? 62.651 34.484 17.073 1.00 11.37 110 ASN C N 1
ATOM 3381 C CA . ASN C 1 110 ? 61.268 34.417 16.590 1.00 11.49 110 ASN C CA 1
ATOM 3382 C C . ASN C 1 110 ? 61.369 33.390 15.440 1.00 13.21 110 ASN C C 1
ATOM 3383 O O . ASN C 1 110 ? 61.761 33.817 14.352 1.00 13.62 110 ASN C O 1
ATOM 3388 N N . SER C 1 111 ? 61.132 32.121 15.748 1.00 13.04 111 SER C N 1
ATOM 3389 C CA . SER C 1 111 ? 61.256 31.119 14.677 1.00 15.71 111 SER C CA 1
ATOM 3390 C C . SER C 1 111 ? 60.031 31.063 13.774 1.00 17.83 111 SER C C 1
ATOM 3391 O O . SER C 1 111 ? 59.967 30.173 12.907 1.00 17.53 111 SER C O 1
ATOM 3394 N N . ASP C 1 112 ? 58.977 31.843 13.991 1.00 17.65 112 ASP C N 1
ATOM 3395 C CA . ASP C 1 112 ? 57.809 31.763 13.122 1.00 20.33 112 ASP C CA 1
ATOM 3396 C C . ASP C 1 112 ? 58.186 32.423 11.791 1.00 22.92 112 ASP C C 1
ATOM 3397 O O . ASP C 1 112 ? 59.020 33.316 11.786 1.00 20.27 112 ASP C O 1
ATOM 3402 N N . GLU C 1 113 ? 57.666 31.956 10.660 1.00 24.74 113 GLU C N 1
ATOM 3403 C CA . GLU C 1 113 ? 58.062 32.545 9.388 1.00 29.11 113 GLU C CA 1
ATOM 3404 C C . GLU C 1 113 ? 57.152 33.689 8.965 1.00 29.33 113 GLU C C 1
ATOM 3405 O O . GLU C 1 113 ? 57.482 34.416 8.017 1.00 30.56 113 GLU C O 1
ATOM 3411 N N . HIS C 1 114 ? 56.048 33.876 9.660 1.00 29.56 114 HIS C N 1
ATOM 3412 C CA . HIS C 1 114 ? 55.073 34.886 9.263 1.00 32.23 114 HIS C CA 1
ATOM 3413 C C . HIS C 1 114 ? 54.647 35.882 10.330 1.00 31.26 114 HIS C C 1
ATOM 3414 O O . HIS C 1 114 ? 54.372 37.046 9.975 1.00 30.91 114 HIS C O 1
ATOM 3421 N N . GLU C 1 115 ? 54.544 35.481 11.588 1.00 26.82 115 GLU C N 1
ATOM 3422 C CA . GLU C 1 115 ? 53.984 36.395 12.578 1.00 26.26 115 GLU C CA 1
ATOM 3423 C C . GLU C 1 115 ? 54.968 36.939 13.603 1.00 20.89 115 GLU C C 1
ATOM 3424 O O . GLU C 1 115 ? 55.889 36.288 14.070 1.00 18.79 115 GLU C O 1
ATOM 3430 N N . ASP C 1 116 ? 54.775 38.223 13.868 1.00 17.51 116 ASP C N 1
ATOM 3431 C CA . ASP C 1 116 ? 55.594 38.942 14.834 1.00 15.24 116 ASP C CA 1
ATOM 3432 C C . ASP C 1 116 ? 55.392 38.309 16.215 1.00 13.44 116 ASP C C 1
ATOM 3433 O O . ASP C 1 116 ? 54.290 37.895 16.562 1.00 12.35 116 ASP C O 1
ATOM 3438 N N . LEU C 1 117 ? 56.439 38.368 17.020 1.00 13.26 117 LEU C N 1
ATOM 3439 C CA . LEU C 1 117 ? 56.348 37.864 18.388 1.00 8.68 117 LEU C CA 1
ATOM 3440 C C . LEU C 1 117 ? 56.338 39.080 19.350 1.00 8.54 117 LEU C C 1
ATOM 3441 O O . LEU C 1 117 ? 57.242 39.905 19.153 1.00 7.82 117 LEU C O 1
ATOM 3446 N N . GLN C 1 118 ? 55.400 39.166 20.270 1.00 8.21 118 GLN C N 1
ATOM 3447 C CA . GLN C 1 118 ? 55.428 40.271 21.230 1.00 8.36 118 GLN C CA 1
ATOM 3448 C C . GLN C 1 118 ? 55.487 39.714 22.646 1.00 8.24 118 GLN C C 1
ATOM 3449 O O . GLN C 1 118 ? 54.677 38.865 23.075 1.00 5.68 118 GLN C O 1
ATOM 3455 N N . VAL C 1 119 ? 56.499 40.202 23.420 1.00 9.59 119 VAL C N 1
ATOM 3456 C CA . VAL C 1 119 ? 56.615 39.719 24.799 1.00 7.50 119 VAL C CA 1
ATOM 3457 C C . VAL C 1 119 ? 56.721 40.899 25.784 1.00 9.50 119 VAL C C 1
ATOM 3458 O O . VAL C 1 119 ? 57.100 42.004 25.402 1.00 8.03 119 VAL C O 1
ATOM 3462 N N . LEU C 1 120 ? 56.381 40.627 27.035 1.00 7.39 120 LEU C N 1
ATOM 3463 C CA . LEU C 1 120 ? 56.629 41.605 28.107 1.00 7.94 120 LEU C CA 1
ATOM 3464 C C . LEU C 1 120 ? 57.792 40.968 28.863 1.00 8.81 120 LEU C C 1
ATOM 3465 O O . LEU C 1 120 ? 57.750 39.744 29.072 1.00 10.61 120 LEU C O 1
ATOM 3470 N N . VAL C 1 121 ? 58.856 41.711 29.133 1.00 6.20 121 VAL C N 1
ATOM 3471 C CA . VAL C 1 121 ? 60.020 41.128 29.755 1.00 5.83 121 VAL C CA 1
ATOM 3472 C C . VAL C 1 121 ? 60.241 41.902 31.070 1.00 8.29 121 VAL C C 1
ATOM 3473 O O . VAL C 1 121 ? 60.089 43.120 31.059 1.00 6.08 121 VAL C O 1
ATOM 3477 N N . ILE C 1 122 ? 60.528 41.179 32.151 1.00 7.57 122 ILE C N 1
ATOM 3478 C CA . ILE C 1 122 ? 60.709 41.782 33.451 1.00 7.17 122 ILE C CA 1
ATOM 3479 C C . ILE C 1 122 ? 62.087 41.336 33.949 1.00 6.54 122 ILE C C 1
ATOM 3480 O O . ILE C 1 122 ? 62.505 40.222 33.757 1.00 6.92 122 ILE C O 1
ATOM 3485 N N . ILE C 1 123 ? 62.826 42.320 34.467 1.00 6.91 123 ILE C N 1
ATOM 3486 C CA . ILE C 1 123 ? 64.144 42.027 34.999 1.00 6.75 123 ILE C CA 1
ATOM 3487 C C . ILE C 1 123 ? 64.257 42.616 36.409 1.00 7.06 123 ILE C C 1
ATOM 3488 O O . ILE C 1 123 ? 63.495 43.534 36.722 1.00 8.20 123 ILE C O 1
ATOM 3493 N N . SER C 1 124 ? 65.129 41.999 37.204 1.00 6.82 124 SER C N 1
ATOM 3494 C CA . SER C 1 124 ? 65.411 42.532 38.524 1.00 6.24 124 SER C CA 1
ATOM 3495 C C . SER C 1 124 ? 66.716 43.318 38.381 1.00 6.41 124 SER C C 1
ATOM 3496 O O . SER C 1 124 ? 67.388 43.362 37.352 1.00 6.94 124 SER C O 1
ATOM 3499 N N . ARG C 1 125 ? 67.085 44.013 39.477 1.00 5.80 125 ARG C N 1
ATOM 3500 C CA . ARG C 1 125 ? 68.315 44.789 39.545 1.00 8.58 125 ARG C CA 1
ATOM 3501 C C . ARG C 1 125 ? 68.610 45.622 38.310 1.00 7.54 125 ARG C C 1
ATOM 3502 O O . ARG C 1 125 ? 69.727 45.607 37.787 1.00 6.49 125 ARG C O 1
ATOM 3510 N N . PRO C 1 126 ? 67.700 46.523 37.917 1.00 8.66 126 PRO C N 1
ATOM 3511 C CA . PRO C 1 126 ? 67.939 47.303 36.707 1.00 8.45 126 PRO C CA 1
ATOM 3512 C C . PRO C 1 126 ? 68.890 48.455 36.961 1.00 9.50 126 PRO C C 1
ATOM 3513 O O . PRO C 1 126 ? 69.063 48.896 38.088 1.00 8.72 126 PRO C O 1
ATOM 3517 N N . PRO C 1 127 ? 69.490 49.012 35.914 1.00 10.39 127 PRO C N 1
ATOM 3518 C CA . PRO C 1 127 ? 69.310 48.613 34.544 1.00 10.18 127 PRO C CA 1
ATOM 3519 C C . PRO C 1 127 ? 70.077 47.357 34.164 1.00 10.83 127 PRO C C 1
ATOM 3520 O O . PRO C 1 127 ? 70.976 46.935 34.893 1.00 7.70 127 PRO C O 1
ATOM 3524 N N . ALA C 1 128 ? 69.717 46.673 33.079 1.00 8.42 128 ALA C N 1
ATOM 3525 C CA . ALA C 1 128 ? 70.364 45.500 32.563 1.00 9.65 128 ALA C CA 1
ATOM 3526 C C . ALA C 1 128 ? 71.860 45.662 32.313 1.00 9.20 128 ALA C C 1
ATOM 3527 O O . ALA C 1 128 ? 72.372 46.646 31.780 1.00 9.08 128 ALA C O 1
ATOM 3529 N N . LYS C 1 129 ? 72.611 44.649 32.738 1.00 7.92 129 LYS C N 1
ATOM 3530 C CA . LYS C 1 129 ? 74.049 44.537 32.546 1.00 10.70 129 LYS C CA 1
ATOM 3531 C C . LYS C 1 129 ? 74.259 43.270 31.697 1.00 11.48 129 LYS C C 1
ATOM 3532 O O . LYS C 1 129 ? 74.497 42.158 32.236 1.00 10.05 129 LYS C O 1
ATOM 3538 N N . ILE C 1 130 ? 74.166 43.415 30.389 1.00 12.59 130 ILE C N 1
ATOM 3539 C CA . ILE C 1 130 ? 74.240 42.280 29.470 1.00 11.42 130 ILE C CA 1
ATOM 3540 C C . ILE C 1 130 ? 75.627 42.026 28.896 1.00 14.96 130 ILE C C 1
ATOM 3541 O O . ILE C 1 130 ? 76.269 42.925 28.347 1.00 12.33 130 ILE C O 1
ATOM 3546 N N . PHE C 1 131 ? 76.045 40.753 28.947 1.00 14.75 131 PHE C N 1
ATOM 3547 C CA . PHE C 1 131 ? 77.308 40.310 28.357 1.00 14.52 131 PHE C CA 1
ATOM 3548 C C . PHE C 1 131 ? 76.975 39.579 27.042 1.00 14.89 131 PHE C C 1
ATOM 3549 O O . PHE C 1 131 ? 76.073 38.744 27.082 1.00 13.96 131 PHE C O 1
ATOM 3557 N N . LEU C 1 132 ? 77.763 39.807 25.993 1.00 13.69 132 LEU C N 1
ATOM 3558 C CA . LEU C 1 132 ? 77.454 39.253 24.688 1.00 17.36 132 LEU C CA 1
ATOM 3559 C C . LEU C 1 132 ? 78.409 38.140 24.250 1.00 17.49 132 LEU C C 1
ATOM 3560 O O . LEU C 1 132 ? 79.612 38.316 24.416 1.00 19.42 132 LEU C O 1
ATOM 3565 N N . TYR C 1 133 ? 77.837 37.042 23.765 1.00 18.46 133 TYR C N 1
ATOM 3566 C CA . TYR C 1 133 ? 78.663 35.921 23.324 1.00 19.23 133 TYR C CA 1
ATOM 3567 C C . TYR C 1 133 ? 78.623 35.927 21.791 1.00 20.44 133 TYR C C 1
ATOM 3568 O O . TYR C 1 133 ? 77.520 36.092 21.273 1.00 17.05 133 TYR C O 1
ATOM 3577 N N . ASP C 1 134 ? 79.783 35.684 21.160 1.00 23.71 134 ASP C N 1
ATOM 3578 C CA . ASP C 1 134 ? 79.726 35.674 19.693 1.00 28.02 134 ASP C CA 1
ATOM 3579 C C . ASP C 1 134 ? 79.181 34.321 19.225 1.00 27.93 134 ASP C C 1
ATOM 3580 O O . ASP C 1 134 ? 78.676 34.296 18.114 1.00 28.15 134 ASP C O 1
ATOM 3585 N N . ASP C 1 135 ? 79.336 33.274 20.015 1.00 27.00 135 ASP C N 1
ATOM 3586 C CA . ASP C 1 135 ? 78.738 31.992 19.681 1.00 27.77 135 ASP C CA 1
ATOM 3587 C C . ASP C 1 135 ? 78.649 31.155 20.948 1.00 25.69 135 ASP C C 1
ATOM 3588 O O . ASP C 1 135 ? 79.139 31.561 22.001 1.00 23.82 135 ASP C O 1
ATOM 3593 N N . TRP C 1 136 ? 78.121 29.938 20.825 1.00 24.50 136 TRP C N 1
ATOM 3594 C CA . TRP C 1 136 ? 77.927 29.075 21.984 1.00 22.53 136 TRP C CA 1
ATOM 3595 C C . TRP C 1 136 ? 79.229 28.535 22.534 1.00 23.03 136 TRP C C 1
ATOM 3596 O O . TRP C 1 136 ? 79.210 28.139 23.712 1.00 23.47 136 TRP C O 1
ATOM 3607 N N . SER C 1 137 ? 80.316 28.626 21.763 1.00 23.06 137 SER C N 1
ATOM 3608 C CA . SER C 1 137 ? 81.601 28.146 22.236 1.00 24.87 137 SER C CA 1
ATOM 3609 C C . SER C 1 137 ? 82.460 29.220 22.878 1.00 23.81 137 SER C C 1
ATOM 3610 O O . SER C 1 137 ? 83.520 28.875 23.407 1.00 24.48 137 SER C O 1
ATOM 3613 N N . MET C 1 138 ? 82.046 30.479 22.933 1.00 24.78 138 MET C N 1
ATOM 3614 C CA . MET C 1 138 ? 82.886 31.500 23.571 1.00 23.71 138 MET C CA 1
ATOM 3615 C C . MET C 1 138 ? 82.857 31.325 25.079 1.00 24.48 138 MET C C 1
ATOM 3616 O O . MET C 1 138 ? 81.792 31.193 25.678 1.00 25.85 138 MET C O 1
ATOM 3621 N N . PRO C 1 139 ? 84.023 31.279 25.717 1.00 24.99 139 PRO C N 1
ATOM 3622 C CA . PRO C 1 139 ? 84.114 31.095 27.145 1.00 24.95 139 PRO C CA 1
ATOM 3623 C C . PRO C 1 139 ? 83.393 32.234 27.864 1.00 24.48 139 PRO C C 1
ATOM 3624 O O . PRO C 1 139 ? 83.390 33.364 27.373 1.00 22.23 139 PRO C O 1
ATOM 3628 N N . HIS C 1 140 ? 82.821 31.931 29.019 1.00 24.89 140 HIS C N 1
ATOM 3629 C CA . HIS C 1 140 ? 82.095 32.925 29.814 1.00 25.24 140 HIS C CA 1
ATOM 3630 C C . HIS C 1 140 ? 82.952 34.125 30.185 1.00 26.25 140 HIS C C 1
ATOM 3631 O O . HIS C 1 140 ? 82.511 35.279 30.158 1.00 24.17 140 HIS C O 1
ATOM 3638 N N . THR C 1 141 ? 84.242 33.859 30.469 1.00 26.12 141 THR C N 1
ATOM 3639 C CA . THR C 1 141 ? 85.174 34.929 30.796 1.00 26.02 141 THR C CA 1
ATOM 3640 C C . THR C 1 141 ? 85.512 35.796 29.596 1.00 25.38 141 THR C C 1
ATOM 3641 O O . THR C 1 141 ? 86.051 36.906 29.787 1.00 23.63 141 THR C O 1
ATOM 3645 N N . ALA C 1 142 ? 85.167 35.389 28.379 1.00 23.34 142 ALA C N 1
ATOM 3646 C CA . ALA C 1 142 ? 85.399 36.146 27.161 1.00 22.64 142 ALA C CA 1
ATOM 3647 C C . ALA C 1 142 ? 84.197 36.946 26.666 1.00 21.07 142 ALA C C 1
ATOM 3648 O O . ALA C 1 142 ? 84.301 37.827 25.804 1.00 19.52 142 ALA C O 1
ATOM 3650 N N . ALA C 1 143 ? 83.018 36.649 27.195 1.00 19.30 143 ALA C N 1
ATOM 3651 C CA . ALA C 1 143 ? 81.814 37.404 26.842 1.00 17.72 143 ALA C CA 1
ATOM 3652 C C . ALA C 1 143 ? 82.063 38.879 27.180 1.00 16.62 143 ALA C C 1
ATOM 3653 O O . ALA C 1 143 ? 82.641 39.207 28.206 1.00 16.27 143 ALA C O 1
ATOM 3655 N N . VAL C 1 144 ? 81.620 39.767 26.333 1.00 15.57 144 VAL C N 1
ATOM 3656 C CA . VAL C 1 144 ? 81.804 41.200 26.347 1.00 16.47 144 VAL C CA 1
ATOM 3657 C C . VAL C 1 144 ? 80.623 41.974 26.906 1.00 15.57 144 VAL C C 1
ATOM 3658 O O . VAL C 1 144 ? 79.487 41.919 26.410 1.00 14.44 144 VAL C O 1
ATOM 3662 N N . LEU C 1 145 ? 80.858 42.707 27.980 1.00 14.95 145 LEU C N 1
ATOM 3663 C CA . LEU C 1 145 ? 79.843 43.532 28.623 1.00 15.98 145 LEU C CA 1
ATOM 3664 C C . LEU C 1 145 ? 79.425 44.689 27.724 1.00 14.96 145 LEU C C 1
ATOM 3665 O O . LEU C 1 145 ? 80.256 45.382 27.127 1.00 13.17 145 LEU C O 1
ATOM 3670 N N . LYS C 1 146 ? 78.137 44.917 27.609 1.00 14.14 146 LYS C N 1
ATOM 3671 C CA . LYS C 1 146 ? 77.625 46.025 26.755 1.00 16.26 146 LYS C CA 1
ATOM 3672 C C . LYS C 1 146 ? 76.730 46.878 27.635 1.00 14.88 146 LYS C C 1
ATOM 3673 O O . LYS C 1 146 ? 75.495 46.727 27.639 1.00 12.94 146 LYS C O 1
ATOM 3679 N N . PHE C 1 147 ? 77.363 47.733 28.433 1.00 13.17 147 PHE C N 1
ATOM 3680 C CA . PHE C 1 147 ? 76.578 48.568 29.370 1.00 13.73 147 PHE C CA 1
ATOM 3681 C C . PHE C 1 147 ? 77.017 50.008 29.192 1.00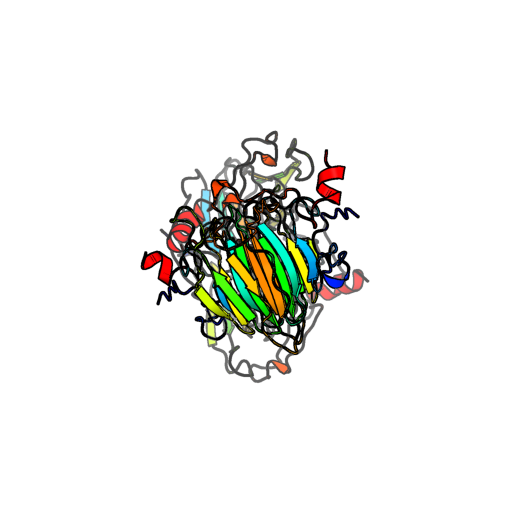 14.09 147 PHE C C 1
ATOM 3682 O O . PHE C 1 147 ? 78.218 50.249 29.250 1.00 14.45 147 PHE C O 1
ATOM 3690 N N . PRO C 1 148 ? 76.107 50.951 28.988 1.00 14.39 148 PRO C N 1
ATOM 3691 C CA . PRO C 1 148 ? 74.696 50.690 28.897 1.00 13.24 148 PRO C CA 1
ATOM 3692 C C . PRO C 1 148 ? 74.268 49.889 27.679 1.00 11.07 148 PRO C C 1
ATOM 3693 O O . PRO C 1 148 ? 74.946 49.987 26.654 1.00 11.12 148 PRO C O 1
ATOM 3697 N N . PHE C 1 149 ? 73.152 49.159 27.769 1.00 9.23 149 PHE C N 1
ATOM 3698 C CA . PHE C 1 149 ? 72.663 48.461 26.567 1.00 10.77 149 PHE C CA 1
ATOM 3699 C C . PHE C 1 149 ? 72.019 49.510 25.660 1.00 11.45 149 PHE C C 1
ATOM 3700 O O . PHE C 1 149 ? 71.782 50.655 26.093 1.00 10.31 149 PHE C O 1
ATOM 3708 N N . VAL C 1 150 ? 71.666 49.182 24.410 1.00 11.61 150 VAL C N 1
ATOM 3709 C CA . VAL C 1 150 ? 71.190 50.202 23.481 1.00 12.09 150 VAL C CA 1
ATOM 3710 C C . VAL C 1 150 ? 70.065 51.084 23.962 1.00 10.75 150 VAL C C 1
ATOM 3711 O O . VAL C 1 150 ? 70.107 52.307 23.773 1.00 10.85 150 VAL C O 1
ATOM 3715 N N . TRP C 1 151 ? 69.055 50.526 24.630 1.00 9.12 151 TRP C N 1
ATOM 3716 C CA . TRP C 1 151 ? 67.914 51.282 25.123 1.00 9.17 151 TRP C CA 1
ATOM 3717 C C . TRP C 1 151 ? 68.210 52.117 26.367 1.00 9.54 151 TRP C C 1
ATOM 3718 O O . TRP C 1 151 ? 67.325 52.871 26.802 1.00 11.32 151 TRP C O 1
ATOM 3729 N N . ASP C 1 152 ? 69.408 52.084 26.936 1.00 9.07 152 ASP C N 1
ATOM 3730 C CA . ASP C 1 152 ? 69.744 52.899 28.088 1.00 8.29 152 ASP C CA 1
ATOM 3731 C C . ASP C 1 152 ? 70.872 53.885 27.753 1.00 11.37 152 ASP C C 1
ATOM 3732 O O . ASP C 1 152 ? 71.268 54.653 28.625 1.00 8.63 152 ASP C O 1
ATOM 3737 N N . GLU C 1 153 ? 71.442 53.830 26.559 1.00 11.48 153 GLU C N 1
ATOM 3738 C CA . GLU C 1 153 ? 72.553 54.721 26.212 1.00 14.24 153 GLU C CA 1
ATOM 3739 C C . GLU C 1 153 ? 72.344 56.200 26.431 1.00 13.29 153 GLU C C 1
ATOM 3740 O O . GLU C 1 153 ? 73.161 56.885 27.072 1.00 12.69 153 GLU C O 1
ATOM 3746 N N . ASP C 1 154 ? 71.234 56.707 25.906 1.00 11.33 154 ASP C N 1
ATOM 3747 C CA . ASP C 1 154 ? 70.918 58.119 26.020 1.00 13.47 154 ASP C CA 1
ATOM 3748 C C . ASP C 1 154 ? 70.687 58.570 27.445 1.00 12.56 154 ASP C C 1
ATOM 3749 O O . ASP C 1 154 ? 71.263 59.591 27.884 1.00 11.77 154 ASP C O 1
ATOM 3754 N N . CYS C 1 155 ? 69.884 57.832 28.217 1.00 11.87 155 CYS C N 1
ATOM 3755 C CA . CYS C 1 155 ? 69.682 58.211 29.620 1.00 12.42 155 CYS C CA 1
ATOM 3756 C C . CYS C 1 155 ? 70.927 57.980 30.468 1.00 15.12 155 CYS C C 1
ATOM 3757 O O . CYS C 1 155 ? 71.224 58.822 31.353 1.00 15.18 155 CYS C O 1
ATOM 3760 N N . PHE C 1 156 ? 71.693 56.920 30.194 1.00 16.04 156 PHE C N 1
ATOM 3761 C CA . PHE C 1 156 ? 72.926 56.733 30.952 1.00 20.47 156 PHE C CA 1
ATOM 3762 C C . PHE C 1 156 ? 73.885 57.917 30.744 1.00 23.84 156 PHE C C 1
ATOM 3763 O O . PHE C 1 156 ? 74.485 58.399 31.699 1.00 21.64 156 PHE C O 1
ATOM 3771 N N . GLU C 1 157 ? 74.067 58.338 29.506 1.00 26.49 157 GLU C N 1
ATOM 3772 C CA . GLU C 1 157 ? 74.951 59.428 29.147 1.00 32.40 157 GLU C CA 1
ATOM 3773 C C . GLU C 1 157 ? 74.476 60.758 29.732 1.00 32.72 157 GLU C C 1
ATOM 3774 O O . GLU C 1 157 ? 75.343 61.530 30.105 1.00 32.37 157 GLU C O 1
ATOM 3780 N N . ALA C 1 158 ? 73.184 60.991 29.861 1.00 33.08 158 ALA C N 1
ATOM 3781 C CA . ALA C 1 158 ? 72.641 62.209 30.440 1.00 35.03 158 ALA C CA 1
ATOM 3782 C C . ALA C 1 158 ? 72.665 62.234 31.961 1.00 36.28 158 ALA C C 1
ATOM 3783 O O . ALA C 1 158 ? 72.524 63.314 32.543 1.00 36.11 158 ALA C O 1
ATOM 3785 N N . ALA C 1 159 ? 72.828 61.104 32.622 1.00 38.44 159 ALA C N 1
ATOM 3786 C CA . ALA C 1 159 ? 72.839 61.057 34.076 1.00 41.50 159 ALA C CA 1
ATOM 3787 C C . ALA C 1 159 ? 74.244 61.175 34.658 1.00 43.61 159 ALA C C 1
ATOM 3788 O O . ALA C 1 159 ? 74.393 61.225 35.883 1.00 44.13 159 ALA C O 1
ATOM 3790 N N . LYS C 1 160 ? 75.249 61.196 33.793 1.00 46.27 160 LYS C N 1
ATOM 3791 C CA . LYS C 1 160 ? 76.628 61.326 34.239 1.00 48.40 160 LYS C CA 1
ATOM 3792 C C . LYS C 1 160 ? 76.787 62.671 34.956 1.00 49.12 160 LYS C C 1
ATOM 3793 O O . LYS C 1 160 ? 76.027 63.610 34.614 1.00 48.94 160 LYS C O 1
ATOM 3799 N N . SER D 1 1 ? 36.599 39.783 80.211 1.00 18.61 1 SER D N 1
ATOM 3800 C CA . SER D 1 1 ? 35.784 38.838 79.397 1.00 18.54 1 SER D CA 1
ATOM 3801 C C . SER D 1 1 ? 35.319 39.532 78.102 1.00 14.95 1 SER D C 1
ATOM 3802 O O . SER D 1 1 ? 35.114 40.746 78.113 1.00 12.55 1 SER D O 1
ATOM 3805 N N . CYS D 1 2 ? 35.065 38.732 77.084 1.00 12.52 2 CYS D N 1
ATOM 3806 C CA . CYS D 1 2 ? 34.454 39.287 75.863 1.00 11.11 2 CYS D CA 1
ATOM 3807 C C . CYS D 1 2 ? 33.025 38.715 75.827 1.00 10.92 2 CYS D C 1
ATOM 3808 O O . CYS D 1 2 ? 32.920 37.480 75.721 1.00 11.40 2 CYS D O 1
ATOM 3811 N N . VAL D 1 3 ? 31.967 39.484 75.931 1.00 9.69 3 VAL D N 1
ATOM 3812 C CA . VAL D 1 3 ? 30.630 38.901 75.874 1.00 10.17 3 VAL D CA 1
ATOM 3813 C C . VAL D 1 3 ? 30.042 39.308 74.509 1.00 10.38 3 VAL D C 1
ATOM 3814 O O . VAL D 1 3 ? 29.746 40.486 74.274 1.00 8.53 3 VAL D O 1
ATOM 3818 N N . ARG D 1 4 ? 29.980 38.314 73.639 1.00 7.71 4 ARG D N 1
ATOM 3819 C CA . ARG D 1 4 ? 29.381 38.573 72.310 1.00 7.04 4 ARG D CA 1
ATOM 3820 C C . ARG D 1 4 ? 27.888 38.401 72.436 1.00 8.48 4 ARG D C 1
ATOM 3821 O O . ARG D 1 4 ? 27.406 37.532 73.163 1.00 6.60 4 ARG D O 1
ATOM 3829 N N . ASP D 1 5 ? 27.134 39.208 71.662 1.00 7.92 5 ASP D N 1
ATOM 3830 C CA . ASP D 1 5 ? 25.680 38.990 71.632 1.00 7.07 5 ASP D CA 1
ATOM 3831 C C . ASP D 1 5 ? 25.074 39.769 70.466 1.00 10.95 5 ASP D C 1
ATOM 3832 O O . ASP D 1 5 ? 25.142 40.979 70.500 1.00 10.54 5 ASP D O 1
ATOM 3837 N N . ASN D 1 6 ? 24.546 39.075 69.451 1.00 10.43 6 ASN D N 1
ATOM 3838 C CA . ASN D 1 6 ? 23.885 39.820 68.341 1.00 10.87 6 ASN D CA 1
ATOM 3839 C C . ASN D 1 6 ? 22.372 39.818 68.461 1.00 11.04 6 ASN D C 1
ATOM 3840 O O . ASN D 1 6 ? 21.610 40.150 67.529 1.00 11.64 6 ASN D O 1
ATOM 3845 N N . SER D 1 7 ? 21.857 39.479 69.634 1.00 9.13 7 SER D N 1
ATOM 3846 C CA . SER D 1 7 ? 20.433 39.391 69.912 1.00 10.71 7 SER D CA 1
ATOM 3847 C C . SER D 1 7 ? 19.805 40.765 69.606 1.00 12.83 7 SER D C 1
ATOM 3848 O O . SER D 1 7 ? 20.392 41.807 69.876 1.00 10.02 7 SER D O 1
ATOM 3851 N N . LEU D 1 8 ? 18.623 40.697 68.979 1.00 11.04 8 LEU D N 1
ATOM 3852 C CA . LEU D 1 8 ? 18.005 41.984 68.586 1.00 9.55 8 LEU D CA 1
ATOM 3853 C C . LEU D 1 8 ? 17.691 42.866 69.787 1.00 10.06 8 LEU D C 1
ATOM 3854 O O . LEU D 1 8 ? 18.110 44.024 69.756 1.00 9.90 8 LEU D O 1
ATOM 3859 N N . VAL D 1 9 ? 16.971 42.405 70.818 1.00 9.68 9 VAL D N 1
ATOM 3860 C CA . VAL D 1 9 ? 16.709 43.333 71.950 1.00 8.79 9 VAL D CA 1
ATOM 3861 C C . VAL D 1 9 ? 17.569 42.895 73.127 1.00 10.04 9 VAL D C 1
ATOM 3862 O O . VAL D 1 9 ? 17.480 41.723 73.514 1.00 8.71 9 VAL D O 1
ATOM 3866 N N . ARG D 1 10 ? 18.384 43.798 73.676 1.00 9.43 10 ARG D N 1
ATOM 3867 C CA . ARG D 1 10 ? 19.283 43.399 74.748 1.00 9.57 10 ARG D CA 1
ATOM 3868 C C . ARG D 1 10 ? 19.064 44.299 75.963 1.00 9.10 10 ARG D C 1
ATOM 3869 O O . ARG D 1 10 ? 18.844 45.506 75.868 1.00 6.60 10 ARG D O 1
ATOM 3877 N N . ASP D 1 11 ? 19.151 43.681 77.129 1.00 8.49 11 ASP D N 1
ATOM 3878 C CA . ASP D 1 11 ? 18.964 44.418 78.382 1.00 11.34 11 ASP D CA 1
ATOM 3879 C C . ASP D 1 11 ? 20.288 44.991 78.872 1.00 10.05 11 ASP D C 1
ATOM 3880 O O . ASP D 1 11 ? 21.210 44.281 79.277 1.00 9.63 11 ASP D O 1
ATOM 3885 N N . ILE D 1 12 ? 20.426 46.309 78.823 1.00 8.95 12 ILE D N 1
ATOM 3886 C CA . ILE D 1 12 ? 21.589 47.075 79.228 1.00 9.14 12 ILE D CA 1
ATOM 3887 C C . ILE D 1 12 ? 21.923 46.784 80.704 1.00 11.01 12 ILE D C 1
ATOM 3888 O O . ILE D 1 12 ? 23.109 46.755 81.048 1.00 10.56 12 ILE D O 1
ATOM 3893 N N . SER D 1 13 ? 20.930 46.589 81.556 1.00 12.90 13 SER D N 1
ATOM 3894 C CA . SER D 1 13 ? 21.141 46.306 82.975 1.00 14.43 13 SER D CA 1
ATOM 3895 C C . SER D 1 13 ? 21.884 44.997 83.203 1.00 16.62 13 SER D C 1
ATOM 3896 O O . SER D 1 13 ? 22.448 44.835 84.304 1.00 17.14 13 SER D O 1
ATOM 3899 N N . GLN D 1 14 ? 21.898 44.067 82.272 1.00 16.81 14 GLN D N 1
ATOM 3900 C CA . GLN D 1 14 ? 22.565 42.797 82.390 1.00 18.49 14 GLN D CA 1
ATOM 3901 C C . GLN D 1 14 ? 23.865 42.700 81.617 1.00 17.46 14 GLN D C 1
ATOM 3902 O O . GLN D 1 14 ? 24.469 41.629 81.571 1.00 15.22 14 GLN D O 1
ATOM 3908 N N . MET D 1 15 ? 24.239 43.761 80.881 1.00 16.71 15 MET D N 1
ATOM 3909 C CA . MET D 1 15 ? 25.479 43.689 80.102 1.00 16.53 15 MET D CA 1
ATOM 3910 C C . MET D 1 15 ? 26.664 43.893 81.044 1.00 16.96 15 MET D C 1
ATOM 3911 O O . MET D 1 15 ? 26.555 44.621 82.034 1.00 14.01 15 MET D O 1
ATOM 3916 N N . PRO D 1 16 ? 27.791 43.295 80.715 1.00 17.44 16 PRO D N 1
ATOM 3917 C CA . PRO D 1 16 ? 29.022 43.420 81.492 1.00 17.86 16 PRO D CA 1
ATOM 3918 C C . PRO D 1 16 ? 29.370 44.855 81.798 1.00 13.67 16 PRO D C 1
ATOM 3919 O O . PRO D 1 16 ? 29.330 45.679 80.873 1.00 14.19 16 PRO D O 1
ATOM 3923 N N . GLN D 1 17 ? 29.624 45.219 83.049 1.00 12.28 17 GLN D N 1
ATOM 3924 C CA . GLN D 1 17 ? 30.011 46.579 83.384 1.00 11.02 17 GLN D CA 1
ATOM 3925 C C . GLN D 1 17 ? 31.368 46.610 84.090 1.00 9.85 17 GLN D C 1
ATOM 3926 O O . GLN D 1 17 ? 31.569 45.698 84.905 1.00 10.09 17 GLN D O 1
ATOM 3932 N N . SER D 1 18 ? 32.298 47.444 83.687 1.00 9.50 18 SER D N 1
ATOM 3933 C CA . SER D 1 18 ? 33.585 47.458 84.402 1.00 10.91 18 SER D CA 1
ATOM 3934 C C . SER D 1 18 ? 34.231 48.824 84.386 1.00 11.17 18 SER D C 1
ATOM 3935 O O . SER D 1 18 ? 33.926 49.645 83.499 1.00 9.81 18 SER D O 1
ATOM 3938 N N . SER D 1 19 ? 35.168 49.073 85.315 1.00 9.10 19 SER D N 1
ATOM 3939 C CA . SER D 1 19 ? 35.946 50.311 85.248 1.00 7.91 19 SER D CA 1
ATOM 3940 C C . SER D 1 19 ? 37.111 50.078 84.305 1.00 8.27 19 SER D C 1
ATOM 3941 O O . SER D 1 19 ? 37.835 51.026 83.968 1.00 8.43 19 SER D O 1
ATOM 3944 N N . TYR D 1 20 ? 37.422 48.822 83.969 1.00 8.27 20 TYR D N 1
ATOM 3945 C CA . TYR D 1 20 ? 38.554 48.424 83.156 1.00 9.41 20 TYR D CA 1
ATOM 3946 C C . TYR D 1 20 ? 39.819 49.020 83.755 1.00 11.14 20 TYR D C 1
ATOM 3947 O O . TYR D 1 20 ? 40.723 49.388 83.017 1.00 12.93 20 TYR D O 1
ATOM 3956 N N . GLY D 1 21 ? 39.888 49.078 85.102 1.00 12.21 21 GLY D N 1
ATOM 3957 C CA . GLY D 1 21 ? 41.055 49.676 85.723 1.00 10.16 21 GLY D CA 1
ATOM 3958 C C . GLY D 1 21 ? 41.167 51.177 85.713 1.00 9.87 21 GLY D C 1
ATOM 3959 O O . GLY D 1 21 ? 42.181 51.713 86.209 1.00 10.01 21 GLY D O 1
ATOM 3960 N N . ILE D 1 22 ? 40.235 51.924 85.148 1.00 7.55 22 ILE D N 1
ATOM 3961 C CA . ILE D 1 22 ? 40.233 53.364 85.146 1.00 9.39 22 ILE D CA 1
ATOM 3962 C C . ILE D 1 22 ? 39.519 53.811 86.416 1.00 8.59 22 ILE D C 1
ATOM 3963 O O . ILE D 1 22 ? 38.305 53.606 86.518 1.00 6.89 22 ILE D O 1
ATOM 3968 N N . GLU D 1 23 ? 40.263 54.349 87.399 1.00 8.43 23 GLU D N 1
ATOM 3969 C CA . GLU D 1 23 ? 39.620 54.723 88.644 1.00 10.34 23 GLU D CA 1
ATOM 3970 C C . GLU D 1 23 ? 38.404 55.638 88.492 1.00 9.79 23 GLU D C 1
ATOM 3971 O O . GLU D 1 23 ? 38.442 56.676 87.858 1.00 10.29 23 GLU D O 1
ATOM 3977 N N . GLY D 1 24 ? 37.298 55.275 89.139 1.00 8.56 24 GLY D N 1
ATOM 3978 C CA . GLY D 1 24 ? 36.078 56.069 89.161 1.00 10.57 24 GLY D CA 1
ATOM 3979 C C . GLY D 1 24 ? 35.198 55.972 87.907 1.00 10.33 24 GLY D C 1
ATOM 3980 O O . GLY D 1 24 ? 34.130 56.613 87.915 1.00 10.48 24 GLY D O 1
ATOM 3981 N N . LEU D 1 25 ? 35.634 55.155 86.947 1.00 8.16 25 LEU D N 1
ATOM 3982 C CA . LEU D 1 25 ? 34.802 54.980 85.741 1.00 9.04 25 LEU D CA 1
ATOM 3983 C C . LEU D 1 25 ? 33.955 53.728 85.839 1.00 9.18 25 LEU D C 1
ATOM 3984 O O . LEU D 1 25 ? 34.349 52.701 86.411 1.00 8.72 25 LEU D O 1
ATOM 3989 N N . SER D 1 26 ? 32.786 53.740 85.194 1.00 7.50 26 SER D N 1
ATOM 3990 C CA . SER D 1 26 ? 31.930 52.598 85.038 1.00 6.79 26 SER D CA 1
ATOM 3991 C C . SER D 1 26 ? 31.528 52.583 83.529 1.00 7.38 26 SER D C 1
ATOM 3992 O O . SER D 1 26 ? 30.967 53.594 83.168 1.00 4.77 26 SER D O 1
ATOM 3995 N N . HIS D 1 27 ? 31.835 51.499 82.848 1.00 7.72 27 HIS D N 1
ATOM 3996 C CA . HIS D 1 27 ? 31.565 51.451 81.410 1.00 7.00 27 HIS D CA 1
ATOM 3997 C C . HIS D 1 27 ? 30.767 50.225 80.971 1.00 7.81 27 HIS D C 1
ATOM 3998 O O . HIS D 1 27 ? 31.114 49.085 81.362 1.00 8.37 27 HIS D O 1
ATOM 4005 N N . ILE D 1 28 ? 29.812 50.465 80.082 1.00 4.91 28 ILE D N 1
ATOM 4006 C CA . ILE D 1 28 ? 29.089 49.393 79.400 1.00 4.74 28 ILE D CA 1
ATOM 4007 C C . ILE D 1 28 ? 29.098 49.719 77.873 1.00 7.71 28 ILE D C 1
ATOM 4008 O O . ILE D 1 28 ? 28.708 50.849 77.501 1.00 6.32 28 ILE D O 1
ATOM 4013 N N . THR D 1 29 ? 29.497 48.758 77.042 1.00 5.66 29 THR D N 1
ATOM 4014 C CA . THR D 1 29 ? 29.282 49.034 75.604 1.00 7.15 29 THR D CA 1
ATOM 4015 C C . THR D 1 29 ? 27.836 48.677 75.291 1.00 7.96 29 THR D C 1
ATOM 4016 O O . THR D 1 29 ? 27.454 47.475 75.430 1.00 7.51 29 THR D O 1
ATOM 4020 N N . VAL D 1 30 ? 26.947 49.634 75.043 1.00 6.48 30 VAL D N 1
ATOM 4021 C CA . VAL D 1 30 ? 25.529 49.291 74.819 1.00 5.74 30 VAL D CA 1
ATOM 4022 C C . VAL D 1 30 ? 25.308 48.578 73.488 1.00 6.14 30 VAL D C 1
ATOM 4023 O O . VAL D 1 30 ? 24.486 47.645 73.376 1.00 4.32 30 VAL D O 1
ATOM 4027 N N . ALA D 1 31 ? 25.962 49.091 72.444 1.00 4.92 31 ALA D N 1
ATOM 4028 C CA . ALA D 1 31 ? 25.785 48.535 71.088 1.00 6.42 31 ALA D CA 1
ATOM 4029 C C . ALA D 1 31 ? 27.115 48.768 70.364 1.00 6.48 31 ALA D C 1
ATOM 4030 O O . ALA D 1 31 ? 27.360 49.947 70.063 1.00 6.89 31 ALA D O 1
ATOM 4032 N N . GLY D 1 32 ? 27.903 47.715 70.141 1.00 6.88 32 GLY D N 1
ATOM 4033 C CA . GLY D 1 32 ? 29.207 47.976 69.576 1.00 6.97 32 GLY D CA 1
ATOM 4034 C C . GLY D 1 32 ? 29.655 47.005 68.487 1.00 8.12 32 GLY D C 1
ATOM 4035 O O . GLY D 1 32 ? 29.010 45.963 68.313 1.00 5.76 32 GLY D O 1
ATOM 4036 N N . ALA D 1 33 ? 30.778 47.406 67.890 1.00 6.34 33 ALA D N 1
ATOM 4037 C CA . ALA D 1 33 ? 31.339 46.665 66.785 1.00 7.08 33 ALA D CA 1
ATOM 4038 C C . ALA D 1 33 ? 31.743 45.233 67.189 1.00 8.49 33 ALA D C 1
ATOM 4039 O O . ALA D 1 33 ? 31.287 44.241 66.614 1.00 7.49 33 ALA D O 1
ATOM 4041 N N . LEU D 1 34 ? 32.680 45.154 68.120 1.00 6.87 34 LEU D N 1
ATOM 4042 C CA . LEU D 1 34 ? 33.285 43.864 68.482 1.00 8.00 34 LEU D CA 1
ATOM 4043 C C . LEU D 1 34 ? 32.322 43.040 69.314 1.00 9.10 34 LEU D C 1
ATOM 4044 O O . LEU D 1 34 ? 32.326 41.816 69.140 1.00 6.55 34 LEU D O 1
ATOM 4049 N N . ASN D 1 35 ? 31.526 43.692 70.175 1.00 6.19 35 ASN D N 1
ATOM 4050 C CA . ASN D 1 35 ? 30.648 42.819 70.985 1.00 7.23 35 ASN D CA 1
ATOM 4051 C C . ASN D 1 35 ? 29.414 42.353 70.233 1.00 8.45 35 ASN D C 1
ATOM 4052 O O . ASN D 1 35 ? 28.886 41.287 70.527 1.00 7.92 35 ASN D O 1
ATOM 4057 N N . HIS D 1 36 ? 28.837 43.276 69.418 1.00 6.43 36 HIS D N 1
ATOM 4058 C CA . HIS D 1 36 ? 27.506 43.022 68.885 1.00 7.29 36 HIS D CA 1
ATOM 4059 C C . HIS D 1 36 ? 27.358 43.074 67.355 1.00 11.82 36 HIS D C 1
ATOM 4060 O O . HIS D 1 36 ? 26.238 42.820 66.889 1.00 11.43 36 HIS D O 1
ATOM 4067 N N . GLY D 1 37 ? 28.404 43.393 66.626 1.00 10.70 37 GLY D N 1
ATOM 4068 C CA . GLY D 1 37 ? 28.372 43.338 65.170 1.00 11.17 37 GLY D CA 1
ATOM 4069 C C . GLY D 1 37 ? 28.064 44.680 64.513 1.00 10.14 37 GLY D C 1
ATOM 4070 O O . GLY D 1 37 ? 27.957 44.660 63.281 1.00 9.35 37 GLY D O 1
ATOM 4071 N N . MET D 1 38 ? 27.979 45.786 65.242 1.00 6.22 38 MET D N 1
ATOM 4072 C CA . MET D 1 38 ? 27.774 47.082 64.584 1.00 7.02 38 MET D CA 1
ATOM 4073 C C . MET D 1 38 ? 28.871 47.425 63.604 1.00 7.00 38 MET D C 1
ATOM 4074 O O . MET D 1 38 ? 30.027 47.064 63.822 1.00 5.83 38 MET D O 1
ATOM 4079 N N . LYS D 1 39 ? 28.556 48.208 62.551 1.00 6.54 39 LYS D N 1
ATOM 4080 C CA . LYS D 1 39 ? 29.550 48.532 61.542 1.00 10.44 39 LYS D CA 1
ATOM 4081 C C . LYS D 1 39 ? 29.754 50.023 61.377 1.00 8.13 39 LYS D C 1
ATOM 4082 O O . LYS D 1 39 ? 30.845 50.434 61.035 1.00 7.40 39 LYS D O 1
ATOM 4088 N N . GLU D 1 40 ? 28.793 50.833 61.764 1.00 7.03 40 GLU D N 1
ATOM 4089 C CA . GLU D 1 40 ? 28.850 52.266 61.516 1.00 7.36 40 GLU D CA 1
ATOM 4090 C C . GLU D 1 40 ? 28.609 53.158 62.736 1.00 6.99 40 GLU D C 1
ATOM 4091 O O . GLU D 1 40 ? 29.046 54.308 62.674 1.00 7.71 40 GLU D O 1
ATOM 4097 N N . VAL D 1 41 ? 28.003 52.602 63.781 1.00 6.80 41 VAL D N 1
ATOM 4098 C CA . VAL D 1 41 ? 27.772 53.379 64.980 1.00 6.05 41 VAL D CA 1
ATOM 4099 C C . VAL D 1 41 ? 28.091 52.480 66.196 1.00 7.23 41 VAL D C 1
ATOM 4100 O O . VAL D 1 41 ? 27.862 51.265 66.132 1.00 5.71 41 VAL D O 1
ATOM 4104 N N . GLU D 1 42 ? 28.465 53.122 67.297 1.00 4.43 42 GLU D N 1
ATOM 4105 C CA . GLU D 1 42 ? 28.680 52.327 68.528 1.00 5.24 42 GLU D CA 1
ATOM 4106 C C . GLU D 1 42 ? 28.270 53.225 69.686 1.00 6.52 42 GLU D C 1
ATOM 4107 O O . GLU D 1 42 ? 28.410 54.464 69.580 1.00 6.77 42 GLU D O 1
ATOM 4113 N N . VAL D 1 43 ? 27.572 52.695 70.664 1.00 6.60 43 VAL D N 1
ATOM 4114 C CA . VAL D 1 43 ? 27.027 53.424 71.792 1.00 7.80 43 VAL D CA 1
ATOM 4115 C C . VAL D 1 43 ? 27.654 52.900 73.083 1.00 8.87 43 VAL D C 1
ATOM 4116 O O . VAL D 1 43 ? 27.695 51.676 73.279 1.00 6.39 43 VAL D O 1
ATOM 4120 N N . TRP D 1 44 ? 28.146 53.830 73.887 1.00 7.19 44 TRP D N 1
ATOM 4121 C CA . TRP D 1 44 ? 28.624 53.478 75.241 1.00 6.22 44 TRP D CA 1
ATOM 4122 C C . TRP D 1 44 ? 27.776 54.155 76.310 1.00 7.15 44 TRP D C 1
ATOM 4123 O O . TRP D 1 44 ? 27.291 55.271 76.118 1.00 5.19 44 TRP D O 1
ATOM 4134 N N . LEU D 1 45 ? 27.656 53.556 77.501 1.00 6.44 45 LEU D N 1
ATOM 4135 C CA . LEU D 1 45 ? 27.035 54.207 78.628 1.00 7.45 45 LEU D CA 1
ATOM 4136 C C . LEU D 1 45 ? 28.141 54.317 79.692 1.00 8.40 45 LEU D C 1
ATOM 4137 O O . LEU D 1 45 ? 28.789 53.314 79.898 1.00 7.18 45 LEU D O 1
ATOM 4142 N N . GLN D 1 46 ? 28.429 55.522 80.196 1.00 8.82 46 GLN D N 1
ATOM 4143 C CA . GLN D 1 46 ? 29.552 55.645 81.119 1.00 9.53 46 GLN D CA 1
ATOM 4144 C C . GLN D 1 46 ? 29.165 56.477 82.334 1.00 8.29 46 GLN D C 1
ATOM 4145 O O . GLN D 1 46 ? 28.493 57.461 82.165 1.00 7.44 46 GLN D O 1
ATOM 4151 N N . THR D 1 47 ? 29.642 56.055 83.495 1.00 9.80 47 THR D N 1
ATOM 4152 C CA . THR D 1 47 ? 29.473 56.896 84.686 1.00 7.57 47 THR D CA 1
ATOM 4153 C C . THR D 1 47 ? 30.871 57.284 85.145 1.00 8.23 47 THR D C 1
ATOM 4154 O O . THR D 1 47 ? 31.796 56.447 85.137 1.00 6.66 47 THR D O 1
ATOM 4158 N N . ILE D 1 48 ? 31.054 58.562 85.469 1.00 6.57 48 ILE D N 1
ATOM 4159 C CA . ILE D 1 48 ? 32.356 59.130 85.839 1.00 8.89 48 ILE D CA 1
ATOM 4160 C C . ILE D 1 48 ? 32.265 59.743 87.249 1.00 9.21 48 ILE D C 1
ATOM 4161 O O . ILE D 1 48 ? 31.347 60.522 87.451 1.00 8.05 48 ILE D O 1
ATOM 4166 N N . SER D 1 49 ? 33.033 59.292 88.259 1.00 9.49 49 SER D N 1
ATOM 4167 C CA . SER D 1 49 ? 32.852 59.796 89.604 1.00 10.17 49 SER D CA 1
ATOM 4168 C C . SER D 1 49 ? 33.397 61.208 89.787 1.00 8.82 49 SER D C 1
ATOM 4169 O O . SER D 1 49 ? 34.141 61.747 88.986 1.00 7.14 49 SER D O 1
ATOM 4172 N N . PRO D 1 50 ? 32.960 61.845 90.877 1.00 10.98 50 PRO D N 1
ATOM 4173 C CA . PRO D 1 50 ? 33.299 63.229 91.157 1.00 12.22 50 PRO D CA 1
ATOM 4174 C C . PRO D 1 50 ? 34.764 63.495 91.074 1.00 12.03 50 PRO D C 1
ATOM 4175 O O . PRO D 1 50 ? 35.579 62.701 91.569 1.00 12.77 50 PRO D O 1
ATOM 4179 N N . GLY D 1 51 ? 35.135 64.564 90.384 1.00 13.63 51 GLY D N 1
ATOM 4180 C CA . GLY D 1 51 ? 36.502 64.995 90.196 1.00 13.98 51 GLY D CA 1
ATOM 4181 C C . GLY D 1 51 ? 37.322 64.200 89.191 1.00 14.84 51 GLY D C 1
ATOM 4182 O O . GLY D 1 51 ? 38.460 64.556 88.913 1.00 14.89 51 GLY D O 1
ATOM 4183 N N . GLN D 1 52 ? 36.800 63.119 88.596 1.00 14.33 52 GLN D N 1
ATOM 4184 C CA . GLN D 1 52 ? 37.610 62.339 87.675 1.00 14.64 52 GLN D CA 1
ATOM 4185 C C . GLN D 1 52 ? 37.609 62.954 86.273 1.00 14.47 52 GLN D C 1
ATOM 4186 O O . GLN D 1 52 ? 36.675 63.652 85.906 1.00 12.73 52 GLN D O 1
ATOM 4192 N N . ARG D 1 53 ? 38.652 62.657 85.507 1.00 16.04 53 ARG D N 1
ATOM 4193 C CA . ARG D 1 53 ? 38.801 63.143 84.144 1.00 18.20 53 ARG D CA 1
ATOM 4194 C C . ARG D 1 53 ? 39.168 61.994 83.193 1.00 18.07 53 ARG D C 1
ATOM 4195 O O . ARG D 1 53 ? 39.961 61.140 83.619 1.00 17.94 53 ARG D O 1
ATOM 4203 N N . THR D 1 54 ? 38.691 62.105 81.972 1.00 16.57 54 THR D N 1
ATOM 4204 C CA . THR D 1 54 ? 39.115 61.107 80.960 1.00 15.07 54 THR D CA 1
ATOM 4205 C C . THR D 1 54 ? 40.497 61.575 80.541 1.00 13.95 54 THR D C 1
ATOM 4206 O O . THR D 1 54 ? 40.858 62.730 80.799 1.00 11.12 54 THR D O 1
ATOM 4210 N N . PRO D 1 55 ? 41.285 60.766 79.835 1.00 12.98 55 PRO D N 1
ATOM 4211 C CA . PRO D 1 55 ? 42.533 61.222 79.293 1.00 13.93 55 PRO D CA 1
ATOM 4212 C C . PRO D 1 55 ? 42.236 62.296 78.228 1.00 13.39 55 PRO D C 1
ATOM 4213 O O . PRO D 1 55 ? 41.096 62.374 77.755 1.00 9.56 55 PRO D O 1
ATOM 4217 N N . ILE D 1 56 ? 43.237 63.057 77.858 1.00 11.33 56 ILE D N 1
ATOM 4218 C CA . ILE D 1 56 ? 43.124 64.060 76.781 1.00 10.24 56 ILE D CA 1
ATOM 4219 C C . ILE D 1 56 ? 43.338 63.224 75.525 1.00 11.48 56 ILE D C 1
ATOM 4220 O O . ILE D 1 56 ? 44.362 62.511 75.467 1.00 8.69 56 ILE D O 1
ATOM 4225 N N . HIS D 1 57 ? 42.357 63.154 74.619 1.00 8.92 57 HIS D N 1
ATOM 4226 C CA . HIS D 1 57 ? 42.554 62.239 73.494 1.00 8.00 57 HIS D CA 1
ATOM 4227 C C . HIS D 1 57 ? 41.857 62.745 72.236 1.00 9.39 57 HIS D C 1
ATOM 4228 O O . HIS D 1 57 ? 41.094 63.710 72.330 1.00 6.98 5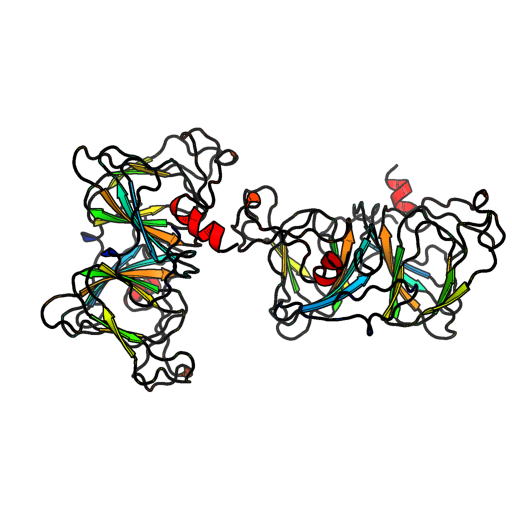7 HIS D O 1
ATOM 4235 N N . ARG D 1 58 ? 42.095 62.060 71.122 1.00 6.98 58 ARG D N 1
ATOM 4236 C CA . ARG D 1 58 ? 41.444 62.428 69.865 1.00 7.69 58 ARG D CA 1
ATOM 4237 C C . ARG D 1 58 ? 41.063 61.072 69.239 1.00 7.99 58 ARG D C 1
ATOM 4238 O O . ARG D 1 58 ? 41.608 60.039 69.604 1.00 6.95 58 ARG D O 1
ATOM 4246 N N . HIS D 1 59 ? 40.160 61.125 68.253 1.00 7.51 59 HIS D N 1
ATOM 4247 C CA . HIS D 1 59 ? 39.815 59.904 67.526 1.00 7.89 59 HIS D CA 1
ATOM 4248 C C . HIS D 1 59 ? 39.201 60.392 66.189 1.00 7.92 59 HIS D C 1
ATOM 4249 O O . HIS D 1 59 ? 38.443 61.357 66.249 1.00 7.27 59 HIS D O 1
ATOM 4256 N N . SER D 1 60 ? 39.560 59.744 65.117 1.00 5.96 60 SER D N 1
ATOM 4257 C CA . SER D 1 60 ? 39.082 60.209 63.808 1.00 8.25 60 SER D CA 1
ATOM 4258 C C . SER D 1 60 ? 37.700 59.628 63.533 1.00 8.87 60 SER D C 1
ATOM 4259 O O . SER D 1 60 ? 37.552 58.634 62.806 1.00 8.91 60 SER D O 1
ATOM 4262 N N . CYS D 1 61 ? 36.699 60.213 64.181 1.00 6.98 61 CYS D N 1
ATOM 4263 C CA . CYS D 1 61 ? 35.324 59.785 64.052 1.00 6.73 61 CYS D CA 1
ATOM 4264 C C . CYS D 1 61 ? 34.477 60.885 64.658 1.00 7.08 61 CYS D C 1
ATOM 4265 O O . CYS D 1 61 ? 35.075 61.771 65.326 1.00 7.79 61 CYS D O 1
ATOM 4268 N N . GLU D 1 62 ? 33.180 60.835 64.410 1.00 4.51 62 GLU D N 1
ATOM 4269 C CA . GLU D 1 62 ? 32.321 61.806 65.064 1.00 7.06 62 GLU D CA 1
ATOM 4270 C C . GLU D 1 62 ? 32.005 61.191 66.439 1.00 7.97 62 GLU D C 1
ATOM 4271 O O . GLU D 1 62 ? 32.089 59.952 66.539 1.00 9.40 62 GLU D O 1
ATOM 4277 N N . GLU D 1 63 ? 31.695 62.054 67.380 1.00 8.61 63 GLU D N 1
ATOM 4278 C CA . GLU D 1 63 ? 31.345 61.576 68.717 1.00 6.87 63 GLU D CA 1
ATOM 4279 C C . GLU D 1 63 ? 30.389 62.550 69.391 1.00 6.63 63 GLU D C 1
ATOM 4280 O O . GLU D 1 63 ? 30.639 63.768 69.504 1.00 6.48 63 GLU D O 1
ATOM 4286 N N . VAL D 1 64 ? 29.245 62.019 69.776 1.00 6.48 64 VAL D N 1
ATOM 4287 C CA . VAL D 1 64 ? 28.173 62.777 70.422 1.00 6.23 64 VAL D CA 1
ATOM 4288 C C . VAL D 1 64 ? 27.869 62.183 71.807 1.00 7.00 64 VAL D C 1
ATOM 4289 O O . VAL D 1 64 ? 27.526 61.041 72.018 1.00 7.77 64 VAL D O 1
ATOM 4293 N N . PHE D 1 65 ? 27.898 63.093 72.777 1.00 7.29 65 PHE D N 1
ATOM 4294 C CA . PHE D 1 65 ? 27.535 62.881 74.156 1.00 7.39 65 PHE D CA 1
ATOM 4295 C C . PHE D 1 65 ? 26.152 63.429 74.493 1.00 7.39 65 PHE D C 1
ATOM 4296 O O . PHE D 1 65 ? 25.763 64.532 74.053 1.00 7.57 65 PHE D O 1
ATOM 4304 N N . THR D 1 66 ? 25.384 62.704 75.281 1.00 7.12 66 THR D N 1
ATOM 4305 C CA . THR D 1 66 ? 24.105 63.139 75.867 1.00 6.91 66 THR D CA 1
ATOM 4306 C C . THR D 1 66 ? 24.211 62.902 77.364 1.00 7.65 66 THR D C 1
ATOM 4307 O O . THR D 1 66 ? 24.479 61.741 77.790 1.00 6.76 66 THR D O 1
ATOM 4311 N N . VAL D 1 67 ? 23.960 63.948 78.161 1.00 6.82 67 VAL D N 1
ATOM 4312 C CA . VAL D 1 67 ? 24.201 63.850 79.600 1.00 7.63 67 VAL D CA 1
ATOM 4313 C C . VAL D 1 67 ? 22.934 63.391 80.298 1.00 7.77 67 VAL D C 1
ATOM 4314 O O . VAL D 1 67 ? 21.922 64.092 80.348 1.00 8.95 67 VAL D O 1
ATOM 4318 N N . LEU D 1 68 ? 22.967 62.174 80.822 1.00 8.52 68 LEU D N 1
ATOM 4319 C CA . LEU D 1 68 ? 21.795 61.634 81.485 1.00 9.46 68 LEU D CA 1
ATOM 4320 C C . LEU D 1 68 ? 21.625 62.136 82.910 1.00 10.57 68 LEU D C 1
ATOM 4321 O O . LEU D 1 68 ? 20.473 62.381 83.301 1.00 9.74 68 LEU D O 1
ATOM 4326 N N . LYS D 1 69 ? 22.722 62.289 83.623 1.00 11.27 69 LYS D N 1
ATOM 4327 C CA . LYS D 1 69 ? 22.693 62.664 85.040 1.00 12.85 69 LYS D CA 1
ATOM 4328 C C . LYS D 1 69 ? 23.958 63.445 85.366 1.00 12.04 69 LYS D C 1
ATOM 4329 O O . LYS D 1 69 ? 25.034 63.093 84.843 1.00 9.26 69 LYS D O 1
ATOM 4335 N N . GLY D 1 70 ? 23.877 64.426 86.270 1.00 11.49 70 GLY D N 1
ATOM 4336 C CA . GLY D 1 70 ? 25.089 65.125 86.668 1.00 11.27 70 GLY D CA 1
ATOM 4337 C C . GLY D 1 70 ? 25.529 66.251 85.743 1.00 12.97 70 GLY D C 1
ATOM 4338 O O . GLY D 1 70 ? 24.785 66.750 84.902 1.00 9.95 70 GLY D O 1
ATOM 4339 N N . LYS D 1 71 ? 26.763 66.735 85.981 1.00 11.14 71 LYS D N 1
ATOM 4340 C CA . LYS D 1 71 ? 27.250 67.924 85.328 1.00 15.08 71 LYS D CA 1
ATOM 4341 C C . LYS D 1 71 ? 28.763 67.839 85.191 1.00 13.82 71 LYS D C 1
ATOM 4342 O O . LYS D 1 71 ? 29.407 66.996 85.834 1.00 13.17 71 LYS D O 1
ATOM 4348 N N . GLY D 1 72 ? 29.335 68.729 84.386 1.00 12.60 72 GLY D N 1
ATOM 4349 C CA . GLY D 1 72 ? 30.800 68.588 84.279 1.00 11.19 72 GLY D CA 1
ATOM 4350 C C . GLY D 1 72 ? 31.357 69.685 83.388 1.00 11.72 72 GLY D C 1
ATOM 4351 O O . GLY D 1 72 ? 30.732 70.715 83.184 1.00 10.54 72 GLY D O 1
ATOM 4352 N N . THR D 1 73 ? 32.618 69.455 82.973 1.00 9.94 73 THR D N 1
ATOM 4353 C CA . THR D 1 73 ? 33.275 70.418 82.122 1.00 9.58 73 THR D CA 1
ATOM 4354 C C . THR D 1 73 ? 33.949 69.736 80.935 1.00 9.73 73 THR D C 1
ATOM 4355 O O . THR D 1 73 ? 34.632 68.704 81.097 1.00 9.33 73 THR D O 1
ATOM 4359 N N . LEU D 1 74 ? 33.642 70.294 79.766 1.00 7.72 74 LEU D N 1
ATOM 4360 C CA . LEU D 1 74 ? 34.224 69.786 78.538 1.00 10.26 74 LEU D CA 1
ATOM 4361 C C . LEU D 1 74 ? 35.462 70.607 78.182 1.00 11.68 74 LEU D C 1
ATOM 4362 O O . LEU D 1 74 ? 35.284 71.845 78.129 1.00 11.28 74 LEU D O 1
ATOM 4367 N N . LEU D 1 75 ? 36.615 70.004 77.980 1.00 10.45 75 LEU D N 1
ATOM 4368 C CA . LEU D 1 75 ? 37.837 70.663 77.568 1.00 10.85 75 LEU D CA 1
ATOM 4369 C C . LEU D 1 75 ? 38.131 70.308 76.086 1.00 13.34 75 LEU D C 1
ATOM 4370 O O . LEU D 1 75 ? 38.174 69.112 75.727 1.00 13.34 75 LEU D O 1
ATOM 4375 N N . MET D 1 76 ? 38.327 71.310 75.238 1.00 11.42 76 MET D N 1
ATOM 4376 C CA . MET D 1 76 ? 38.501 71.065 73.815 1.00 14.79 76 MET D CA 1
ATOM 4377 C C . MET D 1 76 ? 39.652 71.876 73.259 1.00 14.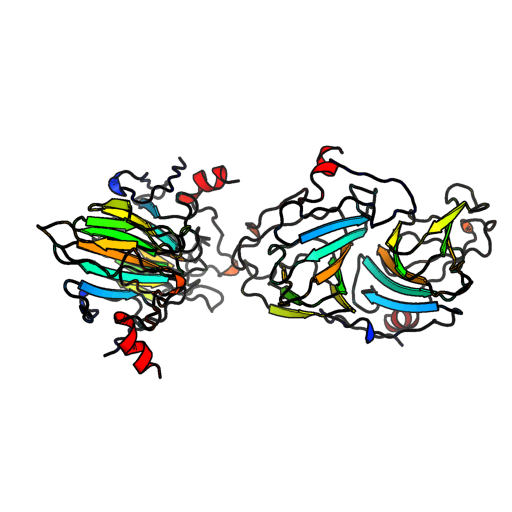13 76 MET D C 1
ATOM 4378 O O . MET D 1 76 ? 39.790 73.083 73.555 1.00 12.68 76 MET D O 1
ATOM 4383 N N . GLY D 1 77 ? 40.485 71.214 72.470 1.00 11.42 77 GLY D N 1
ATOM 4384 C CA . GLY D 1 77 ? 41.621 71.970 71.881 1.00 11.46 77 GLY D CA 1
ATOM 4385 C C . GLY D 1 77 ? 41.502 71.969 70.359 1.00 15.03 77 GLY D C 1
ATOM 4386 O O . GLY D 1 77 ? 40.454 71.604 69.835 1.00 12.48 77 GLY D O 1
ATOM 4387 N N . SER D 1 78 ? 42.559 72.355 69.646 1.00 15.55 78 SER D N 1
ATOM 4388 C CA . SER D 1 78 ? 42.416 72.354 68.191 1.00 19.19 78 SER D CA 1
ATOM 4389 C C . SER D 1 78 ? 43.180 71.233 67.501 1.00 19.44 78 SER D C 1
ATOM 4390 O O . SER D 1 78 ? 44.215 70.745 67.931 1.00 18.13 78 SER D O 1
ATOM 4393 N N . SER D 1 79 ? 42.646 70.805 66.362 1.00 19.51 79 SER D N 1
ATOM 4394 C CA . SER D 1 79 ? 43.275 69.773 65.540 1.00 21.16 79 SER D CA 1
ATOM 4395 C C . SER D 1 79 ? 44.106 70.399 64.418 1.00 23.22 79 SER D C 1
ATOM 4396 O O . SER D 1 79 ? 44.817 69.636 63.742 1.00 24.37 79 SER D O 1
ATOM 4399 N N . SER D 1 80 ? 44.068 71.716 64.234 1.00 23.35 80 SER D N 1
ATOM 4400 C CA . SER D 1 80 ? 44.792 72.306 63.120 1.00 27.19 80 SER D CA 1
ATOM 4401 C C . SER D 1 80 ? 46.184 72.831 63.375 1.00 29.48 80 SER D C 1
ATOM 4402 O O . SER D 1 80 ? 46.991 72.822 62.421 1.00 30.08 80 SER D O 1
ATOM 4405 N N . LEU D 1 81 ? 46.502 73.291 64.568 1.00 30.17 81 LEU D N 1
ATOM 4406 C CA . LEU D 1 81 ? 47.868 73.784 64.834 1.00 30.37 81 LEU D CA 1
ATOM 4407 C C . LEU D 1 81 ? 48.736 72.577 65.148 1.00 29.59 81 LEU D C 1
ATOM 4408 O O . LEU D 1 81 ? 48.157 71.486 65.214 1.00 29.05 81 LEU D O 1
ATOM 4413 N N . LYS D 1 82 ? 50.036 72.678 65.368 1.00 27.05 82 LYS D N 1
ATOM 4414 C CA . LYS D 1 82 ? 50.851 71.526 65.684 1.00 24.81 82 LYS D CA 1
ATOM 4415 C C . LYS D 1 82 ? 50.499 70.892 67.037 1.00 22.40 82 LYS D C 1
ATOM 4416 O O . LYS D 1 82 ? 50.826 69.718 67.197 1.00 18.41 82 LYS D O 1
ATOM 4422 N N . TYR D 1 83 ? 49.901 71.599 67.985 1.00 21.90 83 TYR D N 1
ATOM 4423 C CA . TYR D 1 83 ? 49.490 70.961 69.233 1.00 23.03 83 TYR D CA 1
ATOM 4424 C C . TYR D 1 83 ? 48.077 71.458 69.562 1.00 19.23 83 TYR D C 1
ATOM 4425 O O . TYR D 1 83 ? 47.629 72.402 68.931 1.00 15.87 83 TYR D O 1
ATOM 4434 N N . PRO D 1 84 ? 47.416 70.773 70.479 1.00 17.87 84 PRO D N 1
ATOM 4435 C CA . PRO D 1 84 ? 46.075 71.133 70.898 1.00 15.27 84 PRO D CA 1
ATOM 4436 C C . PRO D 1 84 ? 45.926 72.571 71.348 1.00 16.09 84 PRO D C 1
ATOM 4437 O O . PRO D 1 84 ? 44.946 73.244 71.015 1.00 14.73 84 PRO D O 1
ATOM 4441 N N . GLY D 1 85 ? 46.875 73.083 72.127 1.00 14.54 85 GLY D N 1
ATOM 4442 C CA . GLY D 1 85 ? 46.847 74.441 72.629 1.00 15.38 85 GLY D CA 1
ATOM 4443 C C . GLY D 1 85 ? 46.087 74.506 73.955 1.00 14.95 85 GLY D C 1
ATOM 4444 O O . GLY D 1 85 ? 45.458 73.543 74.377 1.00 12.13 85 GLY D O 1
ATOM 4445 N N . GLN D 1 86 ? 46.111 75.689 74.568 1.00 11.36 86 GLN D N 1
ATOM 4446 C CA . GLN D 1 86 ? 45.383 75.899 75.814 1.00 13.34 86 GLN D CA 1
ATOM 4447 C C . GLN D 1 86 ? 43.909 75.684 75.462 1.00 13.62 86 GLN D C 1
ATOM 4448 O O . GLN D 1 86 ? 43.468 76.258 74.475 1.00 15.24 86 GLN D O 1
ATOM 4454 N N . PRO D 1 87 ? 43.238 74.807 76.167 1.00 12.54 87 PRO D N 1
ATOM 4455 C CA . PRO D 1 87 ? 41.901 74.395 75.805 1.00 12.42 87 PRO D CA 1
ATOM 4456 C C . PRO D 1 87 ? 40.747 75.299 76.155 1.00 15.14 87 PRO D C 1
ATOM 4457 O O . PRO D 1 87 ? 40.783 76.032 77.147 1.00 11.07 87 PRO D O 1
ATOM 4461 N N . GLN D 1 88 ? 39.649 75.149 75.410 1.00 15.18 88 GLN D N 1
ATOM 4462 C CA . GLN D 1 88 ? 38.407 75.848 75.793 1.00 17.71 88 GLN D CA 1
ATOM 4463 C C . GLN D 1 88 ? 37.829 75.060 76.954 1.00 14.46 88 GLN D C 1
ATOM 4464 O O . GLN D 1 88 ? 38.062 73.856 76.935 1.00 12.16 88 GLN D O 1
ATOM 4470 N N . GLU D 1 89 ? 37.226 75.629 77.977 1.00 13.12 89 GLU D N 1
ATOM 4471 C CA . GLU D 1 89 ? 36.643 74.820 79.061 1.00 15.71 89 GLU D CA 1
ATOM 4472 C C . GLU D 1 89 ? 35.174 75.182 79.119 1.00 15.73 89 GLU D C 1
ATOM 4473 O O . GLU D 1 89 ? 34.863 76.322 79.437 1.00 14.65 89 GLU D O 1
ATOM 4479 N N . ILE D 1 90 ? 34.276 74.309 78.664 1.00 14.74 90 ILE D N 1
ATOM 4480 C CA . ILE D 1 90 ? 32.867 74.664 78.589 1.00 13.57 90 ILE D CA 1
ATOM 4481 C C . ILE D 1 90 ? 32.032 73.852 79.554 1.00 14.05 90 ILE D C 1
ATOM 4482 O O . ILE D 1 90 ? 32.091 72.623 79.468 1.00 11.95 90 ILE D O 1
ATOM 4487 N N . PRO D 1 91 ? 31.302 74.475 80.473 1.00 13.66 91 PRO D N 1
ATOM 4488 C CA . PRO D 1 91 ? 30.444 73.762 81.362 1.00 13.30 91 PRO D CA 1
ATOM 4489 C C . PRO D 1 91 ? 29.310 73.004 80.666 1.00 14.26 91 PRO D C 1
ATOM 4490 O O . PRO D 1 91 ? 28.800 73.495 79.650 1.00 13.80 91 PRO D O 1
ATOM 4494 N N . PHE D 1 92 ? 28.923 71.866 81.246 1.00 11.42 92 PHE D N 1
ATOM 4495 C CA . PHE D 1 92 ? 27.746 71.161 80.720 1.00 12.02 92 PHE D CA 1
ATOM 4496 C C . PHE D 1 92 ? 26.946 70.635 81.910 1.00 12.00 92 PHE D C 1
ATOM 4497 O O . PHE D 1 92 ? 27.516 70.494 83.012 1.00 11.48 92 PHE D O 1
ATOM 4505 N N . PHE D 1 93 ? 25.692 70.275 81.730 1.00 10.73 93 PHE D N 1
ATOM 4506 C CA . PHE D 1 93 ? 24.814 69.851 82.816 1.00 12.33 93 PHE D CA 1
ATOM 4507 C C . PHE D 1 93 ? 23.815 68.810 82.361 1.00 12.47 93 PHE D C 1
ATOM 4508 O O . PHE D 1 93 ? 23.857 68.418 81.168 1.00 10.40 93 PHE D O 1
ATOM 4516 N N . GLN D 1 94 ? 22.937 68.319 83.227 1.00 10.09 94 GLN D N 1
ATOM 4517 C CA . GLN D 1 94 ? 21.963 67.303 82.836 1.00 12.28 94 GLN D CA 1
ATOM 4518 C C . GLN D 1 94 ? 21.112 67.717 81.639 1.00 10.25 94 GLN D C 1
ATOM 4519 O O . GLN D 1 94 ? 20.626 68.847 81.486 1.00 7.03 94 GLN D O 1
ATOM 4525 N N . ASN D 1 95 ? 20.872 66.760 80.751 1.00 8.99 95 ASN D N 1
ATOM 4526 C CA . ASN D 1 95 ? 20.100 66.961 79.539 1.00 10.29 95 ASN D CA 1
ATOM 4527 C C . ASN D 1 95 ? 20.737 67.935 78.550 1.00 9.29 95 ASN D C 1
ATOM 4528 O O . ASN D 1 95 ? 20.045 68.554 77.737 1.00 9.12 95 ASN D O 1
ATOM 4533 N N . THR D 1 96 ? 22.081 67.993 78.525 1.00 7.84 96 THR D N 1
ATOM 4534 C CA . THR D 1 96 ? 22.742 68.749 77.465 1.00 7.01 96 THR D CA 1
ATOM 4535 C C . THR D 1 96 ? 23.360 67.692 76.515 1.00 7.49 96 THR D C 1
ATOM 4536 O O . THR D 1 96 ? 23.503 66.518 76.889 1.00 5.88 96 THR D O 1
ATOM 4540 N N . THR D 1 97 ? 23.830 68.195 75.385 1.00 7.80 97 THR D N 1
ATOM 4541 C CA . THR D 1 97 ? 24.498 67.357 74.391 1.00 7.08 97 THR D CA 1
ATOM 4542 C C . THR D 1 97 ? 25.674 68.145 73.833 1.00 6.65 97 THR D C 1
ATOM 4543 O O . THR D 1 97 ? 25.685 69.425 73.871 1.00 7.61 97 THR D O 1
ATOM 4547 N N . PHE D 1 98 ? 26.713 67.459 73.421 1.00 5.18 98 PHE D N 1
ATOM 4548 C CA . PHE D 1 98 ? 27.840 68.028 72.730 1.00 4.47 98 PHE D CA 1
ATOM 4549 C C . PHE D 1 98 ? 28.508 67.043 71.764 1.00 4.47 98 PHE D C 1
ATOM 4550 O O . PHE D 1 98 ? 28.636 65.861 72.060 1.00 6.55 98 PHE D O 1
ATOM 4558 N N . SER D 1 99 ? 28.907 67.575 70.605 1.00 4.88 99 SER D N 1
ATOM 4559 C CA . SER D 1 99 ? 29.543 66.699 69.586 1.00 7.43 99 SER D CA 1
ATOM 4560 C C . SER D 1 99 ? 30.948 67.137 69.372 1.00 6.96 99 SER D C 1
ATOM 4561 O O . SER D 1 99 ? 31.233 68.376 69.350 1.00 7.94 99 SER D O 1
ATOM 4564 N N . ILE D 1 100 ? 31.903 66.212 69.382 1.00 6.35 100 ILE D N 1
ATOM 4565 C CA . ILE D 1 100 ? 33.313 66.580 69.235 1.00 7.12 100 ILE D CA 1
ATOM 4566 C C . ILE D 1 100 ? 33.715 66.545 67.779 1.00 8.47 100 ILE D C 1
ATOM 4567 O O . ILE D 1 100 ? 33.647 65.443 67.217 1.00 10.78 100 ILE D O 1
ATOM 4572 N N . PRO D 1 101 ? 34.083 67.625 67.153 1.00 9.86 101 PRO D N 1
ATOM 4573 C CA . PRO D 1 101 ? 34.511 67.573 65.747 1.00 9.49 101 PRO D CA 1
ATOM 4574 C C . PRO D 1 101 ? 35.613 66.546 65.543 1.00 9.54 101 PRO D C 1
ATOM 4575 O O . PRO D 1 101 ? 36.470 66.331 66.408 1.00 5.98 101 PRO D O 1
ATOM 4579 N N . VAL D 1 102 ? 35.611 65.893 64.356 1.00 9.18 102 VAL D N 1
ATOM 4580 C CA . VAL D 1 102 ? 36.561 64.866 64.008 1.00 7.55 102 VAL D CA 1
ATOM 4581 C C . VAL D 1 102 ? 37.989 65.265 64.350 1.00 7.93 102 VAL D C 1
ATOM 4582 O O . VAL D 1 102 ? 38.494 66.276 63.898 1.00 5.25 102 VAL D O 1
ATOM 4586 N N . ASN D 1 103 ? 38.655 64.438 65.193 1.00 6.91 103 ASN D N 1
ATOM 4587 C CA . ASN D 1 103 ? 40.047 64.646 65.541 1.00 6.37 103 ASN D CA 1
ATOM 4588 C C . ASN D 1 103 ? 40.350 65.792 66.506 1.00 7.23 103 ASN D C 1
ATOM 4589 O O . ASN D 1 103 ? 41.502 66.031 66.806 1.00 6.68 103 ASN D O 1
ATOM 4594 N N . ASP D 1 104 ? 39.383 66.509 67.064 1.00 7.71 104 ASP D N 1
ATOM 4595 C CA . ASP D 1 104 ? 39.673 67.523 68.049 1.00 10.68 104 ASP D CA 1
ATOM 4596 C C . ASP D 1 104 ? 40.125 66.822 69.346 1.00 9.73 104 ASP D C 1
ATOM 4597 O O . ASP D 1 104 ? 39.533 65.863 69.813 1.00 9.30 104 ASP D O 1
ATOM 4602 N N . PRO D 1 105 ? 41.233 67.283 69.886 1.00 11.29 105 PRO D N 1
ATOM 4603 C CA . PRO D 1 105 ? 41.741 66.772 71.162 1.00 10.72 105 PRO D CA 1
ATOM 4604 C C . PRO D 1 105 ? 40.813 67.207 72.275 1.00 11.36 105 PRO D C 1
ATOM 4605 O O . PRO D 1 105 ? 40.559 68.437 72.340 1.00 11.40 105 PRO D O 1
ATOM 4609 N N . HIS D 1 106 ? 40.260 66.354 73.122 1.00 7.14 106 HIS D N 1
ATOM 4610 C CA . HIS D 1 106 ? 39.319 66.765 74.131 1.00 8.15 106 HIS D CA 1
ATOM 4611 C C . HIS D 1 106 ? 39.474 65.912 75.397 1.00 9.02 106 HIS D C 1
ATOM 4612 O O . HIS D 1 106 ? 40.214 64.920 75.411 1.00 7.62 106 HIS D O 1
ATOM 4619 N N . GLN D 1 107 ? 38.819 66.416 76.427 1.00 8.59 107 GLN D N 1
ATOM 4620 C CA . GLN D 1 107 ? 38.834 65.763 77.738 1.00 10.17 107 GLN D CA 1
ATOM 4621 C C . GLN D 1 107 ? 37.498 65.979 78.406 1.00 10.04 107 GLN D C 1
ATOM 4622 O O . GLN D 1 107 ? 37.000 67.118 78.389 1.00 10.74 107 GLN D O 1
ATOM 4628 N N . VAL D 1 108 ? 36.923 64.962 79.054 1.00 10.62 108 VAL D N 1
ATOM 4629 C CA . VAL D 1 108 ? 35.671 65.170 79.783 1.00 11.30 108 VAL D CA 1
ATOM 4630 C C . VAL D 1 108 ? 35.980 65.051 81.279 1.00 11.29 108 VAL D C 1
ATOM 4631 O O . VAL D 1 108 ? 36.525 64.053 81.703 1.00 11.50 108 VAL D O 1
ATOM 4635 N N . TRP D 1 109 ? 35.661 66.077 82.021 1.00 8.94 109 TRP D N 1
ATOM 4636 C CA . TRP D 1 109 ? 35.941 66.160 83.457 1.00 9.12 109 TRP D CA 1
ATOM 4637 C C . TRP D 1 109 ? 34.664 66.306 84.263 1.00 8.45 109 TRP D C 1
ATOM 4638 O O . TRP D 1 109 ? 33.805 67.153 84.037 1.00 10.12 109 TRP D O 1
ATOM 4649 N N . ASN D 1 110 ? 34.477 65.422 85.242 1.00 8.89 110 ASN D N 1
ATOM 4650 C CA . ASN D 1 110 ? 33.365 65.512 86.155 1.00 8.06 110 ASN D CA 1
ATOM 4651 C C . ASN D 1 110 ? 33.885 66.520 87.220 1.00 11.00 110 ASN D C 1
ATOM 4652 O O . ASN D 1 110 ? 34.540 66.126 88.178 1.00 9.45 110 ASN D O 1
ATOM 4657 N N . SER D 1 111 ? 33.619 67.785 86.936 1.00 11.38 111 SER D N 1
ATOM 4658 C CA . SER D 1 111 ? 34.009 68.856 87.858 1.00 12.69 111 SER D CA 1
ATOM 4659 C C . SER D 1 111 ? 33.021 69.009 88.997 1.00 14.89 111 SER D C 1
ATOM 4660 O O . SER D 1 111 ? 33.214 69.928 89.826 1.00 15.29 111 SER D O 1
ATOM 4663 N N . ASP D 1 112 ? 32.027 68.142 89.189 1.00 14.34 112 ASP D N 1
ATOM 4664 C CA . ASP D 1 112 ? 31.143 68.265 90.345 1.00 17.67 112 ASP D CA 1
ATOM 4665 C C . ASP D 1 112 ? 31.788 67.648 91.581 1.00 18.68 112 ASP D C 1
ATOM 4666 O O . ASP D 1 112 ? 32.432 66.601 91.495 1.00 16.64 112 ASP D O 1
ATOM 4671 N N . GLU D 1 113 ? 31.556 68.250 92.762 1.00 21.75 113 GLU D N 1
ATOM 4672 C CA . GLU D 1 113 ? 32.161 67.693 93.964 1.00 26.10 113 GLU D CA 1
ATOM 4673 C C . GLU D 1 113 ? 31.434 66.469 94.512 1.00 26.72 113 GLU D C 1
ATOM 4674 O O . GLU D 1 113 ? 32.011 65.740 95.323 1.00 26.42 113 GLU D O 1
ATOM 4680 N N . HIS D 1 114 ? 30.188 66.249 94.133 1.00 27.72 114 HIS D N 1
ATOM 4681 C CA . HIS D 1 114 ? 29.446 65.175 94.806 1.00 28.88 114 HIS D CA 1
ATOM 4682 C C . HIS D 1 114 ? 28.606 64.295 93.915 1.00 26.16 114 HIS D C 1
ATOM 4683 O O . HIS D 1 114 ? 28.377 63.177 94.380 1.00 21.32 114 HIS D O 1
ATOM 4690 N N . GLU D 1 115 ? 28.220 64.709 92.694 1.00 21.69 115 GLU D N 1
ATOM 4691 C CA . GLU D 1 115 ? 27.350 63.736 92.005 1.00 20.23 115 GLU D CA 1
ATOM 4692 C C . GLU D 1 115 ? 28.074 63.074 90.834 1.00 15.50 115 GLU D C 1
ATOM 4693 O O . GLU D 1 115 ? 29.008 63.628 90.267 1.00 13.46 115 GLU D O 1
ATOM 4699 N N . ASP D 1 116 ? 27.650 61.842 90.586 1.00 12.86 116 ASP D N 1
ATOM 4700 C CA . ASP D 1 116 ? 28.184 61.048 89.502 1.00 10.82 116 ASP D CA 1
ATOM 4701 C C . ASP D 1 116 ? 27.703 61.688 88.182 1.00 10.11 116 ASP D C 1
ATOM 4702 O O . ASP D 1 116 ? 26.600 62.199 88.141 1.00 10.69 116 ASP D O 1
ATOM 4707 N N . LEU D 1 117 ? 28.552 61.638 87.189 1.00 9.38 117 LEU D N 1
ATOM 4708 C CA . LEU D 1 117 ? 28.185 62.141 85.851 1.00 9.55 117 LEU D CA 1
ATOM 4709 C C . LEU D 1 117 ? 27.836 60.911 85.026 1.00 9.24 117 LEU D C 1
ATOM 4710 O O . LEU D 1 117 ? 28.730 60.008 85.028 1.00 9.53 117 LEU D O 1
ATOM 4715 N N . GLN D 1 118 ? 26.640 60.821 84.444 1.00 6.41 118 GLN D N 1
ATOM 4716 C CA . GLN D 1 118 ? 26.344 59.657 83.617 1.00 6.83 118 GLN D CA 1
ATOM 4717 C C . GLN D 1 118 ? 26.073 60.133 82.162 1.00 6.90 118 GLN D C 1
ATOM 4718 O O . GLN D 1 118 ? 25.193 60.966 82.016 1.00 7.01 118 GLN D O 1
ATOM 4724 N N . VAL D 1 119 ? 26.794 59.602 81.183 1.00 8.22 119 VAL D N 1
ATOM 4725 C CA . VAL D 1 119 ? 26.622 60.020 79.790 1.00 6.57 119 VAL D CA 1
ATOM 4726 C C . VAL D 1 119 ? 26.401 58.838 78.843 1.00 8.85 119 VAL D C 1
ATOM 4727 O O . VAL D 1 119 ? 26.846 57.715 79.035 1.00 6.23 119 VAL D O 1
ATOM 4731 N N . LEU D 1 120 ? 25.648 59.077 77.776 1.00 8.13 120 LEU D N 1
ATOM 4732 C CA . LEU D 1 120 ? 25.611 58.132 76.662 1.00 10.31 120 LEU D CA 1
ATOM 4733 C C . LEU D 1 120 ? 26.556 58.740 75.635 1.00 9.93 120 LEU D C 1
ATOM 4734 O O . LEU D 1 120 ? 26.566 59.960 75.387 1.00 9.81 120 LEU D O 1
ATOM 4739 N N . VAL D 1 121 ? 27.478 57.950 75.085 1.00 7.53 121 VAL D N 1
ATOM 4740 C CA . VAL D 1 121 ? 28.460 58.388 74.138 1.00 7.65 121 VAL D CA 1
ATOM 4741 C C . VAL D 1 121 ? 28.229 57.628 72.828 1.00 8.21 121 VAL D C 1
ATOM 4742 O O . VAL D 1 121 ? 28.148 56.381 72.857 1.00 5.82 121 VAL D O 1
ATOM 4746 N N . ILE D 1 122 ? 28.104 58.387 71.716 1.00 6.93 122 ILE D N 1
ATOM 4747 C CA . ILE D 1 122 ? 27.867 57.681 70.423 1.00 6.15 122 ILE D CA 1
ATOM 4748 C C . ILE D 1 122 ? 29.023 57.957 69.465 1.00 7.81 122 ILE D C 1
ATOM 4749 O O . ILE D 1 122 ? 29.411 59.145 69.366 1.00 8.36 122 ILE D O 1
ATOM 4754 N N . ILE D 1 123 ? 29.604 56.968 68.793 1.00 7.49 123 ILE D N 1
ATOM 4755 C CA . ILE D 1 123 ? 30.728 57.258 67.872 1.00 6.87 123 ILE D CA 1
ATOM 4756 C C . ILE D 1 123 ? 30.435 56.665 66.492 1.00 5.86 123 ILE D C 1
ATOM 4757 O O . ILE D 1 123 ? 29.715 55.689 66.428 1.00 6.15 123 ILE D O 1
ATOM 4762 N N . SER D 1 124 ? 31.030 57.249 65.463 1.00 6.25 124 SER D N 1
ATOM 4763 C CA . SER D 1 124 ? 30.989 56.684 64.124 1.00 5.42 124 SER D CA 1
ATOM 4764 C C . SER D 1 124 ? 32.251 55.850 63.957 1.00 5.26 124 SER D C 1
ATOM 4765 O O . SER D 1 124 ? 33.166 55.784 64.792 1.00 6.13 124 SER D O 1
ATOM 4768 N N . ARG D 1 125 ? 32.362 55.102 62.848 1.00 6.44 125 ARG D N 1
ATOM 4769 C CA . ARG D 1 125 ? 33.471 54.273 62.429 1.00 7.57 125 ARG D CA 1
ATOM 4770 C C . ARG D 1 125 ? 34.076 53.393 63.523 1.00 5.38 125 ARG D C 1
ATOM 4771 O O . ARG D 1 125 ? 35.312 53.348 63.684 1.00 7.59 125 ARG D O 1
ATOM 4779 N N . PRO D 1 126 ? 33.284 52.633 64.229 1.00 6.02 126 PRO D N 1
ATOM 4780 C CA . PRO D 1 126 ? 33.788 51.815 65.346 1.00 5.41 126 PRO D CA 1
ATOM 4781 C C . PRO D 1 126 ? 34.583 50.625 64.867 1.00 7.66 126 PRO D C 1
ATOM 4782 O O . PRO D 1 126 ? 34.411 50.182 63.718 1.00 8.55 126 PRO D O 1
ATOM 4786 N N . PRO D 1 127 ? 35.409 50.050 65.728 1.00 7.31 127 PRO D N 1
ATOM 4787 C CA . PRO D 1 127 ? 35.618 50.506 67.075 1.00 5.90 127 PRO D CA 1
ATOM 4788 C C . PRO D 1 127 ? 36.510 51.746 67.135 1.00 6.53 127 PRO D C 1
ATOM 4789 O O . PRO D 1 127 ? 37.200 52.131 66.187 1.00 5.89 127 PRO D O 1
ATOM 4793 N N . ALA D 1 128 ? 36.526 52.431 68.262 1.00 6.61 128 ALA D N 1
ATOM 4794 C CA . ALA D 1 128 ? 37.320 53.631 68.451 1.00 7.92 128 ALA D CA 1
ATOM 4795 C C . ALA D 1 128 ? 38.833 53.419 68.350 1.00 8.70 128 ALA D C 1
ATOM 4796 O O . ALA D 1 128 ? 39.398 52.439 68.833 1.00 8.82 128 ALA D O 1
ATOM 4798 N N . LYS D 1 129 ? 39.490 54.342 67.644 1.00 8.06 129 LYS D N 1
ATOM 4799 C CA . LYS D 1 129 ? 40.933 54.358 67.470 1.00 10.20 129 LYS D CA 1
ATOM 4800 C C . LYS D 1 129 ? 41.430 55.595 68.238 1.00 9.75 129 LYS D C 1
ATOM 4801 O O . LYS D 1 129 ? 41.449 56.659 67.613 1.00 8.50 129 LYS D O 1
ATOM 4807 N N . ILE D 1 130 ? 41.700 55.466 69.527 1.00 7.84 130 ILE D N 1
ATOM 4808 C CA . ILE D 1 130 ? 41.971 56.644 70.369 1.00 7.56 130 ILE D CA 1
ATOM 4809 C C . ILE D 1 130 ? 43.460 56.948 70.495 1.00 8.37 130 ILE D C 1
ATOM 4810 O O . ILE D 1 130 ? 44.196 55.974 70.782 1.00 8.04 130 ILE D O 1
ATOM 4815 N N . PHE D 1 131 ? 43.835 58.215 70.270 1.00 9.45 131 PHE D N 1
ATOM 4816 C CA . PHE D 1 131 ? 45.221 58.638 70.396 1.00 8.08 131 PHE D CA 1
ATOM 4817 C C . PHE D 1 131 ? 45.321 59.531 71.660 1.00 9.06 131 PHE D C 1
ATOM 4818 O O . PHE D 1 131 ? 44.484 60.401 71.854 1.00 7.10 131 PHE D O 1
ATOM 4826 N N . LEU D 1 132 ? 46.246 59.161 72.554 1.00 8.88 132 LEU D N 1
ATOM 4827 C CA . LEU D 1 132 ? 46.304 59.825 73.858 1.00 9.95 132 LEU D CA 1
ATOM 4828 C C . LEU D 1 132 ? 47.363 60.908 73.961 1.00 11.93 132 LEU D C 1
ATOM 4829 O O . LEU D 1 132 ? 48.514 60.631 73.570 1.00 11.54 132 LEU D O 1
ATOM 4834 N N . TYR D 1 133 ? 46.990 62.044 74.572 1.00 10.60 133 TYR D N 1
ATOM 4835 C CA . TYR D 1 133 ? 48.000 63.116 74.728 1.00 11.23 133 TYR D CA 1
ATOM 4836 C C . TYR D 1 133 ? 48.449 63.171 76.193 1.00 12.87 133 TYR D C 1
ATOM 4837 O O . TYR D 1 133 ? 47.599 62.913 77.036 1.00 11.52 133 TYR D O 1
ATOM 4846 N N . ASP D 1 134 ? 49.727 63.456 76.519 1.00 15.00 134 ASP D N 1
ATOM 4847 C CA . ASP D 1 134 ? 49.947 63.512 77.984 1.00 18.46 134 ASP D CA 1
ATOM 4848 C C . ASP D 1 134 ? 49.567 64.901 78.492 1.00 17.64 134 ASP D C 1
ATOM 4849 O O . ASP D 1 134 ? 49.292 65.088 79.680 1.00 19.96 134 ASP D O 1
ATOM 4854 N N . ASP D 1 135 ? 49.538 65.916 77.657 1.00 15.58 135 ASP D N 1
ATOM 4855 C CA . ASP D 1 135 ? 49.103 67.225 78.120 1.00 19.47 135 ASP D CA 1
ATOM 4856 C C . ASP D 1 135 ? 48.743 68.027 76.869 1.00 17.49 135 ASP D C 1
ATOM 4857 O O . ASP D 1 135 ? 49.019 67.502 75.790 1.00 14.82 135 ASP D O 1
ATOM 4862 N N . TRP D 1 136 ? 48.220 69.218 77.113 1.00 14.04 136 TRP D N 1
ATOM 4863 C CA . TRP D 1 136 ? 47.789 70.033 75.976 1.00 14.39 136 TRP D CA 1
ATOM 4864 C C . TRP D 1 136 ? 48.908 70.580 75.120 1.00 15.16 136 TRP D C 1
ATOM 4865 O O . TRP D 1 136 ? 48.595 71.104 74.047 1.00 16.00 136 TRP D O 1
ATOM 4876 N N . SER D 1 137 ? 50.175 70.473 75.484 1.00 16.68 137 SER D N 1
ATOM 4877 C CA . SER D 1 137 ? 51.284 70.945 74.672 1.00 18.82 137 SER D CA 1
ATOM 4878 C C . SER D 1 137 ? 51.881 69.808 73.843 1.00 18.76 137 SER D C 1
ATOM 4879 O O . SER D 1 137 ? 52.740 70.020 72.971 1.00 19.16 137 SER D O 1
ATOM 4882 N N . MET D 1 138 ? 51.396 68.588 74.024 1.00 16.03 138 MET D N 1
ATOM 4883 C CA . MET D 1 138 ? 51.934 67.475 73.209 1.00 16.31 138 MET D CA 1
ATOM 4884 C C . MET D 1 138 ? 51.476 67.586 71.766 1.00 15.13 138 MET D C 1
ATOM 4885 O O . MET D 1 138 ? 50.285 67.745 71.493 1.00 14.28 138 MET D O 1
ATOM 4890 N N . PRO D 1 139 ? 52.418 67.607 70.822 1.00 15.71 139 PRO D N 1
ATOM 4891 C CA . PRO D 1 139 ? 52.115 67.731 69.410 1.00 15.29 139 PRO D CA 1
ATOM 4892 C C . PRO D 1 139 ? 51.248 66.561 68.955 1.00 14.20 139 PRO D C 1
ATOM 4893 O O . PRO D 1 139 ? 51.405 65.407 69.383 1.00 13.50 139 PRO D O 1
ATOM 4897 N N . HIS D 1 140 ? 50.327 66.857 68.023 1.00 13.03 140 HIS D N 1
ATOM 4898 C CA . HIS D 1 140 ? 49.426 65.834 67.514 1.00 12.01 140 HIS D CA 1
ATOM 4899 C C . HIS D 1 140 ? 50.145 64.595 66.987 1.00 13.69 140 HIS D C 1
ATOM 4900 O O . HIS D 1 140 ? 49.675 63.468 67.168 1.00 13.38 140 HIS D O 1
ATOM 4907 N N . THR D 1 141 ? 51.288 64.754 66.320 1.00 14.46 141 THR D N 1
ATOM 4908 C CA . THR D 1 141 ? 52.040 63.643 65.771 1.00 16.33 141 THR D CA 1
ATOM 4909 C C . THR D 1 141 ? 52.650 62.741 66.826 1.00 17.07 141 THR D C 1
ATOM 4910 O O . THR D 1 141 ? 53.012 61.612 66.494 1.00 17.70 141 THR D O 1
ATOM 4914 N N . ALA D 1 142 ? 52.766 63.223 68.054 1.00 14.30 142 ALA D N 1
ATOM 4915 C CA . ALA D 1 142 ? 53.314 62.497 69.163 1.00 13.99 142 ALA D CA 1
ATOM 4916 C C . ALA D 1 142 ? 52.275 61.721 69.956 1.00 11.97 142 ALA D C 1
ATOM 4917 O O . ALA D 1 142 ? 52.637 60.805 70.698 1.00 9.40 142 ALA D O 1
ATOM 4919 N N . ALA D 1 143 ? 50.989 62.043 69.810 1.00 9.99 143 ALA D N 1
ATOM 4920 C CA . ALA D 1 143 ? 49.934 61.349 70.560 1.00 10.68 143 ALA D CA 1
ATOM 4921 C C . ALA D 1 143 ? 49.986 59.842 70.302 1.00 10.74 143 ALA D C 1
ATOM 4922 O O . ALA D 1 143 ? 50.183 59.466 69.162 1.00 9.66 143 ALA D O 1
ATOM 4924 N N . VAL D 1 144 ? 49.815 59.063 71.347 1.00 8.98 144 VAL D N 1
ATOM 4925 C CA . VAL D 1 144 ? 49.928 57.602 71.285 1.00 12.56 144 VAL D CA 1
ATOM 4926 C C . VAL D 1 144 ? 48.655 56.812 71.021 1.00 9.76 144 VAL D C 1
ATOM 4927 O O . VAL D 1 144 ? 47.689 56.985 71.771 1.00 9.19 144 VAL D O 1
ATOM 4931 N N . LEU D 1 145 ? 48.601 56.038 69.942 1.00 9.04 145 LEU D N 1
ATOM 4932 C CA . LEU D 1 145 ? 47.460 55.164 69.664 1.00 9.47 145 LEU D CA 1
ATOM 4933 C C . LEU D 1 145 ? 47.374 54.064 70.736 1.00 9.67 145 LEU D C 1
ATOM 4934 O O . LEU D 1 145 ? 48.357 53.376 71.020 1.00 9.39 145 LEU D O 1
ATOM 4939 N N . LYS D 1 146 ? 46.213 53.854 71.324 1.00 7.83 146 LYS D N 1
ATOM 4940 C CA . LYS D 1 146 ? 45.928 52.830 72.308 1.00 9.31 146 LYS D CA 1
ATOM 4941 C C . LYS D 1 146 ? 44.759 52.050 71.691 1.00 8.19 146 LYS D C 1
ATOM 4942 O O . LYS D 1 146 ? 43.600 52.376 71.926 1.00 8.00 146 LYS D O 1
ATOM 4948 N N . PHE D 1 147 ? 45.083 51.065 70.851 1.00 8.33 147 PHE D N 1
ATOM 4949 C CA . PHE D 1 147 ? 44.088 50.293 70.133 1.00 9.46 147 PHE D CA 1
ATOM 4950 C C . PHE D 1 147 ? 44.479 48.825 70.049 1.00 9.40 147 PHE D C 1
ATOM 4951 O O . PHE D 1 147 ? 45.555 48.509 69.548 1.00 7.60 147 PHE D O 1
ATOM 4959 N N . PRO D 1 148 ? 43.582 47.943 70.470 1.00 9.29 148 PRO D N 1
ATOM 4960 C CA . PRO D 1 148 ? 42.282 48.301 70.982 1.00 9.92 148 PRO D CA 1
ATOM 4961 C C . PRO D 1 148 ? 42.300 49.062 72.292 1.00 6.75 148 PRO D C 1
ATOM 4962 O O . PRO D 1 148 ? 43.283 48.935 73.031 1.00 5.81 148 PRO D O 1
ATOM 4966 N N . PHE D 1 149 ? 41.270 49.851 72.563 1.00 6.83 149 PHE D N 1
ATOM 4967 C CA . PHE D 1 149 ? 41.174 50.538 73.855 1.00 6.22 149 PHE D CA 1
ATOM 4968 C C . PHE D 1 149 ? 40.778 49.507 74.922 1.00 6.87 149 PHE D C 1
ATOM 4969 O O . PHE D 1 149 ? 40.331 48.416 74.564 1.00 5.15 149 PHE D O 1
ATOM 4977 N N . VAL D 1 150 ? 41.011 49.776 76.207 1.00 7.24 150 VAL D N 1
ATOM 4978 C CA . VAL D 1 150 ? 40.731 48.752 77.220 1.00 7.69 150 VAL D CA 1
ATOM 4979 C C . VAL D 1 150 ? 39.377 48.071 77.145 1.00 8.40 150 VAL D C 1
ATOM 4980 O O . VAL D 1 150 ? 39.343 46.846 77.369 1.00 8.95 150 VAL D O 1
ATOM 4984 N N . TRP D 1 151 ? 38.247 48.737 76.845 1.00 7.39 151 TRP D N 1
ATOM 4985 C CA . TRP D 1 151 ? 36.971 48.015 76.825 1.00 7.97 151 TRP D CA 1
ATOM 4986 C C . TRP D 1 151 ? 36.752 47.176 75.555 1.00 6.54 151 TRP D C 1
ATOM 4987 O O . TRP D 1 151 ? 35.734 46.479 75.462 1.00 5.50 151 TRP D O 1
ATOM 4998 N N . ASP D 1 152 ? 37.695 47.235 74.618 1.00 7.17 152 ASP D N 1
ATOM 4999 C CA . ASP D 1 152 ? 37.628 46.364 73.444 1.00 7.44 152 ASP D CA 1
ATOM 5000 C C . ASP D 1 152 ? 38.700 45.280 73.438 1.00 6.79 152 ASP D C 1
ATOM 5001 O O . ASP D 1 152 ? 38.702 44.408 72.565 1.00 6.97 152 ASP D O 1
ATOM 5006 N N . GLU D 1 153 ? 39.623 45.303 74.398 1.00 7.39 153 GLU D N 1
ATOM 5007 C CA . GLU D 1 153 ? 40.746 44.364 74.335 1.00 9.98 153 GLU D CA 1
ATOM 5008 C C . GLU D 1 153 ? 40.358 42.884 74.215 1.00 8.94 153 GLU D C 1
ATOM 5009 O O . GLU D 1 153 ? 40.952 42.162 73.398 1.00 6.42 153 GLU D O 1
ATOM 5015 N N . ASP D 1 154 ? 39.475 42.462 75.126 1.00 7.32 154 ASP D N 1
ATOM 5016 C CA . ASP D 1 154 ? 39.174 41.026 75.172 1.00 9.46 154 ASP D CA 1
ATOM 5017 C C . ASP D 1 154 ? 38.490 40.549 73.900 1.00 10.24 154 ASP D C 1
ATOM 5018 O O . ASP D 1 154 ? 38.818 39.467 73.377 1.00 8.66 154 ASP D O 1
ATOM 5023 N N . CYS D 1 155 ? 37.505 41.336 73.436 1.00 8.11 155 CYS D N 1
ATOM 5024 C CA . CYS D 1 155 ? 36.859 40.901 72.178 1.00 8.34 155 CYS D CA 1
ATOM 5025 C C . CYS D 1 155 ? 37.766 41.097 70.969 1.00 10.80 155 CYS D C 1
ATOM 5026 O O . CYS D 1 155 ? 37.609 40.391 69.963 1.00 11.64 155 CYS D O 1
ATOM 5029 N N . PHE D 1 156 ? 38.669 42.088 70.998 1.00 12.14 156 PHE D N 1
ATOM 5030 C CA . PHE D 1 156 ? 39.590 42.260 69.879 1.00 12.57 156 PHE D CA 1
ATOM 5031 C C . PHE D 1 156 ? 40.485 41.027 69.759 1.00 13.02 156 PHE D C 1
ATOM 5032 O O . PHE D 1 156 ? 40.701 40.525 68.670 1.00 12.56 156 PHE D O 1
ATOM 5040 N N . GLU D 1 157 ? 41.063 40.598 70.885 1.00 13.02 157 GLU D N 1
ATOM 5041 C CA . GLU D 1 157 ? 41.923 39.419 70.841 1.00 17.76 157 GLU D CA 1
ATOM 5042 C C . GLU D 1 157 ? 41.159 38.195 70.357 1.00 19.26 157 GLU D C 1
ATOM 5043 O O . GLU D 1 157 ? 41.702 37.410 69.579 1.00 20.74 157 GLU D O 1
ATOM 5049 N N . ALA D 1 158 ? 39.903 38.046 70.759 1.00 18.23 158 ALA D N 1
ATOM 5050 C CA . ALA D 1 158 ? 39.105 36.882 70.361 1.00 19.10 158 ALA D CA 1
ATOM 5051 C C . ALA D 1 158 ? 38.680 36.887 68.903 1.00 20.44 158 ALA D C 1
ATOM 5052 O O . ALA D 1 158 ? 38.170 35.850 68.404 1.00 21.74 158 ALA D O 1
ATOM 5054 N N . ALA D 1 159 ? 38.695 38.045 68.243 1.00 19.46 159 ALA D N 1
ATOM 5055 C CA . ALA D 1 159 ? 38.283 38.124 66.848 1.00 20.87 159 ALA D CA 1
ATOM 5056 C C . ALA D 1 159 ? 39.462 37.986 65.890 1.00 23.01 159 ALA D C 1
ATOM 5057 O O . ALA D 1 159 ? 39.263 38.174 64.667 1.00 23.95 159 ALA D O 1
ATOM 5059 N N . LYS D 1 160 ? 40.665 37.759 66.384 1.00 24.13 160 LYS D N 1
ATOM 5060 C CA . LYS D 1 160 ? 41.780 37.646 65.429 1.00 27.87 160 LYS D CA 1
ATOM 5061 C C . LYS D 1 160 ? 41.524 36.466 64.502 1.00 29.08 160 LYS D C 1
ATOM 5062 O O . LYS D 1 160 ? 41.071 35.399 64.994 1.00 29.79 160 LYS D O 1
#

InterPro domains:
  IPR000526 Auxin-binding protein [PF02041] (36-200)
  IPR000526 Auxin-binding protein [PR00655] (45-64)
  IPR000526 Auxin-binding protein [PR00655] (65-85)
  IPR000526 Auxin-binding protein [PR00655] (88-112)
  IPR000526 Auxin-binding protein [PR00655] (118-131)
  IPR000526 Auxin-binding protein [PR00655] (131-146)
  IPR000526 Auxin-binding protein [PR00655] (152-174)
  IPR000526 Auxin-binding protein [PR00655] (174-193)
  IPR000526 Auxin-binding protein [PTHR37236] (24-201)
  IPR011051 RmlC-like cupin domain superfamily [SSF51182] (58-190)
  IPR014710 RmlC-like jelly roll fold [G3DSA:2.60.120.10] (39-201)

Solvent-accessible surface area: 28256 Å² total; per-residue (Å²): 127,32,70,164,47,142,59,44,30,16,39,6,68,137,22,80,118,44,42,76,61,33,136,30,15,30,0,13,16,0,0,0,16,46,20,34,51,16,167,40,0,1,0,7,23,12,31,6,33,51,39,68,102,22,49,16,16,35,2,58,5,13,4,0,8,2,3,49,121,5,93,5,15,0,3,9,10,31,74,106,90,169,93,2,8,166,17,120,107,36,96,3,97,102,63,0,0,0,25,2,67,62,58,20,0,0,14,1,56,0,42,23,167,162,73,70,0,34,0,6,1,0,0,2,1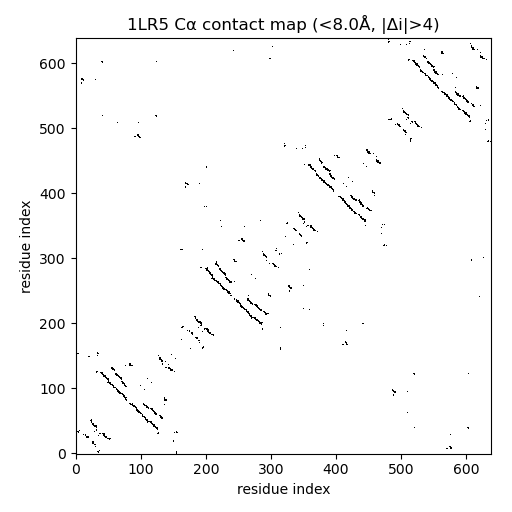12,13,24,2,83,5,56,49,10,113,58,28,71,36,62,35,137,47,10,92,82,80,72,19,9,29,23,1,71,66,8,65,87,65,84,172,127,33,70,154,46,134,60,42,29,17,36,10,71,142,21,65,120,46,47,74,75,36,143,34,20,31,1,12,14,0,0,0,17,39,19,33,51,11,166,41,0,1,0,8,28,12,32,5,35,45,40,63,100,24,50,15,16,35,2,56,3,10,4,0,10,5,4,54,121,5,103,4,17,0,8,8,7,32,65,108,110,86,36,2,11,161,22,114,113,38,98,3,93,106,58,1,0,0,27,3,65,61,53,25,0,0,14,0,61,0,47,28,172,142,56,73,0,36,0,6,0,0,0,2,102,15,20,1,79,6,56,49,8,105,61,22,18,16,2,31,125,18,10,86,84,75,67,15,9,31,25,1,62,72,9,76,120,75,111,124,38,65,150,48,131,55,51,34,16,39,7,68,138,21,67,125,46,44,73,68,57,134,34,21,30,1,10,14,0,0,0,18,44,22,19,57,11,164,44,0,1,0,7,28,13,33,9,33,42,41,56,110,31,54,16,13,37,4,54,4,13,5,0,10,6,4,51,123,5,106,4,15,0,6,11,13,36,57,103,86,172,93,1,10,167,30,113,106,32,100,3,95,103,64,0,0,0,24,2,70,55,49,24,0,0,15,0,58,0,42,35,173,172,67,73,0,34,0,8,0,0,0,2,111,15,21,2,86,6,56,53,9,111,64,29,75,35,61,29,141,44,10,92,88,80,66,18,12,30,25,1,63,70,5,61,100,59,62,169,123,36,69,142,52,130,52,46,33,14,40,7,68,139,23,65,122,45,45,69,69,55,146,35,23,29,2,13,14,0,0,0,20,42,22,18,52,14,169,40,0,1,0,10,24,15,30,8,32,42,43,62,110,29,58,17,20,18,3,17,5,15,4,0,12,5,4,52,120,4,98,5,18,0,5,6,4,32,54,95,123,168,116,4,16,168,18,96,97,41,96,3,93,108,61,1,0,0,20,1,70,54,27,22,0,0,13,2,63,0,44,36,170,161,61,74,0,35,0,6,2,0,0,2,77,15,16,2,29,6,8,44,9,110,65,36,73,36,58,27,105,43,4,92,39,84,36,16,15,38,26,1,56,70,7,52,95,56,62,177

Radius of gyration: 31.97 Å; Cα contacts (8 Å, |Δi|>4): 1718; chains: 4; bounding box: 87×54×86 Å